Protein AF-0000000078708557 (afdb_homodimer)

pLDDT: mean 82.17, std 14.07, range [40.47, 98.31]

InterPro domains:
  IPR000515 ABC transporter type 1, transmembrane domain MetI-like [PS50928] (65-256)
  IPR000515 ABC transporter type 1, transmembrane domain MetI-like [cd06261] (65-250)
  IPR035906 MetI-like superfamily [G3DSA:1.10.3720.10] (10-258)
  IPR035906 MetI-like superfamily [SSF161098] (12-245)
  IPR051789 Bacterial Polyamine Transport Permease [PTHR43848] (7-269)

Nearest PDB structures (foldseek):
  8y5f-assembly1_C  TM=8.446E-01  e=1.221E-10  Escherichia coli
  2onk-assembly2_I  TM=7.861E-01  e=2.350E-06  Archaeoglobus fulgidus
  8zx1-assembly1_B  TM=7.800E-01  e=1.825E-06  Escherichia coli
  3puv-assembly1_G  TM=7.461E-01  e=2.234E-06  Escherichia coli K-12
  3d31-assembly1_C  TM=7.959E-01  e=9.211E-06  unclassified

Fol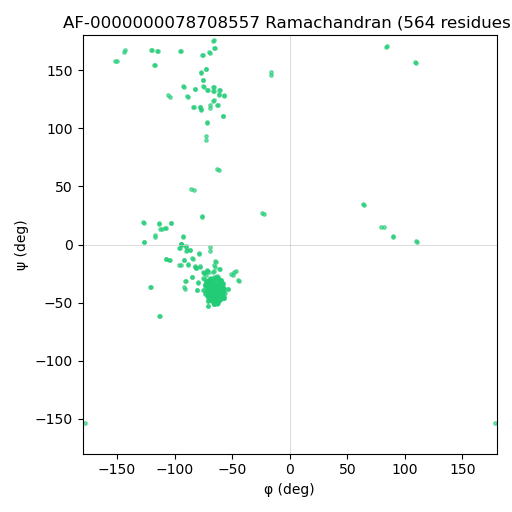dseek 3Di:
DVVVVVCVVVCVVVVVVCVVCVVLVVLQVQLQADDDPVQFRDPDRHDGHNCLVVCLPPPPQVVQAVLLQVLLQLLLVLLLVVLLVVLLVVQVPPPVVSVVVCCVVLVPPLPPDLQVLLQVLQVVCCVVPNHDDPVDWVSVSLSVSLNVSLNSVLNSLQNVQSNVFDVVQLVVCVVVPDDNVVSCCVGVVVSRVVSSVVSSVVSSVSSQQDQNNPVRRGPRRHPNVVCVPDGHHSNNSVVSNVVVVVVVVVVVVVVVVVVVVVVVVVVVVVVVVVVVVVVVVVVD/DVVVVVCVVVCVVVVVVCVVCVVLVVLQVQLQADDDPVQFRDPDRHDGHNCLVVCLPPPPQVVQAVLLQVLLQLLLVLLLVVLLVVLLVVQVPPPVVSVVVCCVVLVPPLPPDLQVLLQVLQVVCCVVPNHDDPVDWVSVSLSVSLNVSLNSVLNSLQNVQSNPFDVVQLVVCVVVPDDNVRSCCVGVVVSRVVSSVVSSVVSSVSSQQDQNNPVRRGPRRHPNVVCVPDGHHSNNSVVSNVVVVVVVVVVVVVVVVVVVVVVVVVVVVVVVVVVVVVVVVVVD

Radius of gyration: 26.67 Å; Cα contacts (8 Å, |Δi|>4): 652; chains: 2; bounding box: 58×94×76 Å

Sequence (568 aa):
MTKFWNFIKRSYIYIILAVTYIPLVFAVIFSFNKPSDKGFLSFSWNGFTNTAWTNFFDEGRELALINSIIIAFFVSLLVISISLVTVFAMWKQKNKNYSRAVRAVNNIPFINPDNITAIGLVLVFTALFGTLANTKEGMIRGIVGHTIMALPYGITLMYPRSEKFNASLFEASQDLGYSKIRSWFKTYFVYMIPSIVFAGLVSIFLSFDDFIILQTTSNVSTLGTKLYEGQFKAWGLVVGACLLFVTIVANACYIGYKAYMIKRSNKKAKRIKNEQQQTKEQQIMTKFWNFIKRSYIYIILAVTYIPLVFAVIFSFNKPSDKGFLSFSWNGFTNTAWTNFFDEGRELALINSIIIAFFVSLLVISISLVTVFAMWKQKNKNYSRAVRAVNNIPFINPDNITAIGLVLVFTALFGTLANTKEGMIRGIVGHTIMALPYGITLMYPRSEKFNASLFEASQDLGYSKIRSWFKTYFVYMIPSIVFAGLVSIFLSFDDFIILQTTSNVSTLGTKLYEGQFKAWGLVVGACLLFVTIVANACYIGYKAYMIKRSNKKAKRIKNEQQQTKEQQI

Structure (mmCIF, N/CA/C/O backbone):
data_AF-0000000078708557-model_v1
#
loop_
_entity.id
_entity.type
_entity.pdbx_description
1 polymer 'ABC transmembrane type-1 domain-containing protein'
#
loop_
_atom_site.group_PDB
_atom_site.id
_atom_site.type_symbol
_atom_site.label_atom_id
_atom_site.label_alt_id
_atom_site.label_comp_id
_atom_site.label_asym_id
_atom_site.label_entity_id
_atom_site.label_seq_id
_atom_site.pdbx_PDB_ins_code
_atom_site.Cartn_x
_atom_site.Cartn_y
_atom_site.Cartn_z
_atom_site.occupancy
_atom_site.B_iso_or_equiv
_atom_site.auth_seq_id
_atom_site.auth_comp_id
_atom_site.auth_asym_id
_atom_site.auth_atom_id
_atom_site.pdbx_PDB_model_num
ATOM 1 N N . MET A 1 1 ? -14.805 5.492 36.844 1 40.47 1 MET A N 1
ATOM 2 C CA . MET A 1 1 ? -15.375 5.555 35.5 1 40.47 1 MET A CA 1
ATOM 3 C C . MET A 1 1 ? -14.352 6.074 34.5 1 40.47 1 MET A C 1
ATOM 5 O O . MET A 1 1 ? -14.453 5.793 33.281 1 40.47 1 MET A O 1
ATOM 9 N N . THR A 1 2 ? -13.445 6.957 34.969 1 48 2 THR A N 1
ATOM 10 C CA . THR A 1 2 ? -12.445 7.695 34.188 1 48 2 THR A CA 1
ATOM 11 C C . THR A 1 2 ? -11.305 6.777 33.75 1 48 2 THR A C 1
ATOM 13 O O . THR A 1 2 ? -10.82 6.871 32.625 1 48 2 THR A O 1
ATOM 16 N N . LYS A 1 3 ? -10.969 5.93 34.812 1 52.06 3 LYS A N 1
ATOM 17 C CA . LYS A 1 3 ? -9.797 5.098 34.594 1 52.06 3 LYS A CA 1
ATOM 18 C C . LYS A 1 3 ? -10.07 4.035 33.531 1 52.06 3 LYS A C 1
ATOM 20 O O . LYS A 1 3 ? -9.211 3.75 32.688 1 52.06 3 LYS A O 1
ATOM 25 N N . PHE A 1 4 ? -11.188 3.365 33.656 1 47.62 4 PHE A N 1
ATOM 26 C CA . PHE A 1 4 ? -11.594 2.309 32.75 1 47.62 4 PHE A CA 1
ATOM 27 C C . PHE A 1 4 ? -11.703 2.844 31.328 1 47.62 4 PHE A C 1
ATOM 29 O O . PHE A 1 4 ? -11.242 2.205 30.375 1 47.62 4 PHE A O 1
ATOM 36 N N . TRP A 1 5 ? -12.289 3.975 31.219 1 50 5 TRP A N 1
ATOM 37 C CA . TRP A 1 5 ? -12.43 4.594 29.891 1 50 5 TRP A CA 1
ATOM 38 C C . TRP A 1 5 ? -11.07 5.008 29.344 1 50 5 TRP A C 1
ATOM 40 O O . TRP A 1 5 ? -10.844 4.941 28.125 1 50 5 TRP A O 1
ATOM 50 N N . ASN A 1 6 ? -10.312 5.344 30.328 1 53.59 6 ASN A N 1
ATOM 51 C CA . ASN A 1 6 ? -8.945 5.66 29.922 1 53.59 6 ASN A CA 1
ATOM 52 C C . ASN A 1 6 ? -8.211 4.422 29.422 1 53.59 6 ASN A C 1
ATOM 54 O O . ASN A 1 6 ? -7.43 4.5 28.469 1 53.59 6 ASN A O 1
ATOM 58 N N . PHE A 1 7 ? -8.539 3.32 30.156 1 54.41 7 PHE A N 1
ATOM 59 C CA . PHE A 1 7 ? -7.941 2.055 29.734 1 54.41 7 PHE A CA 1
ATOM 60 C C . PHE A 1 7 ? -8.445 1.644 28.359 1 54.41 7 PHE A C 1
ATOM 62 O O . PHE A 1 7 ? -7.668 1.184 27.516 1 54.41 7 PHE A O 1
ATOM 69 N N . ILE A 1 8 ? -9.664 1.78 28.156 1 53.19 8 ILE A N 1
ATOM 70 C CA . ILE A 1 8 ? -10.273 1.433 26.875 1 53.19 8 ILE A CA 1
ATOM 71 C C . ILE A 1 8 ? -9.727 2.348 25.781 1 53.19 8 ILE A C 1
ATOM 73 O O . ILE A 1 8 ? -9.453 1.895 24.672 1 53.19 8 ILE A O 1
ATOM 77 N N . LYS A 1 9 ? -9.641 3.596 26.234 1 53.75 9 LYS A N 1
ATOM 78 C CA . LYS A 1 9 ? -9.094 4.602 25.328 1 53.75 9 LYS A CA 1
ATOM 79 C C . LYS A 1 9 ? -7.664 4.246 24.922 1 53.75 9 LYS A C 1
ATOM 81 O O . LYS A 1 9 ? -7.301 4.363 23.75 1 53.75 9 LYS A O 1
ATOM 86 N N . ARG A 1 10 ? -6.941 3.84 26.016 1 55.53 10 ARG A N 1
ATOM 87 C CA . ARG A 1 10 ? -5.574 3.389 25.781 1 55.53 10 ARG A CA 1
ATOM 88 C C . ARG A 1 10 ? -5.555 2.033 25.078 1 55.53 10 ARG A C 1
ATOM 90 O O . ARG A 1 10 ? -4.629 1.732 24.312 1 55.53 10 ARG A O 1
ATOM 97 N N . SER A 1 11 ? -6.582 1.363 25.219 1 59.56 11 SER A N 1
ATOM 98 C CA . SER A 1 11 ? -6.629 -0.03 24.797 1 59.56 11 SER A CA 1
ATOM 99 C C . SER A 1 11 ? -6.914 -0.137 23.297 1 59.56 11 SER A C 1
ATOM 101 O O . SER A 1 11 ? -6.559 -1.133 22.656 1 59.56 11 SER A O 1
ATOM 103 N N . TYR A 1 12 ? -7.426 0.98 22.844 1 60.78 12 TYR A N 1
ATOM 104 C CA . TYR A 1 12 ? -7.832 0.868 21.438 1 60.78 12 TYR A CA 1
ATOM 105 C C . TYR A 1 12 ? -6.617 0.767 20.531 1 60.78 12 TYR A C 1
ATOM 107 O O . TYR A 1 12 ? -6.598 -0.042 19.594 1 60.78 12 TYR A O 1
ATOM 115 N N . ILE A 1 13 ? -5.648 1.527 20.859 1 62.09 13 ILE A N 1
ATOM 116 C CA . ILE A 1 13 ? -4.438 1.474 20.047 1 62.09 13 ILE A CA 1
ATOM 117 C C . ILE A 1 13 ? -3.795 0.094 20.172 1 62.09 13 ILE A C 1
ATOM 119 O O . ILE A 1 13 ? -3.287 -0.453 19.203 1 62.09 13 ILE A O 1
ATOM 123 N N . TYR A 1 14 ? -3.953 -0.337 21.344 1 68.06 14 TYR A N 1
ATOM 124 C CA . TYR A 1 14 ? -3.367 -1.653 21.578 1 68.06 14 TYR A CA 1
ATOM 125 C C . TYR A 1 14 ? -4.133 -2.732 20.812 1 68.06 14 TYR A C 1
ATOM 127 O O . TYR A 1 14 ? -3.543 -3.717 20.359 1 68.06 14 TYR A O 1
ATOM 135 N N . ILE A 1 15 ? -5.355 -2.469 20.641 1 71 15 ILE A N 1
ATOM 136 C CA . ILE A 1 15 ? -6.168 -3.434 19.906 1 71 15 ILE A CA 1
ATOM 137 C C . ILE A 1 15 ? -5.793 -3.398 18.422 1 71 15 ILE A C 1
ATOM 139 O O . ILE A 1 15 ? -5.629 -4.445 17.797 1 71 15 ILE A O 1
ATOM 143 N N . ILE A 1 16 ? -5.574 -2.211 17.969 1 68.31 16 ILE A N 1
ATOM 144 C CA . ILE A 1 16 ? -5.223 -2.07 16.562 1 68.31 16 ILE A CA 1
ATOM 145 C C . ILE A 1 16 ? -3.844 -2.68 16.312 1 68.31 16 ILE A C 1
ATOM 147 O O . ILE A 1 16 ? -3.646 -3.4 15.328 1 68.31 16 ILE A O 1
ATOM 151 N N . LEU A 1 17 ? -2.98 -2.357 17.266 1 67.56 17 LEU A N 1
ATOM 152 C CA . LEU A 1 17 ? -1.636 -2.912 17.156 1 67.56 17 LEU A CA 1
ATOM 153 C C . LEU A 1 17 ? -1.665 -4.434 17.266 1 67.56 17 LEU A C 1
ATOM 155 O O . LEU A 1 17 ? -0.946 -5.125 16.531 1 67.56 17 LEU A O 1
ATOM 159 N N . ALA A 1 18 ? -2.512 -4.859 18.109 1 74.69 18 ALA A N 1
ATOM 160 C CA . ALA A 1 18 ? -2.629 -6.305 18.297 1 74.69 18 ALA A CA 1
ATOM 161 C C . ALA A 1 18 ? -3.166 -6.98 17.047 1 74.69 18 ALA A C 1
ATOM 163 O O . ALA A 1 18 ? -2.619 -7.988 16.594 1 74.69 18 ALA A O 1
ATOM 164 N N . VAL A 1 19 ? -4.09 -6.336 16.453 1 76.31 19 VAL A N 1
ATOM 165 C CA . VAL A 1 19 ? -4.723 -6.941 15.281 1 76.31 19 VAL A CA 1
ATOM 166 C C . VAL A 1 19 ? -3.758 -6.918 14.102 1 76.31 19 VAL A C 1
ATOM 168 O O . VAL A 1 19 ? -3.715 -7.855 13.305 1 76.31 19 VAL A O 1
ATOM 171 N N . THR A 1 20 ? -2.963 -5.922 14.055 1 71.12 20 THR A N 1
ATOM 172 C CA . THR A 1 20 ? -2.029 -5.777 12.945 1 71.12 20 THR A CA 1
ATOM 173 C C . THR A 1 20 ? -0.808 -6.672 13.148 1 71.12 20 THR A C 1
ATOM 175 O O . THR A 1 20 ? -0.292 -7.246 12.188 1 71.12 20 THR A O 1
ATOM 178 N N . TYR A 1 21 ? -0.383 -6.902 14.43 1 77.25 21 TYR A N 1
ATOM 179 C CA . TYR A 1 21 ? 0.892 -7.574 14.648 1 77.25 21 TYR A CA 1
ATOM 180 C C . TYR A 1 21 ? 0.679 -9.023 15.078 1 77.25 21 TYR A C 1
ATOM 182 O O . TYR A 1 21 ? 1.609 -9.828 15.039 1 77.25 21 TYR A O 1
ATOM 190 N N . ILE A 1 22 ? -0.48 -9.352 15.422 1 85.44 22 ILE A N 1
ATOM 191 C CA . ILE A 1 22 ? -0.775 -10.711 15.859 1 85.44 22 ILE A CA 1
ATOM 192 C C . ILE A 1 22 ? -0.416 -11.703 14.758 1 85.44 22 ILE A C 1
ATOM 194 O O . ILE A 1 22 ? 0.244 -12.711 15.016 1 85.44 22 ILE A O 1
ATOM 198 N N . PRO A 1 23 ? -0.831 -11.375 13.531 1 86.06 23 PRO A N 1
ATOM 199 C CA . PRO A 1 23 ? -0.444 -12.32 12.484 1 86.06 23 PRO A CA 1
ATOM 200 C C . PRO A 1 23 ? 1.069 -12.508 12.383 1 86.06 23 PRO A C 1
ATOM 202 O O . PRO A 1 23 ? 1.544 -13.617 12.133 1 86.06 23 PRO A O 1
ATOM 205 N N . LEU A 1 24 ? 1.774 -11.492 12.562 1 84.69 24 LEU A N 1
ATOM 206 C CA . LEU A 1 24 ? 3.229 -11.57 12.484 1 84.69 24 LEU A CA 1
ATOM 207 C C . LEU A 1 24 ? 3.789 -12.391 13.641 1 84.69 24 LEU A C 1
ATOM 209 O O . LEU A 1 24 ? 4.773 -13.109 13.484 1 84.69 24 LEU A O 1
ATOM 213 N N . VAL A 1 25 ? 3.178 -12.281 14.82 1 87.06 25 VAL A N 1
ATOM 214 C CA . VAL A 1 25 ? 3.596 -13.047 15.992 1 87.06 25 VAL A CA 1
ATOM 215 C C . VAL A 1 25 ? 3.369 -14.539 15.742 1 87.06 25 VAL A C 1
ATOM 217 O O . VAL A 1 25 ? 4.211 -15.367 16.078 1 87.06 25 VAL A O 1
ATOM 220 N N . PHE A 1 26 ? 2.285 -14.836 15.156 1 88.44 26 PHE A N 1
ATOM 221 C CA . PHE A 1 26 ? 2.014 -16.219 14.805 1 88.44 26 PHE A CA 1
ATOM 222 C C . PHE A 1 26 ? 3.053 -16.75 13.82 1 88.44 26 PHE A C 1
ATOM 224 O O . PHE A 1 26 ? 3.473 -17.891 13.906 1 88.44 26 PHE A O 1
ATOM 231 N N . ALA A 1 27 ? 3.412 -15.852 12.875 1 86.94 27 ALA A N 1
ATOM 232 C CA . ALA A 1 27 ? 4.445 -16.25 11.93 1 86.94 27 ALA A CA 1
ATOM 233 C C . ALA A 1 27 ? 5.746 -16.594 12.641 1 86.94 27 ALA A C 1
ATOM 235 O O . ALA A 1 27 ? 6.398 -17.594 12.305 1 86.94 27 ALA A O 1
ATOM 236 N N . VAL A 1 28 ? 6.078 -15.875 13.656 1 90.06 28 VAL A N 1
ATOM 237 C CA . VAL A 1 28 ? 7.301 -16.125 14.414 1 90.06 28 VAL A CA 1
ATOM 238 C C . VAL A 1 28 ? 7.184 -17.453 15.156 1 90.06 28 VAL A C 1
ATOM 240 O O . VAL A 1 28 ? 8.086 -18.297 15.086 1 90.06 28 VAL A O 1
ATOM 243 N N . ILE A 1 29 ? 6.113 -17.656 15.812 1 92.94 29 ILE A N 1
ATOM 244 C CA . ILE A 1 29 ? 5.906 -18.859 16.609 1 92.94 29 ILE A CA 1
ATOM 245 C C . ILE A 1 29 ? 5.918 -20.094 15.703 1 92.94 29 ILE A C 1
ATOM 247 O O . ILE A 1 29 ? 6.602 -21.078 15.992 1 92.94 29 ILE A O 1
ATOM 251 N N . PHE A 1 30 ? 5.312 -19.969 14.562 1 93.69 30 PHE A N 1
ATOM 252 C CA . PHE A 1 30 ? 5.148 -21.125 13.688 1 93.69 30 PHE A CA 1
ATOM 253 C C . PHE A 1 30 ? 6.391 -21.328 12.828 1 93.69 30 PHE A C 1
ATOM 255 O O . PHE A 1 30 ? 6.516 -22.344 12.141 1 93.69 30 PHE A O 1
ATOM 262 N N . SER A 1 31 ? 7.273 -20.359 12.805 1 94 31 SER A N 1
ATOM 263 C CA . SER A 1 31 ? 8.555 -20.594 12.133 1 94 31 SER A CA 1
ATOM 264 C C . SER A 1 31 ? 9.359 -21.672 12.836 1 94 31 SER A C 1
ATOM 266 O O . SER A 1 31 ? 10.312 -22.219 12.266 1 94 31 SER A O 1
ATOM 268 N N . PHE A 1 32 ? 8.953 -22.016 14.078 1 95.75 32 PHE A N 1
ATOM 269 C CA . PHE A 1 32 ? 9.594 -23.078 14.844 1 95.75 32 PHE A CA 1
ATOM 270 C C . PHE A 1 32 ? 8.703 -24.297 14.93 1 95.75 32 PHE A C 1
ATOM 272 O O . PHE A 1 32 ? 8.906 -25.172 15.773 1 95.75 32 PHE A O 1
ATOM 279 N N . ASN A 1 33 ? 7.664 -24.312 14.062 1 94.75 33 ASN A N 1
ATOM 280 C CA . ASN A 1 33 ? 6.73 -25.438 14.008 1 94.75 33 ASN A CA 1
ATOM 281 C C . ASN A 1 33 ? 7.16 -26.469 12.977 1 94.75 33 ASN A C 1
ATOM 283 O O . ASN A 1 33 ? 7.566 -26.125 11.867 1 94.75 33 ASN A O 1
ATOM 287 N N . LYS A 1 34 ? 7.094 -27.719 13.32 1 94.69 34 LYS A N 1
ATOM 288 C CA . LYS A 1 34 ? 7.41 -28.797 12.391 1 94.69 34 LYS A CA 1
ATOM 289 C C . LYS A 1 34 ? 6.473 -28.781 11.188 1 94.69 34 LYS A C 1
ATOM 291 O O . LYS A 1 34 ? 5.266 -28.578 11.336 1 94.69 34 LYS A O 1
ATOM 296 N N . PRO A 1 35 ? 7.094 -28.891 10.023 1 91.44 35 PRO A N 1
ATOM 297 C CA . PRO A 1 35 ? 6.242 -28.938 8.828 1 91.44 35 PRO A CA 1
ATOM 298 C C . PRO A 1 35 ? 5.367 -30.188 8.781 1 91.44 35 PRO A C 1
ATOM 300 O O . PRO A 1 35 ? 5.555 -31.109 9.578 1 91.44 35 PRO A O 1
ATOM 303 N N . SER A 1 36 ? 4.449 -30.188 7.879 1 88.75 36 SER A N 1
ATOM 304 C CA . SER A 1 36 ? 3.625 -31.359 7.633 1 88.75 36 SER A CA 1
ATOM 305 C C . SER A 1 36 ? 4.453 -32.5 7.074 1 88.75 36 SER A C 1
ATOM 307 O O . SER A 1 36 ? 5.625 -32.312 6.727 1 88.75 36 SER A O 1
ATOM 309 N N . ASP A 1 37 ? 3.814 -33.625 6.922 1 85.88 37 ASP A N 1
ATOM 310 C CA . ASP A 1 37 ? 4.5 -34.812 6.422 1 85.88 37 ASP A CA 1
ATOM 311 C C . ASP A 1 37 ? 4.961 -34.625 4.98 1 85.88 37 ASP A C 1
ATOM 313 O O . ASP A 1 37 ? 5.926 -35.25 4.539 1 85.88 37 ASP A O 1
ATOM 317 N N . LYS A 1 38 ? 4.34 -33.75 4.332 1 87.12 38 LYS A N 1
ATOM 318 C CA . LYS A 1 38 ? 4.684 -33.5 2.939 1 87.12 38 LYS A CA 1
ATOM 319 C C . LYS A 1 38 ? 5.676 -32.344 2.822 1 87.12 38 LYS A C 1
ATOM 321 O O . LYS A 1 38 ? 6.02 -31.938 1.717 1 87.12 38 LYS A O 1
ATOM 326 N N . GLY A 1 39 ? 6.066 -31.781 3.982 1 85.62 39 GLY A N 1
ATOM 327 C CA . GLY A 1 39 ? 7.078 -30.734 3.99 1 85.62 39 GLY A CA 1
ATOM 328 C C . GLY A 1 39 ? 6.496 -29.344 3.842 1 85.62 39 GLY A C 1
ATOM 329 O O . GLY A 1 39 ? 7.238 -28.375 3.725 1 85.62 39 GLY A O 1
ATOM 330 N N . PHE A 1 40 ? 5.215 -29.266 3.859 1 87.75 40 PHE A N 1
ATOM 331 C CA . PHE A 1 40 ? 4.535 -27.984 3.732 1 87.75 40 PHE A CA 1
ATOM 332 C C . PHE A 1 40 ? 4.223 -27.406 5.105 1 87.75 40 PHE A C 1
ATOM 334 O O . PHE A 1 40 ? 4.375 -28.078 6.125 1 87.75 40 PHE A O 1
ATOM 341 N N . LEU A 1 41 ? 3.881 -26.172 5.098 1 87.25 41 LEU A N 1
ATOM 342 C CA . LEU A 1 41 ? 3.525 -25.484 6.332 1 87.25 41 LEU A CA 1
ATOM 343 C C . LEU A 1 41 ? 2.371 -26.188 7.035 1 87.25 41 LEU A C 1
ATOM 345 O O . LEU A 1 41 ? 1.378 -26.547 6.398 1 87.25 41 LEU A O 1
ATOM 349 N N . SER A 1 42 ? 2.607 -26.453 8.312 1 88 42 SER A N 1
ATOM 350 C CA . SER A 1 42 ? 1.525 -27 9.133 1 88 42 SER A CA 1
ATOM 351 C C . SER A 1 42 ? 0.713 -25.875 9.781 1 88 42 SER A C 1
ATOM 353 O O . SER A 1 42 ? 1.269 -25.016 10.461 1 88 42 SER A O 1
ATOM 355 N N . PHE A 1 43 ? -0.511 -25.922 9.617 1 83.94 43 PHE A N 1
ATOM 356 C CA . PHE A 1 43 ? -1.372 -24.859 10.148 1 83.94 43 PHE A CA 1
ATOM 357 C C . PHE A 1 43 ? -1.761 -25.156 11.586 1 83.94 43 PHE A C 1
ATOM 359 O O . PHE A 1 43 ? -2.393 -24.328 12.25 1 83.94 43 PHE A O 1
ATOM 366 N N . SER A 1 44 ? -1.359 -26.328 12.062 1 85.06 44 SER A N 1
ATOM 367 C CA . SER A 1 44 ? -1.472 -26.688 13.477 1 85.06 44 SER A CA 1
ATOM 368 C C . SER A 1 44 ? -0.1 -26.922 14.094 1 85.06 44 SER A C 1
ATOM 370 O O . SER A 1 44 ? 0.85 -27.281 13.391 1 85.06 44 SER A O 1
ATOM 372 N N . TRP A 1 45 ? -0.11 -26.719 15.375 1 88.88 45 TRP A N 1
ATOM 373 C CA . TRP A 1 45 ? 1.16 -26.953 16.047 1 88.88 45 TRP A CA 1
ATOM 374 C C . TRP A 1 45 ? 1.521 -28.438 16 1 88.88 45 TRP A C 1
ATOM 376 O O . TRP A 1 45 ? 0.727 -29.297 16.406 1 88.88 45 TRP A O 1
ATOM 386 N N . ASN A 1 46 ? 2.635 -28.734 15.492 1 91.94 46 ASN A N 1
ATOM 387 C CA . ASN A 1 46 ? 3.049 -30.109 15.219 1 91.94 46 ASN A CA 1
ATOM 388 C C . ASN A 1 46 ? 4.402 -30.422 15.852 1 91.94 46 ASN A C 1
ATOM 390 O O . ASN A 1 46 ? 5.168 -31.219 15.312 1 91.94 46 ASN A O 1
ATOM 394 N N . GLY A 1 47 ? 4.82 -29.578 16.859 1 93 47 GLY A N 1
ATOM 395 C CA . GLY A 1 47 ? 6.102 -29.812 17.516 1 93 47 GLY A CA 1
ATOM 396 C C . GLY A 1 47 ? 7.141 -28.766 17.172 1 93 47 GLY A C 1
ATOM 397 O O . GLY A 1 47 ? 7.098 -28.172 16.094 1 93 47 GLY A O 1
ATOM 398 N N . PHE A 1 48 ? 8.07 -28.641 18.047 1 95.38 48 PHE A N 1
ATOM 399 C CA . PHE A 1 48 ? 9.117 -27.641 17.906 1 95.38 48 PHE A CA 1
ATOM 400 C C . PHE A 1 48 ? 10.219 -28.156 16.969 1 95.38 48 PHE A C 1
ATOM 402 O O . PHE A 1 48 ? 10.609 -29.312 17.047 1 95.38 48 PHE A O 1
ATOM 409 N N . THR A 1 49 ? 10.617 -27.266 16.031 1 95.62 49 THR A N 1
ATOM 410 C CA . THR A 1 49 ? 11.766 -27.531 15.18 1 95.62 49 THR A CA 1
ATOM 411 C C . THR A 1 49 ? 12.453 -26.234 14.766 1 95.62 49 THR A C 1
ATOM 413 O O . THR A 1 49 ? 11.867 -25.156 14.891 1 95.62 49 THR A O 1
ATOM 416 N N . ASN A 1 50 ? 13.656 -26.297 14.414 1 94.75 50 ASN A N 1
ATOM 417 C CA . ASN A 1 50 ? 14.367 -25.156 13.867 1 94.75 50 ASN A CA 1
ATOM 418 C C . ASN A 1 50 ? 14.742 -25.375 12.398 1 94.75 50 ASN A C 1
ATOM 420 O O . ASN A 1 50 ? 15.633 -24.703 11.875 1 94.75 50 ASN A O 1
ATOM 424 N N . THR A 1 51 ? 14.125 -26.281 11.773 1 93.94 51 THR A N 1
ATOM 425 C CA . THR A 1 51 ? 14.469 -26.703 10.414 1 93.94 51 THR A CA 1
ATOM 426 C C . THR A 1 51 ? 14.266 -25.547 9.438 1 93.94 51 THR A C 1
ATOM 428 O O . THR A 1 51 ? 15.062 -25.359 8.508 1 93.94 51 THR A O 1
ATOM 431 N N . ALA A 1 52 ? 13.211 -24.766 9.633 1 94.38 52 ALA A N 1
ATOM 432 C CA . ALA A 1 52 ? 12.953 -23.641 8.742 1 94.38 52 ALA A CA 1
ATOM 433 C C . ALA A 1 52 ? 14.094 -22.625 8.781 1 94.38 52 ALA A C 1
ATOM 435 O O . ALA A 1 52 ? 14.43 -22.031 7.762 1 94.38 52 ALA A O 1
ATOM 436 N N . TRP A 1 53 ? 14.703 -22.516 9.922 1 95.31 53 TRP A N 1
ATOM 437 C CA . TRP A 1 53 ? 15.805 -21.578 10.102 1 95.31 53 TRP A CA 1
ATOM 438 C C . TRP A 1 53 ? 17.109 -22.172 9.555 1 95.31 53 TRP A C 1
ATOM 440 O O . TRP A 1 53 ? 17.875 -21.469 8.875 1 95.31 53 TRP A O 1
ATOM 450 N N . THR A 1 54 ? 17.312 -23.422 9.766 1 95 54 THR A N 1
ATOM 451 C CA . THR A 1 54 ? 18.547 -24.078 9.367 1 95 54 THR A CA 1
ATOM 452 C C . THR A 1 54 ? 18.594 -24.266 7.852 1 95 54 THR A C 1
ATOM 454 O O . THR A 1 54 ? 19.656 -24.172 7.242 1 95 54 THR A O 1
ATOM 457 N N . ASN A 1 55 ? 17.469 -24.5 7.262 1 93.69 55 ASN A N 1
ATOM 458 C CA . ASN A 1 55 ? 17.422 -24.781 5.828 1 93.69 55 ASN A CA 1
ATOM 459 C C . ASN A 1 55 ? 16.938 -23.562 5.047 1 93.69 55 ASN A C 1
ATOM 461 O O . ASN A 1 55 ? 16.484 -23.703 3.908 1 93.69 55 ASN A O 1
ATOM 465 N N . PHE A 1 56 ? 17 -22.453 5.625 1 95.19 56 PHE A N 1
ATOM 466 C CA . PHE A 1 56 ? 16.453 -21.25 5.004 1 95.19 56 PHE A CA 1
ATOM 467 C C . PHE A 1 56 ? 17.109 -20.984 3.654 1 95.19 56 PHE A C 1
ATOM 469 O O . PHE A 1 56 ? 16.438 -20.578 2.701 1 95.19 56 PHE A O 1
ATOM 476 N N . PHE A 1 57 ? 18.391 -21.266 3.531 1 95.19 57 PHE A N 1
ATOM 477 C CA . PHE A 1 57 ? 19.109 -20.875 2.338 1 95.19 57 PHE A CA 1
ATOM 478 C C . PHE A 1 57 ? 19.109 -21.984 1.295 1 95.19 57 PHE A C 1
ATOM 480 O O . PHE A 1 57 ? 19.703 -21.844 0.227 1 95.19 57 PHE A O 1
ATOM 487 N N . ASP A 1 58 ? 18.344 -23.016 1.576 1 94 58 ASP A N 1
ATOM 488 C CA . ASP A 1 58 ? 18.266 -24.109 0.621 1 94 58 ASP A CA 1
ATOM 489 C C . ASP A 1 58 ? 17.391 -23.734 -0.576 1 94 58 ASP A C 1
ATOM 491 O O . ASP A 1 58 ? 16.734 -22.688 -0.564 1 94 58 ASP A O 1
ATOM 495 N N . GLU A 1 59 ? 17.469 -24.453 -1.683 1 93.44 59 GLU A N 1
ATOM 496 C CA . GLU A 1 59 ? 16.594 -24.359 -2.844 1 93.44 59 GLU A CA 1
ATOM 497 C C . GLU A 1 59 ? 16.703 -23 -3.523 1 93.44 59 GLU A C 1
ATOM 499 O O . GLU A 1 59 ? 15.695 -22.406 -3.91 1 93.44 59 GLU A O 1
ATOM 504 N N . GLY A 1 60 ? 17.969 -22.422 -3.51 1 94.38 60 GLY A N 1
ATOM 505 C CA . GLY A 1 60 ? 18.219 -21.188 -4.254 1 94.38 60 GLY A CA 1
ATOM 506 C C . GLY A 1 60 ? 17.734 -19.938 -3.535 1 94.38 60 GLY A C 1
ATOM 507 O O . GLY A 1 60 ? 17.703 -18.859 -4.117 1 94.38 60 GLY A O 1
ATOM 508 N N . ARG A 1 61 ? 17.438 -20.078 -2.23 1 95 61 ARG A N 1
ATOM 509 C CA . ARG A 1 61 ? 16.891 -18.953 -1.484 1 95 61 ARG A CA 1
ATOM 510 C C . ARG A 1 61 ? 17.969 -17.953 -1.118 1 95 61 ARG A C 1
ATOM 512 O O . ARG A 1 61 ? 17.688 -16.781 -0.844 1 95 61 ARG A O 1
ATOM 519 N N . GLU A 1 62 ? 19.219 -18.406 -1.17 1 95.75 62 GLU A N 1
ATOM 520 C CA . GLU A 1 62 ? 20.312 -17.469 -0.969 1 95.75 62 GLU A CA 1
ATOM 521 C C . GLU A 1 62 ? 20.391 -16.453 -2.105 1 95.75 62 GLU A C 1
ATOM 523 O O . GLU A 1 62 ? 20.5 -15.25 -1.864 1 95.75 62 GLU A O 1
ATOM 528 N N . LEU A 1 63 ? 20.312 -16.953 -3.271 1 95.38 63 LEU A N 1
ATOM 529 C CA . LEU A 1 63 ? 20.328 -16.094 -4.445 1 95.38 63 LEU A CA 1
ATOM 530 C C . LEU A 1 63 ? 19.094 -15.203 -4.484 1 95.38 63 LEU A C 1
ATOM 532 O O . LEU A 1 63 ? 19.172 -14.031 -4.859 1 95.38 63 LEU A O 1
ATOM 536 N N . ALA A 1 64 ? 17.969 -15.773 -4.133 1 95.5 64 ALA A N 1
ATOM 537 C CA . ALA A 1 64 ? 16.734 -15.008 -4.09 1 95.5 64 ALA A CA 1
ATOM 538 C C . ALA A 1 64 ? 16.828 -13.852 -3.1 1 95.5 64 ALA A C 1
ATOM 540 O O . ALA A 1 64 ? 16.359 -12.75 -3.369 1 95.5 64 ALA A O 1
ATOM 541 N N . LEU A 1 65 ? 17.469 -14.125 -1.982 1 95.62 65 LEU A N 1
ATOM 542 C CA . LEU A 1 65 ? 17.672 -13.086 -0.974 1 95.62 65 LEU A CA 1
ATOM 543 C C . LEU A 1 65 ? 18.594 -11.992 -1.496 1 95.62 65 LEU A C 1
ATOM 545 O O . LEU A 1 65 ? 18.312 -10.805 -1.327 1 95.62 65 LEU A O 1
ATOM 549 N N . ILE A 1 66 ? 19.656 -12.344 -2.092 1 96.62 66 ILE A N 1
ATOM 550 C CA . ILE A 1 66 ? 20.609 -11.383 -2.635 1 96.62 66 ILE A CA 1
ATOM 551 C C . ILE A 1 66 ? 19.922 -10.516 -3.691 1 96.62 66 ILE A C 1
ATOM 553 O O . ILE A 1 66 ? 20.094 -9.297 -3.693 1 96.62 66 ILE A O 1
ATOM 557 N N . ASN A 1 67 ? 19.172 -11.164 -4.586 1 96.56 67 ASN A N 1
ATOM 558 C CA . ASN A 1 67 ? 18.438 -10.406 -5.59 1 96.56 67 ASN A CA 1
ATOM 559 C C . ASN A 1 67 ? 17.469 -9.422 -4.949 1 96.56 67 ASN A C 1
ATOM 561 O O . ASN A 1 67 ? 17.344 -8.281 -5.402 1 96.56 67 ASN A O 1
ATOM 565 N N . SER A 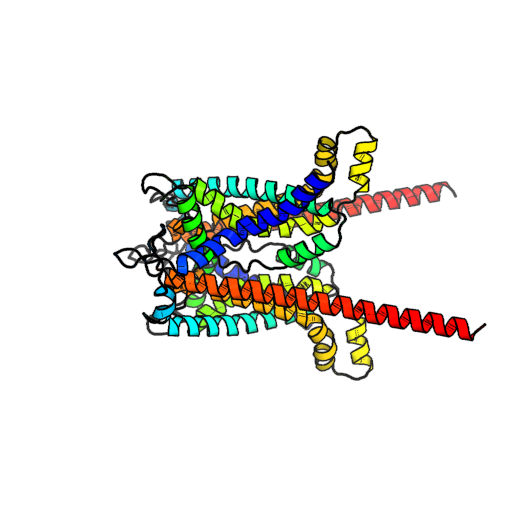1 68 ? 16.75 -9.906 -3.898 1 95.88 68 SER A N 1
ATOM 566 C CA . SER A 1 68 ? 15.828 -9.031 -3.186 1 95.88 68 SER A CA 1
ATOM 567 C C . SER A 1 68 ? 16.547 -7.809 -2.627 1 95.88 68 SER A C 1
ATOM 569 O O . SER A 1 68 ? 16.047 -6.688 -2.742 1 95.88 68 SER A O 1
ATOM 571 N N . ILE A 1 69 ? 17.719 -7.996 -2.094 1 96.06 69 ILE A N 1
ATOM 572 C CA . ILE A 1 69 ? 18.484 -6.918 -1.471 1 96.06 69 ILE A CA 1
ATOM 573 C C . ILE A 1 69 ? 18.969 -5.949 -2.541 1 96.06 69 ILE A C 1
ATOM 575 O O . ILE A 1 69 ? 18.875 -4.73 -2.379 1 96.06 69 ILE A O 1
ATOM 579 N N . ILE A 1 70 ? 19.438 -6.457 -3.586 1 97.62 70 ILE A N 1
ATOM 580 C CA . ILE A 1 70 ? 19.969 -5.637 -4.672 1 97.62 70 ILE A CA 1
ATOM 581 C C . ILE A 1 70 ? 18.844 -4.77 -5.25 1 97.62 70 ILE A C 1
ATOM 583 O O . ILE A 1 70 ? 19.016 -3.555 -5.398 1 97.62 70 ILE A O 1
ATOM 587 N N . ILE A 1 71 ? 17.75 -5.367 -5.559 1 97.75 71 ILE A N 1
ATOM 588 C CA . ILE A 1 71 ? 16.625 -4.633 -6.152 1 97.75 71 ILE A CA 1
ATOM 589 C C . ILE A 1 71 ? 16.141 -3.568 -5.18 1 97.75 71 ILE A C 1
ATOM 591 O O . ILE A 1 71 ? 15.969 -2.404 -5.555 1 97.75 71 ILE A O 1
ATOM 595 N N . ALA A 1 72 ? 15.984 -3.971 -3.939 1 96.69 72 ALA A N 1
ATOM 596 C CA . ALA A 1 72 ? 15.492 -3.031 -2.934 1 96.69 72 ALA A CA 1
ATOM 597 C C . ALA A 1 72 ? 16.453 -1.85 -2.779 1 96.69 72 ALA A C 1
ATOM 599 O O . ALA A 1 72 ? 16.016 -0.713 -2.584 1 96.69 72 ALA A O 1
ATOM 600 N N . PHE A 1 73 ? 17.734 -2.154 -2.854 1 97.31 73 PHE A N 1
ATOM 601 C CA . PHE A 1 73 ? 18.75 -1.117 -2.711 1 97.31 73 PHE A CA 1
ATOM 602 C C . PHE A 1 73 ? 18.641 -0.097 -3.838 1 97.31 73 PHE A C 1
ATOM 604 O O . PHE A 1 73 ? 18.594 1.109 -3.588 1 97.31 73 PHE A O 1
ATOM 611 N N . PHE A 1 74 ? 18.594 -0.533 -5.023 1 98.31 74 PHE A N 1
ATOM 612 C CA . PHE A 1 74 ? 18.547 0.368 -6.168 1 98.31 74 PHE A CA 1
ATOM 613 C C . PHE A 1 74 ? 17.203 1.08 -6.234 1 98.31 74 PHE A C 1
ATOM 615 O O . PHE A 1 74 ? 17.125 2.25 -6.617 1 98.31 74 PHE A O 1
ATOM 622 N N . VAL A 1 75 ? 16.094 0.399 -5.914 1 97.88 75 VAL A N 1
ATOM 623 C CA . VAL A 1 75 ? 14.781 1.025 -5.879 1 97.88 75 VAL A CA 1
ATOM 624 C C . VAL A 1 75 ? 14.781 2.178 -4.875 1 97.88 75 VAL A C 1
ATOM 626 O O . VAL A 1 75 ? 14.32 3.279 -5.188 1 97.88 75 VAL A O 1
ATOM 629 N N . SER A 1 76 ? 15.352 1.887 -3.725 1 97.44 76 SER A N 1
ATOM 630 C CA . SER A 1 76 ? 15.398 2.916 -2.691 1 97.44 76 SER A CA 1
ATOM 631 C C . SER A 1 76 ? 16.203 4.125 -3.156 1 97.44 76 SER A C 1
ATOM 633 O O . SER A 1 76 ? 15.781 5.27 -2.963 1 97.44 76 SER A O 1
ATOM 635 N N . LEU A 1 77 ? 17.328 3.9 -3.746 1 98.12 77 LEU A N 1
ATOM 636 C CA . LEU A 1 77 ? 18.172 4.977 -4.242 1 98.12 77 LEU A CA 1
ATOM 637 C C . LEU A 1 77 ? 17.438 5.82 -5.273 1 98.12 77 LEU A C 1
ATOM 639 O O . LEU A 1 77 ? 17.484 7.051 -5.227 1 98.12 77 LEU A O 1
ATOM 643 N N . LEU A 1 78 ? 16.781 5.203 -6.168 1 97.44 78 LEU A N 1
ATOM 644 C CA . LEU A 1 78 ? 16.062 5.906 -7.23 1 97.44 78 LEU A CA 1
ATOM 645 C C . LEU A 1 78 ? 14.859 6.652 -6.672 1 97.44 78 LEU A C 1
ATOM 647 O O . LEU A 1 78 ? 14.617 7.805 -7.035 1 97.44 78 LEU A O 1
ATOM 651 N N . VAL A 1 79 ? 14.07 5.992 -5.789 1 95.25 79 VAL A N 1
ATOM 652 C CA . VAL A 1 79 ? 12.875 6.602 -5.215 1 95.25 79 VAL A CA 1
ATOM 653 C C . VAL A 1 79 ? 13.266 7.828 -4.391 1 95.25 79 VAL A C 1
ATOM 655 O O . VAL A 1 79 ? 12.641 8.883 -4.508 1 95.25 79 VAL A O 1
ATOM 658 N N . ILE A 1 80 ? 14.328 7.707 -3.6 1 97.25 80 ILE A N 1
ATOM 659 C CA . ILE A 1 80 ? 14.797 8.82 -2.777 1 97.25 80 ILE A CA 1
ATOM 660 C C . ILE A 1 80 ? 15.234 9.977 -3.672 1 97.25 80 ILE A C 1
ATOM 662 O O . ILE A 1 80 ? 14.82 11.117 -3.465 1 97.25 80 ILE A O 1
ATOM 666 N N . SER A 1 81 ? 16.016 9.711 -4.645 1 96.56 81 SER A N 1
ATOM 667 C CA . SER A 1 81 ? 16.578 10.734 -5.512 1 96.56 81 SER A CA 1
ATOM 668 C C . SER A 1 81 ? 15.492 11.461 -6.293 1 96.56 81 SER A C 1
ATOM 670 O O . SER A 1 81 ? 15.438 12.695 -6.293 1 96.56 81 SER A O 1
ATOM 672 N N . ILE A 1 82 ? 14.641 10.75 -6.914 1 92.56 82 ILE A N 1
ATOM 673 C CA . ILE A 1 82 ? 13.602 11.352 -7.742 1 92.56 82 ILE A CA 1
ATOM 674 C C . ILE A 1 82 ? 12.609 12.102 -6.859 1 92.56 82 ILE A C 1
ATOM 676 O O . ILE A 1 82 ? 12.195 13.219 -7.191 1 92.56 82 ILE A O 1
ATOM 680 N N . SER A 1 83 ? 12.211 11.477 -5.711 1 91.81 83 SER A N 1
ATOM 681 C CA . SER A 1 83 ? 11.273 12.125 -4.801 1 91.81 83 SER A CA 1
ATOM 682 C C . SER A 1 83 ? 11.852 13.43 -4.25 1 91.81 83 SER A C 1
ATOM 684 O O . SER A 1 83 ? 11.141 14.43 -4.145 1 91.81 83 SER A O 1
ATOM 686 N N . LEU A 1 84 ? 13.125 13.398 -3.896 1 93.44 84 LEU A N 1
ATOM 687 C CA . LEU A 1 84 ? 13.781 14.57 -3.326 1 93.44 84 LEU A CA 1
ATOM 688 C C . LEU A 1 84 ? 13.797 15.727 -4.324 1 93.44 84 LEU A C 1
ATOM 690 O O . LEU A 1 84 ? 13.508 16.875 -3.961 1 93.44 84 LEU A O 1
ATOM 694 N N . VAL A 1 85 ? 14.156 15.445 -5.512 1 89.94 85 VAL A N 1
ATOM 695 C CA . VAL A 1 85 ? 14.172 16.469 -6.559 1 89.94 85 VAL A CA 1
ATOM 696 C C . VAL A 1 85 ? 12.75 16.969 -6.805 1 89.94 85 VAL A C 1
ATOM 698 O O . VAL A 1 85 ? 12.539 18.172 -6.996 1 89.94 85 VAL A O 1
ATOM 701 N N . THR A 1 86 ? 11.789 16.078 -6.773 1 86.75 86 THR A N 1
ATOM 702 C CA . THR A 1 86 ? 10.398 16.422 -7.047 1 86.75 86 THR A CA 1
ATOM 703 C C . THR A 1 86 ? 9.852 17.359 -5.965 1 86.75 86 THR A C 1
ATOM 705 O O . THR A 1 86 ? 9.273 18.391 -6.27 1 86.75 86 THR A O 1
ATOM 708 N N . VAL A 1 87 ? 10.039 16.953 -4.723 1 87.75 87 VAL A N 1
ATOM 709 C CA . VAL A 1 87 ? 9.469 17.75 -3.639 1 87.75 87 VAL A CA 1
ATOM 710 C C . VAL A 1 87 ? 10.203 19.094 -3.537 1 87.75 87 VAL A C 1
ATOM 712 O O . VAL A 1 87 ? 9.609 20.109 -3.154 1 87.75 87 VAL A O 1
ATOM 715 N N . PHE A 1 88 ? 11.508 19.156 -3.896 1 89.19 88 PHE A N 1
ATOM 716 C CA . PHE A 1 88 ? 12.234 20.422 -3.92 1 89.19 88 PHE A CA 1
ATOM 717 C C . PHE A 1 88 ? 11.68 21.344 -4.992 1 89.19 88 PHE A C 1
ATOM 719 O O . PHE A 1 88 ? 11.508 22.547 -4.758 1 89.19 88 PHE A O 1
ATOM 726 N N . ALA A 1 89 ? 11.508 20.734 -6.16 1 83.69 89 ALA A N 1
ATOM 727 C CA . ALA A 1 89 ? 10.922 21.516 -7.254 1 83.69 89 ALA A CA 1
ATOM 728 C C . ALA A 1 89 ? 9.562 22.078 -6.863 1 83.69 89 ALA A C 1
ATOM 730 O O . ALA A 1 89 ? 9.227 23.219 -7.207 1 83.69 89 ALA A O 1
ATOM 731 N N . MET A 1 90 ? 8.828 21.359 -6.156 1 80.06 90 MET A N 1
ATOM 732 C CA . MET A 1 90 ? 7.508 21.797 -5.711 1 80.06 90 MET A CA 1
ATOM 733 C C . MET A 1 90 ? 7.625 22.906 -4.668 1 80.06 90 MET A C 1
ATOM 735 O O . MET A 1 90 ? 6.809 23.828 -4.641 1 80.06 90 MET A O 1
ATOM 739 N N . TRP A 1 91 ? 8.578 22.719 -3.83 1 80.94 91 TRP A N 1
ATOM 740 C CA . TRP A 1 91 ? 8.812 23.703 -2.783 1 80.94 91 TRP A CA 1
ATOM 741 C C . TRP A 1 91 ? 9.242 25.047 -3.379 1 80.94 91 TRP A C 1
ATOM 743 O O . TRP A 1 91 ? 8.781 26.094 -2.938 1 80.94 91 TRP A O 1
ATOM 753 N N . LYS A 1 92 ? 10.055 25 -4.246 1 79.25 92 LYS A N 1
ATOM 754 C CA . LYS A 1 92 ? 10.562 26.219 -4.875 1 79.25 92 LYS A CA 1
ATOM 755 C C . LYS A 1 92 ? 9.461 26.938 -5.652 1 79.25 92 LYS A C 1
ATOM 757 O O . LYS A 1 92 ? 9.484 28.156 -5.773 1 79.25 92 LYS A O 1
ATOM 762 N N . GLN A 1 93 ? 8.578 26.031 -6.195 1 69.94 93 GLN A N 1
ATOM 763 C CA . GLN A 1 93 ? 7.52 26.609 -7.02 1 69.94 93 GLN A CA 1
ATOM 764 C C . GLN A 1 93 ? 6.484 27.328 -6.16 1 69.94 93 GLN A C 1
ATOM 766 O O . GLN A 1 93 ? 5.965 26.766 -5.195 1 69.94 93 GLN A O 1
ATOM 771 N N . LYS A 1 94 ? 6.523 28.516 -5.832 1 56.62 94 LYS A N 1
ATOM 772 C CA . LYS A 1 94 ? 5.66 29.406 -5.059 1 56.62 94 LYS A CA 1
ATOM 773 C C . LYS A 1 94 ? 4.203 29.266 -5.477 1 56.62 94 LYS A C 1
ATOM 775 O O . LYS A 1 94 ? 3.303 29.766 -4.801 1 56.62 94 LYS A O 1
ATOM 780 N N . ASN A 1 95 ? 3.955 28.766 -6.727 1 53.88 95 ASN A N 1
ATOM 781 C CA . ASN A 1 95 ? 2.572 28.844 -7.188 1 53.88 95 ASN A CA 1
ATOM 782 C C . ASN A 1 95 ? 1.676 27.859 -6.445 1 53.88 95 ASN A C 1
ATOM 784 O O . ASN A 1 95 ? 1.906 26.641 -6.496 1 53.88 95 ASN A O 1
ATOM 788 N N . LYS A 1 96 ? 0.877 28.328 -5.551 1 54.84 96 LYS A N 1
ATOM 789 C CA . LYS A 1 96 ? -0.09 27.672 -4.668 1 54.84 96 LYS A CA 1
ATOM 790 C C . LYS A 1 96 ? -0.913 26.641 -5.43 1 54.84 96 LYS A C 1
ATOM 792 O O . LYS A 1 96 ? -1.37 25.656 -4.844 1 54.84 96 LYS A O 1
ATOM 797 N N . ASN A 1 97 ? -1.14 26.875 -6.734 1 53.81 97 ASN A N 1
ATOM 798 C CA . ASN A 1 97 ? -1.988 25.969 -7.5 1 53.81 97 ASN A CA 1
ATOM 799 C C . ASN A 1 97 ? -1.313 24.625 -7.719 1 53.81 97 ASN A C 1
ATOM 801 O O . ASN A 1 97 ? -1.975 23.578 -7.699 1 53.81 97 ASN A O 1
ATOM 805 N N . TYR A 1 98 ? -0.095 24.656 -7.879 1 50.72 98 TYR A N 1
ATOM 806 C CA . TYR A 1 98 ? 0.7 23.438 -8.062 1 50.72 98 TYR A CA 1
ATOM 807 C C . TYR A 1 98 ? 0.683 22.578 -6.809 1 50.72 98 TYR A C 1
ATOM 809 O O . TYR A 1 98 ? 0.549 21.359 -6.891 1 50.72 98 TYR A O 1
ATOM 817 N N . SER A 1 99 ? 0.807 23.312 -5.75 1 52.59 99 SER A N 1
ATOM 818 C CA . SER A 1 99 ? 0.743 22.609 -4.469 1 52.59 99 SER A CA 1
ATOM 819 C C . SER A 1 99 ? -0.589 21.891 -4.297 1 52.59 99 SER A C 1
ATOM 821 O O . SER A 1 99 ? -0.634 20.781 -3.768 1 52.59 99 SER A O 1
ATOM 823 N N . ARG A 1 100 ? -1.527 22.562 -4.852 1 54.62 100 ARG A N 1
ATOM 824 C CA . ARG A 1 100 ? -2.861 21.969 -4.754 1 54.62 100 ARG A CA 1
ATOM 825 C C . ARG A 1 100 ? -2.98 20.734 -5.629 1 54.62 100 ARG A C 1
ATOM 827 O O . ARG A 1 100 ? -3.596 19.734 -5.227 1 54.62 100 ARG A O 1
ATOM 834 N N . ALA A 1 101 ? -2.438 20.922 -6.805 1 51.88 101 ALA A N 1
ATOM 835 C CA . ALA A 1 101 ? -2.508 19.797 -7.723 1 51.88 101 ALA A CA 1
ATOM 836 C C . ALA A 1 101 ? -1.73 18.594 -7.18 1 51.88 101 ALA A C 1
ATOM 838 O O . ALA A 1 101 ? -2.201 17.453 -7.246 1 51.88 101 ALA A O 1
ATOM 839 N N . VAL A 1 102 ? -0.642 18.938 -6.676 1 51.22 102 VAL A N 1
ATOM 840 C CA . VAL A 1 102 ? 0.192 17.875 -6.129 1 51.22 102 VAL A CA 1
ATOM 841 C C . VAL A 1 102 ? -0.491 17.266 -4.906 1 51.22 102 VAL A C 1
ATOM 843 O O . VAL A 1 102 ? -0.469 16.031 -4.723 1 51.22 102 VAL A O 1
ATOM 846 N N . ARG A 1 103 ? -1.062 18.172 -4.195 1 52.22 103 ARG A N 1
ATOM 847 C CA . ARG A 1 103 ? -1.803 17.672 -3.043 1 52.22 103 ARG A CA 1
ATOM 848 C C . ARG A 1 103 ? -2.949 16.766 -3.482 1 52.22 103 ARG A C 1
ATOM 850 O O . ARG A 1 103 ? -3.232 15.75 -2.836 1 52.22 103 ARG A O 1
ATOM 857 N N . ALA A 1 104 ? -3.533 17.312 -4.523 1 49.47 104 ALA A N 1
ATOM 858 C CA . ALA A 1 104 ? -4.645 16.531 -5.055 1 49.47 104 ALA A CA 1
ATOM 859 C C . ALA A 1 104 ? -4.156 15.188 -5.598 1 49.47 104 ALA A C 1
ATOM 861 O O . ALA A 1 104 ? -4.836 14.164 -5.453 1 49.47 104 ALA A O 1
ATOM 862 N N . VAL A 1 105 ? -3.133 15.297 -6.344 1 47.69 105 VAL A N 1
ATOM 863 C CA . VAL A 1 105 ? -2.564 14.086 -6.918 1 47.69 105 VAL A CA 1
ATOM 864 C C . VAL A 1 105 ? -1.981 13.211 -5.809 1 47.69 105 VAL A C 1
ATOM 866 O O . VAL A 1 105 ? -2.137 11.984 -5.824 1 47.69 105 VAL A O 1
ATOM 869 N N . ASN A 1 106 ? -1.241 13.922 -5.027 1 44.88 106 ASN A N 1
ATOM 870 C CA . ASN A 1 106 ? -0.546 13.18 -3.982 1 44.88 106 ASN A CA 1
ATO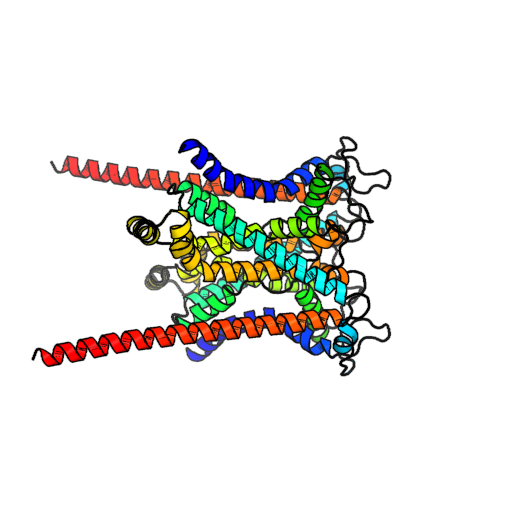M 871 C C . ASN A 1 106 ? -1.518 12.641 -2.936 1 44.88 106 ASN A C 1
ATOM 873 O O . ASN A 1 106 ? -1.23 11.648 -2.266 1 44.88 106 ASN A O 1
ATOM 877 N N . ASN A 1 107 ? -2.523 13.664 -2.672 1 42.62 107 ASN A N 1
ATOM 878 C CA . ASN A 1 107 ? -3.553 13.086 -1.813 1 42.62 107 ASN A CA 1
ATOM 879 C C . ASN A 1 107 ? -4.316 11.969 -2.525 1 42.62 107 ASN A C 1
ATOM 881 O O . ASN A 1 107 ? -5.246 11.391 -1.96 1 42.62 107 ASN A O 1
ATOM 885 N N . ILE A 1 108 ? -4.195 12.023 -3.736 1 45.41 108 ILE A N 1
ATOM 886 C CA . ILE A 1 108 ? -4.82 10.945 -4.496 1 45.41 108 ILE A CA 1
ATOM 887 C C . ILE A 1 108 ? -4.168 9.617 -4.133 1 45.41 108 ILE A C 1
ATOM 889 O O . ILE A 1 108 ? -3.002 9.375 -4.461 1 45.41 108 ILE A O 1
ATOM 893 N N . PRO A 1 109 ? -4.422 9.43 -2.977 1 44.69 109 PRO A N 1
ATOM 894 C CA . PRO A 1 109 ? -4.031 8.062 -2.639 1 44.69 109 PRO A CA 1
ATOM 895 C C . PRO A 1 109 ? -3.814 7.191 -3.875 1 44.69 109 PRO A C 1
ATOM 897 O O . PRO A 1 109 ? -4.375 7.469 -4.938 1 44.69 109 PRO A O 1
ATOM 900 N N . PHE A 1 110 ? -2.85 6.211 -3.746 1 50.22 110 PHE A N 1
ATOM 901 C CA . PHE A 1 110 ? -2.262 4.93 -4.113 1 50.22 110 PHE A CA 1
ATOM 902 C C . PHE A 1 110 ? -3.312 4.004 -4.719 1 50.22 110 PHE A C 1
ATOM 904 O O . PHE A 1 110 ? -3.482 2.871 -4.27 1 50.22 110 PHE A O 1
ATOM 911 N N . ILE A 1 111 ? -4.309 4.672 -5.312 1 56.25 111 ILE A N 1
ATOM 912 C CA . ILE A 1 111 ? -5.324 3.742 -5.805 1 56.25 111 ILE A CA 1
ATOM 913 C C . ILE A 1 111 ? -4.832 3.062 -7.078 1 56.25 111 ILE A C 1
ATOM 915 O O . ILE A 1 111 ? -5.359 3.305 -8.164 1 56.25 111 ILE A O 1
ATOM 919 N N . ASN A 1 112 ? -3.521 3 -7.25 1 61.59 112 ASN A N 1
ATOM 920 C CA . ASN A 1 112 ? -3.146 2.217 -8.422 1 61.59 112 ASN A CA 1
ATOM 921 C C . ASN A 1 112 ? -3.258 0.719 -8.156 1 61.59 112 ASN A C 1
ATOM 923 O O . ASN A 1 112 ? -2.688 0.213 -7.188 1 61.59 112 ASN A O 1
ATOM 927 N N . PRO A 1 113 ? -4.125 0.098 -8.844 1 73.81 113 PRO A N 1
ATOM 928 C CA . PRO A 1 113 ? -4.16 -1.361 -8.719 1 73.81 113 PRO A CA 1
ATOM 929 C C . PRO A 1 113 ? -2.824 -2.014 -9.07 1 73.81 113 PRO A C 1
ATOM 931 O O . PRO A 1 113 ? -2.383 -1.948 -10.219 1 73.81 113 PRO A O 1
ATOM 934 N N . ASP A 1 114 ? -2.189 -2.531 -8.117 1 81.31 114 ASP A N 1
ATOM 935 C CA . ASP A 1 114 ? -0.862 -3.111 -8.289 1 81.31 114 ASP A CA 1
ATOM 936 C C . ASP A 1 114 ? -0.856 -4.152 -9.406 1 81.31 114 ASP A C 1
ATOM 938 O O . ASP A 1 114 ? 0.068 -4.191 -10.227 1 81.31 114 ASP A O 1
ATOM 942 N N . ASN A 1 115 ? -1.887 -4.934 -9.539 1 84.94 115 ASN A N 1
ATOM 943 C CA . ASN A 1 115 ? -1.955 -6.016 -10.516 1 84.94 115 ASN A CA 1
ATOM 944 C C . ASN A 1 115 ? -2.027 -5.477 -11.945 1 84.94 115 ASN A C 1
ATOM 946 O O . ASN A 1 115 ? -1.317 -5.961 -12.828 1 84.94 115 ASN A O 1
ATOM 950 N N . ILE A 1 116 ? -2.826 -4.473 -12.031 1 83 116 ILE A N 1
ATOM 951 C CA . ILE A 1 116 ? -3.037 -3.916 -13.359 1 83 116 ILE A CA 1
ATOM 952 C C . ILE A 1 116 ? -1.812 -3.109 -13.781 1 83 116 ILE A C 1
ATOM 954 O O . ILE A 1 116 ? -1.409 -3.145 -14.945 1 83 116 ILE A O 1
ATOM 958 N N . THR A 1 117 ? -1.274 -2.4 -12.789 1 86.25 117 THR A N 1
ATOM 959 C CA . THR A 1 117 ? -0.036 -1.685 -13.07 1 86.25 117 THR A CA 1
ATOM 960 C C . THR A 1 117 ? 1.053 -2.65 -13.531 1 86.25 117 THR A C 1
ATOM 962 O O . THR A 1 117 ? 1.802 -2.35 -14.461 1 86.25 117 THR A O 1
ATOM 965 N N . ALA A 1 118 ? 1.121 -3.768 -12.969 1 90.25 118 ALA A N 1
ATOM 9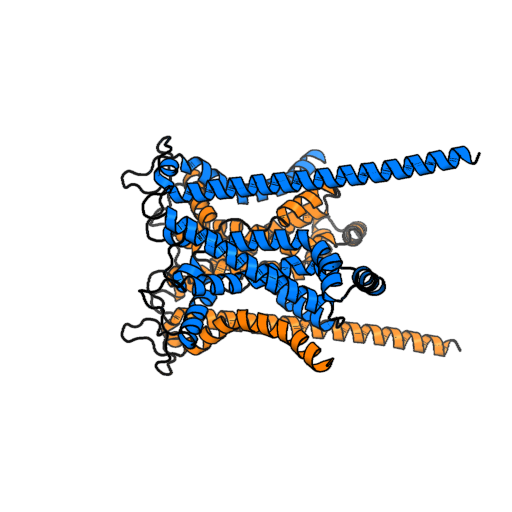66 C CA . ALA A 1 118 ? 2.131 -4.762 -13.312 1 90.25 118 ALA A CA 1
ATOM 967 C C . ALA A 1 118 ? 1.959 -5.238 -14.75 1 90.25 118 ALA A C 1
ATOM 969 O O . ALA A 1 118 ? 2.926 -5.297 -15.516 1 90.25 118 ALA A O 1
ATOM 970 N N . ILE A 1 119 ? 0.766 -5.551 -15.117 1 88.25 119 ILE A N 1
ATOM 971 C CA . ILE A 1 119 ? 0.488 -6.012 -16.469 1 88.25 119 ILE A CA 1
ATOM 972 C C . ILE A 1 119 ? 0.763 -4.887 -17.469 1 88.25 119 ILE A C 1
ATOM 974 O O . ILE A 1 119 ? 1.338 -5.117 -18.531 1 88.25 119 ILE A O 1
ATOM 978 N N . GLY A 1 120 ? 0.315 -3.711 -17.078 1 88.94 120 GLY A N 1
ATOM 979 C CA . GLY A 1 120 ? 0.61 -2.561 -17.906 1 88.94 120 GLY A CA 1
ATOM 980 C C . GLY A 1 120 ? 2.096 -2.344 -18.125 1 88.94 120 GLY A C 1
ATOM 981 O O . GLY A 1 120 ? 2.525 -1.987 -19.219 1 88.94 120 GLY A O 1
ATOM 982 N N . LEU A 1 121 ? 2.83 -2.553 -17.141 1 90.75 121 LEU A N 1
ATOM 983 C CA . LEU A 1 121 ? 4.277 -2.371 -17.219 1 90.75 121 LEU A CA 1
ATOM 984 C C . LEU A 1 121 ? 4.895 -3.383 -18.172 1 90.75 121 LEU A C 1
ATOM 986 O O . LEU A 1 121 ? 5.84 -3.062 -18.906 1 90.75 121 LEU A O 1
ATOM 990 N N . VAL A 1 122 ? 4.402 -4.605 -18.203 1 89.81 122 VAL A N 1
ATOM 991 C CA . VAL A 1 122 ? 4.895 -5.605 -19.141 1 89.81 122 VAL A CA 1
ATOM 992 C C . VAL A 1 122 ? 4.691 -5.117 -20.578 1 89.81 122 VAL A C 1
ATOM 994 O O . VAL A 1 122 ? 5.566 -5.281 -21.422 1 89.81 122 VAL A O 1
ATOM 997 N N . LEU A 1 123 ? 3.566 -4.555 -20.75 1 89.75 123 LEU A N 1
ATOM 998 C CA . LEU A 1 123 ? 3.236 -4.059 -22.078 1 89.75 123 LEU A CA 1
ATOM 999 C C . LEU A 1 123 ? 4.152 -2.908 -22.469 1 89.75 123 LEU A C 1
ATOM 1001 O O . LEU A 1 123 ? 4.645 -2.859 -23.594 1 89.75 123 LEU A O 1
ATOM 1005 N N . VAL A 1 124 ? 4.398 -2.045 -21.531 1 89.38 124 VAL A N 1
ATOM 1006 C CA . VAL A 1 124 ? 5.273 -0.905 -21.781 1 89.38 124 VAL A CA 1
ATOM 1007 C C . VAL A 1 124 ? 6.695 -1.393 -22.047 1 89.38 124 VAL A C 1
ATOM 1009 O O . VAL A 1 124 ? 7.34 -0.956 -23 1 89.38 124 VAL A O 1
ATOM 1012 N N . PHE A 1 125 ? 7.137 -2.285 -21.219 1 90.5 125 PHE A N 1
ATOM 1013 C CA . PHE A 1 125 ? 8.492 -2.807 -21.359 1 90.5 125 PHE A CA 1
ATOM 1014 C C . PHE A 1 125 ? 8.648 -3.541 -22.688 1 90.5 125 PHE A C 1
ATOM 1016 O O . PHE A 1 125 ? 9.688 -3.428 -23.328 1 90.5 125 PHE A O 1
ATOM 1023 N N . THR A 1 126 ? 7.68 -4.27 -23.047 1 87.94 126 THR A N 1
ATOM 1024 C CA . THR A 1 126 ? 7.727 -5 -24.297 1 87.94 126 THR A CA 1
ATOM 1025 C C . THR A 1 126 ? 7.727 -4.039 -25.484 1 87.94 126 THR A C 1
ATOM 1027 O O . THR A 1 126 ? 8.445 -4.254 -26.469 1 87.94 126 THR A O 1
ATOM 1030 N N . ALA A 1 127 ? 6.914 -3.014 -25.406 1 85.56 127 ALA A N 1
ATOM 1031 C CA . ALA A 1 127 ? 6.84 -2.018 -26.484 1 85.56 127 ALA A CA 1
ATOM 1032 C C . ALA A 1 127 ? 8.172 -1.287 -26.641 1 85.56 127 ALA A C 1
ATOM 1034 O O . ALA A 1 127 ? 8.594 -0.994 -27.766 1 85.56 127 ALA A O 1
ATOM 1035 N N . LEU A 1 128 ? 8.82 -1.093 -25.516 1 84.81 128 LEU A N 1
ATOM 1036 C CA . LEU A 1 128 ? 10.023 -0.275 -25.531 1 84.81 128 LEU A CA 1
ATOM 1037 C C . LEU A 1 128 ? 11.266 -1.139 -25.766 1 84.81 128 LEU A C 1
ATOM 1039 O O . LEU A 1 128 ? 12.203 -0.723 -26.438 1 84.81 128 LEU A O 1
ATOM 1043 N N . PHE A 1 129 ? 11.25 -2.375 -25.141 1 85 129 PHE A N 1
ATOM 1044 C CA . PHE A 1 129 ? 12.5 -3.125 -25.109 1 85 129 PHE A CA 1
ATOM 1045 C C . PHE A 1 129 ? 12.305 -4.527 -25.672 1 85 129 PHE A C 1
ATOM 1047 O O . PHE A 1 129 ? 13.258 -5.316 -25.719 1 85 129 PHE A O 1
ATOM 1054 N N . GLY A 1 130 ? 11.133 -4.867 -26.141 1 81.62 130 GLY A N 1
ATOM 1055 C CA . GLY A 1 130 ? 10.875 -6.211 -26.625 1 81.62 130 GLY A CA 1
ATOM 1056 C C . GLY A 1 130 ? 10.516 -7.188 -25.516 1 81.62 130 GLY A C 1
ATOM 1057 O O . GLY A 1 130 ? 10.484 -6.824 -24.344 1 81.62 130 GLY A O 1
ATOM 1058 N N . THR A 1 131 ? 10.094 -8.328 -25.969 1 76.94 131 THR A N 1
ATOM 1059 C CA . THR A 1 131 ? 9.711 -9.367 -25.031 1 76.94 131 THR A CA 1
ATOM 1060 C C . THR A 1 131 ? 10.93 -9.844 -24.234 1 76.94 131 THR A C 1
ATOM 1062 O O . THR A 1 131 ? 12.039 -9.906 -24.766 1 76.94 131 THR A O 1
ATOM 1065 N N . LEU A 1 132 ? 10.641 -9.961 -22.938 1 71.38 132 LEU A N 1
ATOM 1066 C CA . LEU A 1 132 ? 11.719 -10.438 -22.078 1 71.38 132 LEU A CA 1
ATOM 1067 C C . LEU A 1 132 ? 12.133 -11.852 -22.469 1 71.38 132 LEU A C 1
ATOM 1069 O O . LEU A 1 132 ? 11.305 -12.758 -22.516 1 71.38 132 LEU A O 1
ATOM 1073 N N . ALA A 1 133 ? 13.344 -11.883 -22.812 1 65.81 133 ALA A N 1
ATOM 1074 C CA . ALA A 1 133 ? 13.859 -13.203 -23.156 1 65.81 133 ALA A CA 1
ATOM 1075 C C . ALA A 1 133 ? 14.008 -14.078 -21.906 1 65.81 133 ALA A C 1
ATOM 1077 O O . ALA A 1 133 ? 14.352 -13.578 -20.844 1 65.81 133 ALA A O 1
ATOM 1078 N N . ASN A 1 134 ? 13.539 -15.203 -22.062 1 63.69 134 ASN A N 1
ATOM 1079 C CA . ASN A 1 134 ? 13.648 -16.156 -20.969 1 63.69 134 ASN A CA 1
ATOM 1080 C C . ASN A 1 134 ? 15.078 -16.25 -20.453 1 63.69 134 ASN A C 1
ATOM 1082 O O . ASN A 1 134 ? 15.297 -16.562 -19.281 1 63.69 134 ASN A O 1
ATOM 1086 N N . THR A 1 135 ? 15.953 -15.93 -21.297 1 58.72 135 THR A N 1
ATOM 1087 C CA . THR A 1 135 ? 17.359 -16.141 -20.953 1 58.72 135 THR A CA 1
ATOM 1088 C C . THR A 1 135 ? 17.922 -14.922 -20.234 1 58.72 135 THR A C 1
ATOM 1090 O O . THR A 1 135 ? 19.016 -14.984 -19.672 1 58.72 135 THR A O 1
ATOM 1093 N N . LYS A 1 136 ? 17.344 -13.859 -20.281 1 64.06 136 LYS A N 1
ATOM 1094 C CA . LYS A 1 136 ? 17.875 -12.664 -19.641 1 64.06 136 LYS A CA 1
ATOM 1095 C C . LYS A 1 136 ? 17.094 -12.312 -18.375 1 64.06 136 LYS A C 1
ATOM 1097 O O . LYS A 1 136 ? 15.875 -12.453 -18.344 1 64.06 136 LYS A O 1
ATOM 1102 N N . GLU A 1 137 ? 17.969 -12.133 -17.344 1 65.25 137 GLU A N 1
ATOM 1103 C CA . GLU A 1 137 ? 17.328 -11.758 -16.078 1 65.25 137 GLU A CA 1
ATOM 1104 C C . GLU A 1 137 ? 16.75 -10.344 -16.156 1 65.25 137 GLU A C 1
ATOM 1106 O O . GLU A 1 137 ? 17.438 -9.414 -16.578 1 65.25 137 GLU A O 1
ATOM 1111 N N . GLY A 1 138 ? 15.594 -10.195 -15.992 1 83.75 138 GLY A N 1
ATOM 1112 C CA . GLY A 1 138 ? 14.891 -8.922 -16.109 1 83.75 138 GLY A CA 1
ATOM 1113 C C . GLY A 1 138 ? 14.922 -8.109 -14.82 1 83.75 138 GLY A C 1
ATOM 1114 O O . GLY A 1 138 ? 13.914 -7.535 -14.422 1 83.75 138 GLY A O 1
ATOM 1115 N N . MET A 1 139 ? 16.297 -8.062 -14.281 1 91.06 139 MET A N 1
ATOM 1116 C CA . MET A 1 139 ? 16.438 -7.332 -13.023 1 91.06 139 MET A CA 1
ATOM 1117 C C . MET A 1 139 ? 16.109 -5.852 -13.219 1 91.06 139 MET A C 1
ATOM 1119 O O . MET A 1 139 ? 15.477 -5.238 -12.359 1 91.06 139 MET A O 1
ATOM 1123 N N . ILE A 1 140 ? 16.5 -5.32 -14.289 1 93.62 140 ILE A N 1
ATOM 1124 C CA . ILE A 1 140 ? 16.281 -3.9 -14.547 1 93.62 140 ILE A CA 1
ATOM 1125 C C . ILE A 1 140 ? 14.789 -3.613 -14.641 1 93.62 140 ILE A C 1
ATOM 1127 O O . ILE A 1 140 ? 14.312 -2.586 -14.156 1 93.62 140 ILE A O 1
ATOM 1131 N N . ARG A 1 141 ? 14.055 -4.531 -15.25 1 93.25 141 ARG A N 1
ATOM 1132 C CA . ARG A 1 141 ? 12.602 -4.359 -15.328 1 93.25 141 ARG A CA 1
ATOM 1133 C C . ARG A 1 141 ? 11.984 -4.328 -13.93 1 93.25 141 ARG A C 1
ATOM 1135 O O . ARG A 1 141 ? 11.055 -3.559 -13.68 1 93.25 141 ARG A O 1
ATOM 1142 N N . GLY A 1 142 ? 12.57 -5.215 -13.07 1 94.81 142 GLY A N 1
ATOM 1143 C CA . GLY A 1 142 ? 12.102 -5.227 -11.695 1 94.81 142 GLY A CA 1
ATOM 1144 C C . GLY A 1 142 ? 12.406 -3.938 -10.953 1 94.81 142 GLY A C 1
ATOM 1145 O O . GLY A 1 142 ? 11.539 -3.393 -10.266 1 94.81 142 GLY A O 1
ATOM 1146 N N . ILE A 1 143 ? 13.562 -3.445 -11.156 1 96.94 143 ILE A N 1
ATOM 1147 C CA . ILE A 1 143 ? 13.992 -2.229 -10.477 1 96.94 143 ILE A CA 1
ATOM 1148 C C . ILE A 1 143 ? 13.141 -1.049 -10.945 1 96.94 143 ILE A C 1
ATOM 1150 O O . ILE A 1 143 ? 12.641 -0.277 -10.133 1 96.94 143 ILE A O 1
ATOM 1154 N N . VAL A 1 144 ? 12.938 -0.978 -12.195 1 94.38 144 VAL A N 1
ATOM 1155 C CA . VAL A 1 144 ? 12.156 0.123 -12.742 1 94.38 144 VAL A CA 1
ATOM 1156 C C . VAL A 1 144 ? 10.703 -0.005 -12.305 1 94.38 144 VAL A C 1
ATOM 1158 O O . VAL A 1 144 ? 10.078 0.979 -11.898 1 94.38 144 VAL A O 1
ATOM 1161 N N . GLY A 1 145 ? 10.18 -1.238 -12.406 1 94.06 145 GLY A N 1
ATOM 1162 C CA . GLY A 1 145 ? 8.812 -1.467 -11.969 1 94.06 145 GLY A CA 1
ATOM 1163 C C . GLY A 1 145 ? 8.578 -1.101 -10.516 1 94.06 145 GLY A C 1
ATOM 1164 O O . GLY A 1 145 ? 7.613 -0.404 -10.188 1 94.06 145 GLY A O 1
ATOM 1165 N N . HIS A 1 146 ? 9.508 -1.548 -9.656 1 95.31 146 HIS A N 1
ATOM 1166 C CA . HIS A 1 146 ? 9.414 -1.237 -8.234 1 95.31 146 HIS A CA 1
ATOM 1167 C C . HIS A 1 146 ? 9.57 0.259 -7.98 1 95.31 146 HIS A C 1
ATOM 1169 O O . HIS A 1 146 ? 8.945 0.809 -7.074 1 95.31 146 HIS A O 1
ATOM 1175 N N . THR A 1 147 ? 10.367 0.881 -8.734 1 94.06 147 THR A N 1
ATOM 1176 C CA . THR A 1 147 ? 10.555 2.32 -8.586 1 94.06 147 THR A CA 1
ATOM 1177 C C . THR A 1 147 ? 9.266 3.07 -8.906 1 94.06 147 THR A C 1
ATOM 1179 O O . THR A 1 147 ? 8.852 3.949 -8.148 1 94.06 147 THR A O 1
ATOM 1182 N N . ILE A 1 148 ? 8.672 2.688 -9.953 1 89.5 148 ILE A N 1
ATOM 1183 C CA . ILE A 1 148 ? 7.43 3.328 -10.375 1 89.5 148 ILE A CA 1
ATOM 1184 C C . ILE A 1 148 ? 6.355 3.125 -9.305 1 89.5 148 ILE A C 1
ATOM 1186 O O . ILE A 1 148 ? 5.621 4.055 -8.969 1 89.5 148 ILE A O 1
ATOM 1190 N N . MET A 1 149 ? 6.348 1.975 -8.789 1 87.31 149 MET A N 1
ATOM 1191 C CA . MET A 1 149 ? 5.34 1.646 -7.781 1 87.31 149 MET A CA 1
ATOM 1192 C C . MET A 1 149 ? 5.59 2.418 -6.492 1 87.31 149 MET A C 1
ATOM 1194 O O . MET A 1 149 ? 4.645 2.898 -5.859 1 87.31 149 MET A O 1
ATOM 1198 N N . ALA A 1 150 ? 6.809 2.629 -6.094 1 88.75 150 ALA A N 1
ATOM 1199 C CA . ALA A 1 150 ? 7.168 3.172 -4.785 1 88.75 150 ALA A CA 1
ATOM 1200 C C . ALA A 1 150 ? 7.297 4.691 -4.84 1 88.75 150 ALA A C 1
ATOM 1202 O O . ALA A 1 150 ? 7.297 5.359 -3.805 1 88.75 150 ALA A O 1
ATOM 1203 N N . LEU A 1 151 ? 7.34 5.266 -5.969 1 88.69 151 LEU A N 1
ATOM 1204 C CA . LEU A 1 151 ? 7.625 6.688 -6.145 1 88.69 151 LEU A CA 1
ATOM 1205 C C . LEU A 1 151 ? 6.551 7.543 -5.488 1 88.69 151 LEU A C 1
ATOM 1207 O O . LEU A 1 151 ? 6.863 8.5 -4.773 1 88.69 151 LEU A O 1
ATOM 1211 N N . PRO A 1 152 ? 5.27 7.223 -5.707 1 82.12 152 PRO A N 1
ATOM 1212 C CA . PRO A 1 152 ? 4.246 8.039 -5.051 1 82.12 152 PRO A CA 1
ATOM 1213 C C . PRO A 1 152 ? 4.391 8.055 -3.531 1 82.12 152 PRO A C 1
ATOM 1215 O O . PRO A 1 152 ? 4.133 9.078 -2.891 1 82.12 152 PRO A O 1
ATOM 1218 N N . TYR A 1 153 ? 4.836 6.961 -3.006 1 82.81 153 TYR A N 1
ATOM 1219 C CA . TYR A 1 153 ? 5.023 6.879 -1.562 1 82.81 153 TYR A CA 1
ATOM 1220 C C . TYR A 1 153 ? 6.191 7.754 -1.115 1 82.81 153 TYR A C 1
ATOM 1222 O O . TYR A 1 153 ? 6.098 8.453 -0.105 1 82.81 153 TYR A O 1
ATOM 1230 N N . GLY A 1 154 ? 7.273 7.73 -1.854 1 87.12 154 GLY A N 1
ATOM 1231 C CA . GLY A 1 154 ? 8.414 8.57 -1.537 1 87.12 154 GLY A CA 1
ATOM 1232 C C . GLY A 1 154 ? 8.094 10.055 -1.557 1 87.12 154 GLY A C 1
ATOM 1233 O O . GLY A 1 154 ? 8.461 10.789 -0.635 1 87.12 154 GLY A O 1
ATOM 1234 N N . ILE A 1 155 ? 7.34 10.461 -2.459 1 84.88 155 ILE A N 1
ATOM 1235 C CA . ILE A 1 155 ? 6.984 11.867 -2.623 1 84.88 155 ILE A CA 1
ATOM 1236 C C . ILE A 1 155 ? 6.059 12.297 -1.488 1 84.88 155 ILE A C 1
ATOM 1238 O O . ILE A 1 155 ? 6.273 13.344 -0.872 1 84.88 155 ILE A O 1
ATOM 1242 N N . THR A 1 156 ? 5.105 11.477 -1.246 1 80.62 156 THR A N 1
ATOM 1243 C CA . THR A 1 156 ? 4.125 11.805 -0.217 1 80.62 156 THR A CA 1
ATOM 1244 C C . THR A 1 156 ? 4.789 11.898 1.153 1 80.62 156 THR A C 1
ATOM 1246 O O . THR A 1 156 ? 4.43 12.75 1.967 1 80.62 156 THR A O 1
ATOM 1249 N N . LEU A 1 157 ? 5.75 11.094 1.384 1 83.94 157 LEU A N 1
ATOM 1250 C CA . LEU A 1 157 ? 6.422 11.062 2.678 1 83.94 157 LEU A CA 1
ATOM 1251 C C . LEU A 1 157 ? 7.348 12.258 2.844 1 83.94 157 LEU A C 1
ATOM 1253 O O . LEU A 1 157 ? 7.508 12.781 3.951 1 83.94 157 LEU A O 1
ATOM 1257 N N . MET A 1 158 ? 7.844 12.742 1.773 1 89.12 158 MET A N 1
ATOM 1258 C CA . MET A 1 158 ? 8.852 13.805 1.858 1 89.12 158 MET A CA 1
ATOM 1259 C C . MET A 1 158 ? 8.203 15.172 1.71 1 89.12 158 MET A C 1
ATOM 1261 O O . MET A 1 158 ? 8.758 16.172 2.164 1 89.12 158 MET A O 1
ATOM 1265 N N . TYR A 1 159 ? 7.082 15.227 1.225 1 84.94 159 TYR A N 1
ATOM 1266 C CA . TYR A 1 159 ? 6.453 16.484 0.829 1 84.94 159 TYR A CA 1
ATOM 1267 C C . TYR A 1 159 ? 6.184 17.359 2.041 1 84.94 159 TYR A C 1
ATOM 1269 O O . TYR A 1 159 ? 6.531 18.547 2.045 1 84.94 159 TYR A O 1
ATOM 1277 N N . PRO A 1 160 ? 5.543 16.828 3.062 1 80.25 160 PRO A N 1
ATOM 1278 C CA . PRO A 1 160 ? 5.199 17.703 4.191 1 80.25 160 PRO A CA 1
ATOM 1279 C C . PRO A 1 160 ? 6.418 18.391 4.793 1 80.25 160 PRO A C 1
ATOM 1281 O O . PRO A 1 160 ? 6.344 19.578 5.145 1 80.25 160 PRO A O 1
ATOM 1284 N N . ARG A 1 161 ? 7.477 17.703 4.91 1 86.12 161 ARG A N 1
ATOM 1285 C CA . ARG A 1 161 ? 8.688 18.312 5.461 1 86.12 161 ARG A CA 1
ATOM 1286 C C . ARG A 1 161 ? 9.273 19.328 4.492 1 86.12 161 ARG A C 1
ATOM 1288 O O . ARG A 1 161 ? 9.742 20.391 4.91 1 86.12 161 ARG A O 1
ATOM 1295 N N . SER A 1 162 ? 9.266 19 3.283 1 89.56 162 SER A N 1
ATOM 1296 C CA . SER A 1 162 ? 9.781 19.922 2.268 1 89.56 162 SER A CA 1
ATOM 1297 C C . SER A 1 162 ? 9.016 21.234 2.273 1 89.56 162 SER 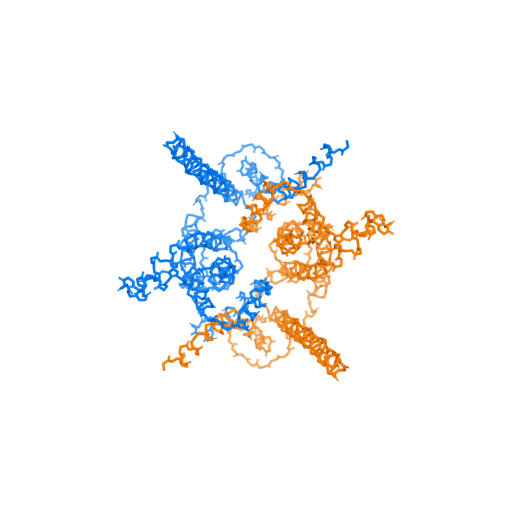A C 1
ATOM 1299 O O . SER A 1 162 ? 9.609 22.297 2.143 1 89.56 162 SER A O 1
ATOM 1301 N N . GLU A 1 163 ? 7.77 21.141 2.459 1 83.38 163 GLU A N 1
ATOM 1302 C CA . GLU A 1 163 ? 6.902 22.312 2.426 1 83.38 163 GLU A CA 1
ATOM 1303 C C . GLU A 1 163 ? 7.203 23.25 3.59 1 83.38 163 GLU A C 1
ATOM 1305 O O . GLU A 1 163 ? 7.055 24.469 3.467 1 83.38 163 GLU A O 1
ATOM 1310 N N . LYS A 1 164 ? 7.645 22.688 4.594 1 86.31 164 LYS A N 1
ATOM 1311 C CA . LYS A 1 164 ? 7.871 23.469 5.805 1 86.31 164 LYS A CA 1
ATOM 1312 C C . LYS A 1 164 ? 9.281 24.062 5.828 1 86.31 164 LYS A C 1
ATOM 1314 O O . LYS A 1 164 ? 9.633 24.812 6.742 1 86.31 164 LYS A O 1
ATOM 1319 N N . PHE A 1 165 ? 10.117 23.734 4.867 1 90.81 165 PHE A N 1
ATOM 1320 C CA . PHE A 1 165 ? 11.492 24.219 4.816 1 90.81 165 PHE A CA 1
ATOM 1321 C C . PHE A 1 165 ? 11.516 25.734 4.699 1 90.81 165 PHE A C 1
ATOM 1323 O O . PHE A 1 165 ? 10.797 26.312 3.881 1 90.81 165 PHE A O 1
ATOM 1330 N N . ASN A 1 166 ? 12.227 26.359 5.512 1 88.88 166 ASN A N 1
ATOM 1331 C CA . ASN A 1 166 ? 12.367 27.812 5.531 1 88.88 166 ASN A CA 1
ATOM 1332 C C . ASN A 1 166 ? 13.305 28.297 4.434 1 88.88 166 ASN A C 1
ATOM 1334 O O . ASN A 1 166 ? 14.516 28.047 4.488 1 88.88 166 ASN A O 1
ATOM 1338 N N . ALA A 1 167 ? 12.812 29.031 3.613 1 87.56 167 ALA A N 1
ATOM 1339 C CA . ALA A 1 167 ? 13.578 29.562 2.486 1 87.56 167 ALA A CA 1
ATOM 1340 C C . ALA A 1 167 ? 14.711 30.453 2.965 1 87.56 167 ALA A C 1
ATOM 1342 O O . ALA A 1 167 ? 15.734 30.594 2.287 1 87.56 167 ALA A O 1
ATOM 1343 N N . SER A 1 168 ? 14.469 31.047 4.094 1 89.88 168 SER A N 1
ATOM 1344 C CA . SER A 1 168 ? 15.461 31.984 4.613 1 89.88 168 SER A CA 1
ATOM 1345 C C . SER A 1 168 ? 16.797 31.281 4.855 1 89.88 168 SER A C 1
ATOM 1347 O O . SER A 1 168 ? 17.859 31.906 4.723 1 89.88 168 SER A O 1
ATOM 1349 N N . LEU A 1 169 ? 16.734 29.984 5.184 1 91.44 169 LEU A N 1
ATOM 1350 C CA . LEU A 1 169 ? 17.969 29.234 5.41 1 91.44 169 LEU A CA 1
ATOM 1351 C C . LEU A 1 169 ? 18.734 29.047 4.109 1 91.44 169 LEU A C 1
ATOM 1353 O O . LEU A 1 169 ? 19.969 29.172 4.094 1 91.44 169 LEU A O 1
ATOM 1357 N N . PHE A 1 170 ? 18.016 28.766 3.105 1 90.06 170 PHE A N 1
ATOM 1358 C CA . PHE A 1 170 ? 18.609 28.594 1.784 1 90.06 170 PHE A CA 1
ATOM 1359 C C . PHE A 1 170 ? 19.188 29.906 1.271 1 90.06 170 PHE A C 1
ATOM 1361 O O . PHE A 1 170 ? 20.312 29.938 0.771 1 90.06 170 PHE A O 1
ATOM 1368 N N . GLU A 1 171 ? 18.484 30.984 1.478 1 90.75 171 GLU A N 1
ATOM 1369 C CA . GLU A 1 171 ? 18.906 32.312 1.042 1 90.75 171 GLU A CA 1
ATOM 1370 C C . GLU A 1 171 ? 20.094 32.812 1.855 1 90.75 171 GLU A C 1
ATOM 1372 O O . GLU A 1 171 ? 21.016 33.406 1.309 1 90.75 171 GLU A O 1
ATOM 1377 N N . ALA A 1 172 ? 19.984 32.562 3.098 1 92.19 172 ALA A N 1
ATOM 1378 C CA . ALA A 1 172 ? 21.078 32.969 3.977 1 92.19 172 ALA A CA 1
ATOM 1379 C C . ALA A 1 172 ? 22.375 32.281 3.572 1 92.19 172 ALA A C 1
ATOM 1381 O O . ALA A 1 172 ? 23.453 32.906 3.621 1 92.19 172 ALA A O 1
ATOM 1382 N N . SER A 1 173 ? 22.281 31.031 3.191 1 92.69 173 SER A N 1
ATOM 1383 C CA . SER A 1 173 ? 23.453 30.297 2.738 1 92.69 173 SER A CA 1
ATOM 1384 C C . SER A 1 173 ? 24.031 30.906 1.466 1 92.69 173 SER A C 1
ATOM 1386 O O . SER A 1 173 ? 25.25 31 1.31 1 92.69 173 SER A O 1
ATOM 1388 N N . GLN A 1 174 ? 23.203 31.359 0.686 1 92.19 174 GLN A N 1
ATOM 1389 C CA . GLN A 1 174 ? 23.641 32 -0.541 1 92.19 174 GLN A CA 1
ATOM 1390 C C . GLN A 1 174 ? 24.281 33.375 -0.244 1 92.19 174 GLN A C 1
ATOM 1392 O O . GLN A 1 174 ? 25.25 33.75 -0.887 1 92.19 174 GLN A O 1
ATOM 1397 N N . ASP A 1 175 ? 23.75 34.031 0.687 1 93.5 175 ASP A N 1
ATOM 1398 C CA . ASP A 1 175 ? 24.281 35.312 1.103 1 93.5 175 ASP A CA 1
ATOM 1399 C C . ASP A 1 175 ? 25.703 35.156 1.672 1 93.5 175 ASP A C 1
ATOM 1401 O O . ASP A 1 175 ? 26.516 36.094 1.565 1 93.5 175 ASP A O 1
ATOM 1405 N N . LEU A 1 176 ? 26 34.062 2.23 1 94.69 176 LEU A N 1
ATOM 1406 C CA . LEU A 1 176 ? 27.328 33.781 2.785 1 94.69 176 LEU A CA 1
ATOM 1407 C C . LEU A 1 176 ? 28.312 33.406 1.681 1 94.69 176 LEU A C 1
ATOM 1409 O O . LEU A 1 176 ? 29.5 33.219 1.941 1 94.69 176 LEU A O 1
ATOM 1413 N N . GLY A 1 177 ? 27.797 33.219 0.408 1 93.06 177 GLY A N 1
ATOM 1414 C CA . GLY A 1 177 ? 28.688 33.031 -0.726 1 93.06 177 GLY A CA 1
ATOM 1415 C C . GLY A 1 177 ? 28.641 31.625 -1.288 1 93.06 177 GLY A C 1
ATOM 1416 O O . GLY A 1 177 ? 29.359 31.312 -2.242 1 93.06 177 GLY A O 1
ATOM 1417 N N . TYR A 1 178 ? 27.844 30.875 -0.738 1 93.81 178 TYR A N 1
ATOM 1418 C CA . TYR A 1 178 ? 27.781 29.516 -1.235 1 93.81 178 TYR A CA 1
ATOM 1419 C C . TYR A 1 178 ? 27 29.438 -2.543 1 93.81 178 TYR A C 1
ATOM 1421 O O . TYR A 1 178 ? 26.078 30.219 -2.762 1 93.81 178 TYR A O 1
ATOM 1429 N N . SER A 1 179 ? 27.391 28.516 -3.393 1 94.88 179 SER A N 1
ATOM 1430 C CA . SER A 1 179 ? 26.672 28.266 -4.633 1 94.88 179 SER A CA 1
ATOM 1431 C C . SER A 1 179 ? 25.312 27.641 -4.355 1 94.88 179 SER A C 1
ATOM 1433 O O . SER A 1 179 ? 25.047 27.156 -3.246 1 94.88 179 SER A O 1
ATOM 1435 N N . LYS A 1 180 ? 24.438 27.641 -5.34 1 91.81 180 LYS A N 1
ATOM 1436 C CA . LYS A 1 180 ? 23.094 27.078 -5.203 1 91.81 180 LYS A CA 1
ATOM 1437 C C . LYS A 1 180 ? 23.141 25.609 -4.824 1 91.81 180 LYS A C 1
ATOM 1439 O O . LYS A 1 180 ? 22.391 25.156 -3.957 1 91.81 180 LYS A O 1
ATOM 1444 N N . ILE A 1 181 ? 24.031 24.875 -5.449 1 94.06 181 ILE A N 1
ATOM 1445 C CA . ILE A 1 181 ? 24.141 23.438 -5.215 1 94.06 181 ILE A CA 1
ATOM 1446 C C . ILE A 1 181 ? 24.688 23.188 -3.814 1 94.06 181 ILE A C 1
ATOM 1448 O O . ILE A 1 181 ? 24.188 22.312 -3.098 1 94.06 181 ILE A O 1
ATOM 1452 N N . ARG A 1 182 ? 25.656 23.922 -3.432 1 94.75 182 ARG A N 1
ATOM 1453 C CA . ARG A 1 182 ? 26.219 23.766 -2.098 1 94.75 182 ARG A CA 1
ATOM 1454 C C . ARG A 1 182 ? 25.219 24.172 -1.021 1 94.75 182 ARG A C 1
ATOM 1456 O O . ARG A 1 182 ? 25.156 23.531 0.035 1 94.75 182 ARG A O 1
ATOM 1463 N N . SER A 1 183 ? 24.484 25.234 -1.319 1 94.62 183 SER A N 1
ATOM 1464 C CA . SER A 1 183 ? 23.469 25.672 -0.38 1 94.62 183 SER A CA 1
ATOM 1465 C C . SER A 1 183 ? 22.375 24.625 -0.207 1 94.62 183 SER A C 1
ATOM 1467 O O . SER A 1 183 ? 21.906 24.391 0.905 1 94.62 183 SER A O 1
ATOM 1469 N N . TRP A 1 184 ? 22.094 23.969 -1.34 1 94.88 184 TRP A N 1
ATOM 1470 C CA . TRP A 1 184 ? 21.078 22.922 -1.301 1 94.88 184 TRP A CA 1
ATOM 1471 C C . TRP A 1 184 ? 21.516 21.766 -0.391 1 94.88 184 TRP A C 1
ATOM 1473 O O . TRP A 1 184 ? 20.75 21.328 0.461 1 94.88 184 TRP A O 1
ATOM 1483 N N . PHE A 1 185 ? 22.719 21.344 -0.491 1 95.31 185 PHE A N 1
ATOM 1484 C CA . PHE A 1 185 ? 23.219 20.203 0.273 1 95.31 185 PHE A CA 1
ATOM 1485 C C . PHE A 1 185 ? 23.391 20.578 1.741 1 95.31 185 PHE A C 1
ATOM 1487 O O . PHE A 1 185 ? 23.172 19.75 2.627 1 95.31 185 PHE A O 1
ATOM 1494 N N . LYS A 1 186 ? 23.703 21.844 2.023 1 94.62 186 LYS A N 1
ATOM 1495 C CA . LYS A 1 186 ? 24.016 22.25 3.387 1 94.62 186 LYS A CA 1
ATOM 1496 C C . LYS A 1 186 ? 22.75 22.578 4.172 1 94.62 186 LYS A C 1
ATOM 1498 O O . LYS A 1 186 ? 22.734 22.453 5.398 1 94.62 186 LYS A O 1
ATOM 1503 N N . THR A 1 187 ? 21.766 22.984 3.488 1 95.19 187 THR A N 1
ATOM 1504 C CA . THR A 1 187 ? 20.562 23.438 4.195 1 95.19 187 THR A CA 1
ATOM 1505 C C . THR A 1 187 ? 19.391 22.5 3.938 1 95.19 187 THR A C 1
ATOM 1507 O O . THR A 1 187 ? 19.109 21.625 4.754 1 95.19 187 THR A O 1
ATOM 1510 N N . TYR A 1 188 ? 18.969 22.359 2.662 1 95.56 188 TYR A N 1
ATOM 1511 C CA . TYR A 1 188 ? 17.766 21.609 2.314 1 95.56 188 TYR A CA 1
ATOM 1512 C C . TYR A 1 188 ? 17.984 20.125 2.52 1 95.56 188 TYR A C 1
ATOM 1514 O O . TYR A 1 188 ? 17.156 19.453 3.156 1 95.56 188 TYR A O 1
ATOM 1522 N N . PHE A 1 189 ? 19.062 19.641 2.02 1 96.56 189 PHE A N 1
ATOM 1523 C CA . PHE A 1 189 ? 19.344 18.203 2.107 1 96.56 189 PHE A CA 1
ATOM 1524 C C . PHE A 1 189 ? 19.438 17.766 3.562 1 96.56 189 PHE A C 1
ATOM 1526 O O . PHE A 1 189 ? 18.859 16.75 3.947 1 96.56 189 PHE A O 1
ATOM 1533 N N . VAL A 1 190 ? 20.172 18.516 4.32 1 94.75 190 VAL A N 1
ATOM 1534 C CA . VAL A 1 190 ? 20.359 18.188 5.734 1 94.75 190 VAL A CA 1
ATOM 1535 C C . VAL A 1 190 ? 19 18.25 6.453 1 94.75 190 VAL A C 1
ATOM 1537 O O . VAL A 1 190 ? 18.703 17.391 7.277 1 94.75 190 VAL A O 1
ATOM 1540 N N . TYR A 1 191 ? 18.219 19.234 6.086 1 94.06 191 TYR A N 1
ATOM 1541 C CA . TYR A 1 191 ? 16.891 19.391 6.668 1 94.06 191 TYR A CA 1
ATOM 1542 C C . TYR A 1 191 ? 16 18.203 6.336 1 94.06 191 TYR A C 1
ATOM 1544 O O . TYR A 1 191 ? 15.211 17.75 7.172 1 94.06 191 TYR A O 1
ATOM 1552 N N . MET A 1 192 ? 16.297 17.562 5.211 1 96.38 192 MET A N 1
ATOM 1553 C CA . MET A 1 192 ? 15.414 16.531 4.684 1 96.38 192 MET A CA 1
ATOM 1554 C C . MET A 1 192 ? 15.883 15.141 5.113 1 96.38 192 MET A C 1
ATOM 1556 O O . MET A 1 192 ? 15.188 14.148 4.883 1 96.38 192 MET A O 1
ATOM 1560 N N . ILE A 1 193 ? 16.938 14.992 5.785 1 94.56 193 ILE A N 1
ATOM 1561 C CA . ILE A 1 193 ? 17.578 13.711 6.078 1 94.56 193 ILE A CA 1
ATOM 1562 C C . ILE A 1 193 ? 16.578 12.789 6.789 1 94.56 193 ILE A C 1
ATOM 1564 O O . ILE A 1 193 ? 16.422 11.625 6.41 1 94.56 193 ILE A O 1
ATOM 1568 N N . PRO A 1 194 ? 15.836 13.211 7.781 1 87.75 194 PRO A N 1
ATOM 1569 C CA . PRO A 1 194 ? 14.898 12.297 8.438 1 87.75 194 PRO A CA 1
ATOM 1570 C C . PRO A 1 194 ? 13.852 11.734 7.48 1 87.75 194 PRO A C 1
ATOM 1572 O O . PRO A 1 194 ? 13.547 10.547 7.523 1 87.75 194 PRO A O 1
ATOM 1575 N N . SER A 1 195 ? 13.352 12.594 6.652 1 91.44 195 SER A N 1
ATOM 1576 C CA . SER A 1 195 ? 12.344 12.156 5.691 1 91.44 195 SER A CA 1
ATOM 1577 C C . SER A 1 195 ? 12.945 11.258 4.617 1 91.44 195 SER A C 1
ATOM 1579 O O . SER A 1 195 ? 12.289 10.344 4.125 1 91.44 195 SER A O 1
ATOM 1581 N N . ILE A 1 196 ? 14.219 11.539 4.27 1 94.88 196 ILE A N 1
ATOM 1582 C CA . ILE A 1 196 ? 14.938 10.734 3.289 1 94.88 196 ILE A CA 1
ATOM 1583 C C . ILE A 1 196 ? 15.109 9.312 3.824 1 94.88 196 ILE A C 1
ATOM 1585 O O . ILE A 1 196 ? 14.836 8.336 3.119 1 94.88 196 ILE A O 1
ATOM 1589 N N . VAL A 1 197 ? 15.492 9.211 5.043 1 89.75 197 VAL A N 1
ATOM 1590 C CA . VAL A 1 197 ? 15.711 7.91 5.672 1 89.75 197 VAL A CA 1
ATOM 1591 C C . VAL A 1 197 ? 14.398 7.141 5.746 1 89.75 197 VAL A C 1
ATOM 1593 O O . VAL A 1 197 ? 14.352 5.953 5.422 1 89.75 197 VAL A O 1
ATOM 1596 N N . PHE A 1 198 ? 13.367 7.824 6.055 1 85.38 198 PHE A N 1
ATOM 1597 C CA . PHE A 1 198 ? 12.07 7.184 6.188 1 85.38 198 PHE A CA 1
ATOM 1598 C C . PHE A 1 198 ? 11.555 6.711 4.832 1 85.38 198 PHE A C 1
ATOM 1600 O O . PHE A 1 198 ? 11.078 5.582 4.699 1 85.38 198 PHE A O 1
ATOM 1607 N N . ALA A 1 199 ? 11.617 7.555 3.895 1 90.06 199 ALA A N 1
ATOM 1608 C CA . ALA A 1 199 ? 11.188 7.199 2.545 1 90.06 199 ALA A CA 1
ATOM 1609 C C . ALA A 1 199 ? 12.023 6.043 1.993 1 90.06 199 ALA A C 1
ATOM 1611 O O . ALA A 1 199 ? 11.5 5.172 1.294 1 90.06 199 ALA A O 1
ATOM 1612 N N . GLY A 1 200 ? 13.312 6.102 2.305 1 92 200 GLY A N 1
ATOM 1613 C CA . GLY A 1 200 ? 14.188 5.016 1.887 1 92 200 GLY A CA 1
ATOM 1614 C C . GLY A 1 200 ? 13.812 3.68 2.498 1 92 200 GLY A C 1
ATOM 1615 O O . GLY A 1 200 ? 13.734 2.67 1.795 1 92 200 GLY A O 1
ATOM 1616 N N . LEU A 1 201 ? 13.539 3.688 3.738 1 85.56 201 LEU A N 1
ATOM 1617 C CA . LEU A 1 201 ? 13.172 2.459 4.434 1 85.56 201 LEU A CA 1
ATOM 1618 C C . LEU A 1 201 ? 11.852 1.906 3.898 1 85.56 201 LEU A C 1
ATOM 1620 O O . LEU A 1 201 ? 11.734 0.703 3.656 1 85.56 201 LEU A O 1
ATOM 1624 N N . VAL A 1 202 ? 10.914 2.75 3.676 1 85.62 202 VAL A N 1
ATOM 1625 C CA . VAL A 1 202 ? 9.609 2.344 3.178 1 85.62 202 VAL A CA 1
ATOM 1626 C C . VAL A 1 202 ? 9.75 1.741 1.781 1 85.62 202 VAL A C 1
ATOM 1628 O O . VAL A 1 202 ? 9.164 0.698 1.484 1 85.62 202 VAL A O 1
ATOM 1631 N N . SER A 1 203 ? 10.523 2.396 0.974 1 92.31 203 SER A N 1
ATOM 1632 C CA . SER A 1 203 ? 10.703 1.899 -0.386 1 92.31 203 SER A CA 1
ATOM 1633 C C . SER A 1 203 ? 11.414 0.55 -0.392 1 92.31 203 SER A C 1
ATOM 1635 O O . SER A 1 203 ? 11.109 -0.315 -1.215 1 92.31 203 SER A O 1
ATOM 1637 N N . ILE A 1 204 ? 12.367 0.405 0.525 1 91.56 204 ILE A N 1
ATOM 1638 C CA . ILE A 1 204 ? 13.062 -0.873 0.649 1 91.56 204 ILE A CA 1
ATOM 1639 C C . ILE A 1 204 ? 12.07 -1.962 1.049 1 91.56 204 ILE A C 1
ATOM 1641 O O . ILE A 1 204 ? 12.062 -3.051 0.471 1 91.56 204 ILE A O 1
ATOM 1645 N N . PHE A 1 205 ? 11.258 -1.669 1.894 1 85.62 205 PHE A N 1
ATOM 1646 C CA . PHE A 1 205 ? 10.289 -2.641 2.395 1 85.62 205 PHE A CA 1
ATOM 1647 C C . PHE A 1 205 ? 9.281 -3.008 1.312 1 85.62 205 PHE A C 1
ATOM 1649 O O . PHE A 1 205 ? 8.961 -4.184 1.132 1 85.62 205 PHE A O 1
ATOM 1656 N N . LEU A 1 206 ? 8.805 -2.002 0.641 1 88.31 206 LEU A N 1
ATOM 1657 C CA . LEU A 1 206 ? 7.824 -2.234 -0.415 1 88.31 206 LEU A CA 1
ATOM 1658 C C . LEU A 1 206 ? 8.414 -3.098 -1.524 1 88.31 206 LEU A C 1
ATOM 1660 O O . LEU A 1 206 ? 7.734 -3.969 -2.068 1 88.31 206 LEU A O 1
ATOM 1664 N N . SER A 1 207 ? 9.648 -2.822 -1.791 1 93 207 SER A N 1
ATOM 1665 C CA . SER A 1 207 ? 10.328 -3.586 -2.832 1 93 207 SER A CA 1
ATOM 1666 C C . SER A 1 207 ? 10.609 -5.012 -2.375 1 93 207 SER A C 1
ATOM 1668 O O . SER A 1 207 ? 10.359 -5.969 -3.113 1 93 207 SER A O 1
ATOM 1670 N N . PHE A 1 208 ? 11.062 -5.148 -1.213 1 89.81 208 PHE A N 1
ATOM 1671 C CA . PHE A 1 208 ? 11.492 -6.434 -0.685 1 89.81 208 PHE A CA 1
ATOM 1672 C C . PHE A 1 208 ? 10.328 -7.41 -0.601 1 89.81 208 PHE A C 1
ATOM 1674 O O . PHE A 1 208 ? 10.5 -8.609 -0.831 1 89.81 208 PHE A O 1
ATOM 1681 N N . ASP A 1 209 ? 9.289 -6.953 -0.31 1 86.06 209 ASP A N 1
ATOM 1682 C CA . ASP A 1 209 ? 8.141 -7.82 -0.051 1 86.06 209 ASP A CA 1
ATOM 1683 C C . ASP A 1 209 ? 7.289 -7.996 -1.307 1 86.06 209 ASP A C 1
ATOM 1685 O O . ASP A 1 209 ? 6.305 -8.734 -1.297 1 86.06 209 ASP A O 1
ATOM 1689 N N . ASP A 1 210 ? 7.625 -7.43 -2.363 1 90.81 210 ASP A N 1
ATOM 1690 C CA . ASP A 1 210 ? 6.777 -7.453 -3.549 1 90.81 210 ASP A CA 1
ATOM 1691 C C . ASP A 1 210 ? 6.832 -8.82 -4.238 1 90.81 210 ASP A C 1
ATOM 1693 O O . ASP A 1 210 ? 7.898 -9.422 -4.344 1 90.81 210 ASP A O 1
ATOM 1697 N N . PHE A 1 211 ? 5.734 -9.234 -4.715 1 88.94 211 PHE A N 1
ATOM 1698 C CA . PHE A 1 211 ? 5.578 -10.422 -5.543 1 88.94 211 PHE A CA 1
ATOM 1699 C C . PHE A 1 211 ? 4.977 -10.062 -6.898 1 88.94 211 PHE A C 1
ATOM 1701 O O . PHE A 1 211 ? 5.43 -10.555 -7.934 1 88.94 211 PHE A O 1
ATOM 1708 N N . ILE A 1 212 ? 4.078 -9.117 -6.879 1 89.88 212 ILE A N 1
ATOM 1709 C CA . ILE A 1 212 ? 3.195 -8.883 -8.016 1 89.88 212 ILE A CA 1
ATOM 1710 C C . ILE A 1 212 ? 3.99 -8.281 -9.172 1 89.88 212 ILE A C 1
ATOM 1712 O O . ILE A 1 212 ? 3.998 -8.828 -10.281 1 89.88 212 ILE A O 1
ATOM 1716 N N . ILE A 1 213 ? 4.695 -7.227 -8.914 1 91.81 213 ILE A N 1
ATOM 1717 C CA . ILE A 1 213 ? 5.422 -6.531 -9.977 1 91.81 213 ILE A CA 1
ATOM 1718 C C . ILE A 1 213 ? 6.547 -7.422 -10.5 1 91.81 213 ILE A C 1
ATOM 1720 O O . ILE A 1 213 ? 6.723 -7.562 -11.711 1 91.81 213 ILE A O 1
ATOM 1724 N N . LEU A 1 214 ? 7.266 -8.062 -9.633 1 92.88 214 LEU A N 1
ATOM 1725 C CA . LEU A 1 214 ? 8.414 -8.875 -10.031 1 92.88 214 LEU A CA 1
ATOM 1726 C C . LEU A 1 214 ? 7.961 -10.109 -10.805 1 92.88 214 LEU A C 1
ATOM 1728 O O . LEU A 1 214 ? 8.547 -10.445 -11.836 1 92.88 214 LEU A O 1
ATOM 1732 N N . GLN A 1 215 ? 6.977 -10.766 -10.312 1 90.19 215 GLN A N 1
ATOM 1733 C CA . GLN A 1 215 ? 6.488 -11.969 -10.969 1 90.19 215 GLN A CA 1
ATOM 1734 C C . GLN A 1 215 ? 5.969 -11.664 -12.375 1 90.19 215 GLN A C 1
ATOM 1736 O O . GLN A 1 215 ? 6.098 -12.492 -13.281 1 90.19 215 GLN A O 1
ATOM 1741 N N . THR A 1 216 ? 5.426 -10.508 -12.547 1 89.56 216 THR A N 1
ATOM 1742 C CA . THR A 1 216 ? 4.746 -10.172 -13.789 1 89.56 216 THR A CA 1
ATOM 1743 C C . THR A 1 216 ? 5.719 -9.547 -14.789 1 89.56 216 THR A C 1
ATOM 1745 O O . THR A 1 216 ? 5.641 -9.805 -15.992 1 89.56 216 THR A O 1
ATOM 1748 N N . THR A 1 217 ? 6.707 -8.836 -14.312 1 90.81 217 THR A N 1
ATOM 1749 C CA . THR A 1 217 ? 7.508 -8.023 -15.219 1 90.81 217 THR A CA 1
ATOM 1750 C C . THR A 1 217 ? 8.891 -8.625 -15.414 1 90.81 217 THR A C 1
ATOM 1752 O O . THR A 1 217 ? 9.625 -8.242 -16.328 1 90.81 217 THR A O 1
ATOM 1755 N N . SER A 1 218 ? 9.242 -9.594 -14.562 1 91.88 218 SER A N 1
ATOM 1756 C CA . SER A 1 218 ? 10.609 -10.117 -14.594 1 91.88 218 SER A CA 1
ATOM 1757 C C . SER A 1 218 ? 10.633 -11.617 -14.32 1 91.88 218 SER A C 1
ATOM 1759 O O . SER A 1 218 ? 9.609 -12.203 -13.961 1 91.88 218 SER A O 1
ATOM 1761 N N . ASN A 1 219 ? 11.789 -12.242 -14.617 1 90.75 219 ASN A N 1
ATOM 1762 C CA . ASN A 1 219 ? 12 -13.648 -14.297 1 90.75 219 ASN A CA 1
ATOM 1763 C C . ASN A 1 219 ? 13.031 -13.828 -13.188 1 90.75 219 ASN A C 1
ATOM 1765 O O . ASN A 1 219 ? 13.5 -14.945 -12.945 1 90.75 219 ASN A O 1
ATOM 1769 N N . VAL A 1 220 ? 13.32 -12.711 -12.547 1 92.69 220 VAL A N 1
ATOM 1770 C CA . VAL A 1 220 ? 14.312 -12.773 -11.477 1 92.69 220 VAL A CA 1
ATOM 1771 C C . VAL A 1 220 ? 13.695 -13.438 -10.242 1 92.69 220 VAL A C 1
ATOM 1773 O O . VAL A 1 220 ? 12.547 -13.156 -9.891 1 92.69 220 VAL A O 1
ATOM 1776 N N . SER A 1 221 ? 14.477 -14.328 -9.68 1 93.38 221 SER A N 1
ATOM 1777 C CA . SER A 1 221 ? 14.023 -14.984 -8.453 1 93.38 221 SER A CA 1
ATOM 1778 C C . SER A 1 221 ? 14.305 -14.125 -7.227 1 93.38 221 SER A C 1
ATOM 1780 O O . SER A 1 221 ? 15.453 -13.758 -6.969 1 93.38 221 SER A O 1
ATOM 1782 N N . THR A 1 222 ? 13.273 -13.727 -6.516 1 94.62 222 THR A N 1
ATOM 1783 C CA . THR A 1 222 ? 13.352 -13.023 -5.238 1 94.62 222 THR A CA 1
ATOM 1784 C C . THR A 1 222 ? 12.656 -13.82 -4.137 1 94.62 222 THR A C 1
ATOM 1786 O O . THR A 1 222 ? 11.992 -14.828 -4.414 1 94.62 222 THR A O 1
ATOM 1789 N N . LEU A 1 223 ? 12.891 -13.406 -2.904 1 93 223 LEU A N 1
ATOM 1790 C CA . LEU A 1 223 ? 12.203 -14.102 -1.824 1 93 223 LEU A CA 1
ATOM 1791 C C . LEU A 1 223 ? 10.688 -13.977 -1.983 1 93 223 LEU A C 1
ATOM 1793 O O . LEU A 1 223 ? 9.953 -14.922 -1.694 1 93 223 LEU A O 1
ATOM 1797 N N . GLY A 1 224 ? 10.242 -12.836 -2.463 1 90.88 224 GLY A N 1
ATOM 1798 C CA . GLY A 1 224 ? 8.82 -12.633 -2.711 1 90.88 224 GLY A CA 1
ATOM 1799 C C . GLY A 1 224 ? 8.258 -13.586 -3.748 1 90.88 224 GLY A C 1
ATOM 1800 O O . GLY A 1 224 ? 7.207 -14.195 -3.533 1 90.88 224 GLY A O 1
ATOM 1801 N N . THR A 1 225 ? 8.945 -13.742 -4.863 1 91.06 225 THR A N 1
ATOM 1802 C CA . THR A 1 225 ? 8.453 -14.609 -5.926 1 91.06 225 THR A CA 1
ATOM 1803 C C . THR A 1 225 ? 8.562 -16.078 -5.52 1 91.06 225 THR A C 1
ATOM 1805 O O . THR A 1 225 ? 7.707 -16.891 -5.883 1 91.06 225 THR A O 1
ATOM 1808 N N . LYS A 1 226 ? 9.539 -16.438 -4.746 1 91.12 226 LYS A N 1
ATOM 1809 C CA . LYS A 1 226 ? 9.719 -17.812 -4.309 1 91.12 226 LYS A CA 1
ATOM 1810 C C . LYS A 1 226 ? 8.617 -18.219 -3.34 1 91.12 226 LYS A C 1
ATOM 1812 O O . LYS A 1 226 ? 8.227 -19.391 -3.295 1 91.12 226 LYS A O 1
ATOM 1817 N N . LEU A 1 227 ? 8.141 -17.266 -2.619 1 88 227 LEU A N 1
ATOM 1818 C CA . LEU A 1 227 ? 7.078 -17.547 -1.659 1 88 227 LEU A CA 1
ATOM 1819 C C . LEU A 1 227 ? 5.836 -18.078 -2.363 1 88 227 LEU A C 1
ATOM 1821 O O . LEU A 1 227 ? 5.055 -18.828 -1.772 1 88 227 LEU A O 1
ATOM 1825 N N . TYR A 1 228 ? 5.688 -17.812 -3.711 1 83.62 228 TYR A N 1
ATOM 1826 C CA . TYR A 1 228 ? 4.449 -18.156 -4.398 1 83.62 228 TYR A CA 1
ATOM 1827 C C . TYR A 1 228 ? 4.703 -19.203 -5.484 1 83.62 228 TYR A C 1
ATOM 1829 O O . TYR A 1 228 ? 3.85 -19.438 -6.34 1 83.62 228 TYR A O 1
ATOM 1837 N N . GLU A 1 229 ? 5.832 -19.781 -5.648 1 82.12 229 GLU A N 1
ATOM 1838 C CA . GLU A 1 229 ? 6.152 -20.828 -6.617 1 82.12 229 GLU A CA 1
ATOM 1839 C C . GLU A 1 229 ? 5.453 -22.141 -6.273 1 82.12 229 GLU A C 1
ATOM 1841 O O . GLU A 1 229 ? 5.234 -22.969 -7.145 1 82.12 229 GLU A O 1
ATOM 1846 N N . GLY A 1 230 ? 4.77 -22.297 -5.184 1 77.25 230 GLY A N 1
ATOM 1847 C CA . GLY A 1 230 ? 4.105 -23.516 -4.746 1 77.25 230 GLY A CA 1
ATOM 1848 C C . GLY A 1 230 ? 3.354 -23.344 -3.439 1 77.25 230 GLY A C 1
ATOM 1849 O O . GLY A 1 230 ? 2.824 -22.266 -3.156 1 77.25 230 GLY A O 1
ATOM 1850 N N . GLN A 1 231 ? 3.281 -24.484 -2.852 1 79.31 231 GLN A N 1
ATOM 1851 C CA . GLN A 1 231 ? 2.629 -24.422 -1.547 1 79.31 231 GLN A CA 1
ATOM 1852 C C . GLN A 1 231 ? 3.523 -23.75 -0.51 1 79.31 231 GLN A C 1
ATOM 1854 O O . GLN A 1 231 ? 4.75 -23.812 -0.606 1 79.31 231 GLN A O 1
ATOM 1859 N N . PHE A 1 232 ? 2.889 -23.188 0.359 1 83.19 232 PHE A N 1
ATOM 1860 C CA . PHE A 1 232 ? 3.604 -22.422 1.369 1 83.19 232 PHE A CA 1
ATOM 1861 C C . PHE A 1 232 ? 4.445 -23.328 2.252 1 83.19 232 PHE A C 1
ATOM 1863 O O . PHE A 1 232 ? 3.988 -24.406 2.658 1 83.19 232 PHE A O 1
ATOM 1870 N N . LYS A 1 233 ? 5.691 -22.891 2.404 1 88.25 233 LYS A N 1
ATOM 1871 C CA . LYS A 1 233 ? 6.621 -23.609 3.279 1 88.25 233 LYS A CA 1
ATOM 1872 C C . LYS A 1 233 ? 7.016 -22.75 4.477 1 88.25 233 LYS A C 1
ATOM 1874 O O . LYS A 1 233 ? 6.848 -21.531 4.453 1 88.25 233 LYS A O 1
ATOM 1879 N N . ALA A 1 234 ? 7.621 -23.359 5.453 1 90.69 234 ALA A N 1
ATOM 1880 C CA . ALA A 1 234 ? 7.895 -22.734 6.742 1 90.69 234 ALA A CA 1
ATOM 1881 C C . ALA A 1 234 ? 8.992 -21.688 6.613 1 90.69 234 ALA A C 1
ATOM 1883 O O . ALA A 1 234 ? 9.109 -20.797 7.457 1 90.69 234 ALA A O 1
ATOM 1884 N N . TRP A 1 235 ? 9.805 -21.797 5.605 1 91.06 235 TRP A N 1
ATOM 1885 C CA . TRP A 1 235 ? 10.891 -20.844 5.457 1 91.06 235 TRP A CA 1
ATOM 1886 C C . TRP A 1 235 ? 10.344 -19.422 5.266 1 91.06 235 TRP A C 1
ATOM 1888 O O . TRP A 1 235 ? 11.008 -18.438 5.617 1 91.06 235 TRP A O 1
ATOM 1898 N N . GLY A 1 236 ? 9.133 -19.359 4.676 1 90.44 236 GLY A N 1
ATOM 1899 C CA . GLY A 1 236 ? 8.492 -18.062 4.52 1 90.44 236 GLY A CA 1
ATOM 1900 C C . GLY A 1 236 ? 8.25 -17.359 5.84 1 90.44 236 GLY A C 1
ATOM 1901 O O . GLY A 1 236 ? 8.352 -16.141 5.922 1 90.44 236 GLY A O 1
ATOM 1902 N N . LEU A 1 237 ? 8.031 -18.109 6.844 1 92.06 237 LEU A N 1
ATOM 1903 C CA . LEU A 1 237 ? 7.773 -17.562 8.172 1 92.06 237 LEU A CA 1
ATOM 1904 C C . LEU A 1 237 ? 9.062 -17.047 8.805 1 92.06 237 LEU A C 1
ATOM 1906 O O . LEU A 1 237 ? 9.023 -16.125 9.625 1 92.06 237 LEU A O 1
ATOM 1910 N N . VAL A 1 238 ? 10.164 -17.562 8.375 1 92.88 238 VAL A N 1
ATOM 1911 C CA . VAL A 1 238 ? 11.453 -17.062 8.844 1 92.88 238 VAL A CA 1
ATOM 1912 C C . VAL A 1 238 ? 11.664 -15.633 8.352 1 92.88 238 VAL A C 1
ATOM 1914 O O . VAL A 1 238 ? 12.141 -14.781 9.102 1 92.88 238 VAL A O 1
ATOM 1917 N N . VAL A 1 239 ? 11.281 -15.414 7.094 1 88.56 239 VAL A N 1
ATOM 1918 C CA . VAL A 1 239 ? 11.375 -14.07 6.531 1 88.56 239 VAL A CA 1
ATOM 1919 C C . VAL A 1 239 ? 10.508 -13.109 7.336 1 88.56 239 VAL A C 1
ATOM 1921 O O . VAL A 1 239 ? 10.938 -12.008 7.68 1 88.56 239 VAL A O 1
ATOM 1924 N N . GLY A 1 240 ? 9.305 -13.562 7.641 1 84.12 240 GLY A N 1
ATOM 1925 C CA . GLY A 1 240 ? 8.398 -12.758 8.445 1 84.12 240 GLY A CA 1
ATOM 1926 C C . GLY A 1 240 ? 8.945 -12.453 9.828 1 84.12 240 GLY A C 1
ATOM 1927 O O . GLY A 1 240 ? 8.828 -11.328 10.312 1 84.12 240 GLY A O 1
ATOM 1928 N N . ALA A 1 241 ? 9.531 -13.414 10.406 1 87 241 ALA A N 1
ATOM 1929 C CA . ALA A 1 241 ? 10.125 -13.258 11.727 1 87 241 ALA A CA 1
ATOM 1930 C C . ALA A 1 241 ? 11.266 -12.242 11.703 1 87 241 ALA A C 1
ATOM 1932 O O . ALA A 1 241 ? 11.359 -11.383 12.586 1 87 241 ALA A O 1
ATOM 1933 N N . CYS A 1 242 ? 12.039 -12.336 10.68 1 86.5 242 CYS A N 1
ATOM 1934 C CA . CYS A 1 242 ? 13.148 -11.398 10.539 1 86.5 242 CYS A CA 1
ATOM 1935 C C . CYS A 1 242 ? 12.633 -9.984 10.305 1 86.5 242 CYS A C 1
ATOM 1937 O O . CYS A 1 242 ? 13.156 -9.023 10.883 1 86.5 242 CYS A O 1
ATOM 1939 N N . LEU A 1 243 ? 11.625 -9.898 9.492 1 76.75 243 LEU A N 1
ATOM 1940 C CA . LEU A 1 243 ? 11.047 -8.586 9.203 1 76.75 243 LEU A CA 1
ATOM 1941 C C . LEU A 1 243 ? 10.422 -7.988 10.461 1 76.75 243 LEU A C 1
ATOM 1943 O O . LEU A 1 243 ? 10.531 -6.785 10.703 1 76.75 243 LEU A O 1
ATOM 1947 N N . LEU A 1 244 ? 9.734 -8.812 11.258 1 75.75 244 LEU A N 1
ATOM 1948 C CA . LEU A 1 244 ? 9.164 -8.336 12.516 1 75.75 244 LEU A CA 1
ATOM 1949 C C . LEU A 1 244 ? 10.266 -7.859 13.461 1 75.75 244 LEU A C 1
ATOM 1951 O O . LEU A 1 244 ? 10.117 -6.816 14.102 1 75.75 244 LEU A O 1
ATOM 1955 N N . PHE A 1 245 ? 11.281 -8.609 13.477 1 79.69 245 PHE A N 1
ATOM 1956 C CA . PHE A 1 245 ? 12.406 -8.234 14.328 1 79.69 245 PHE A CA 1
ATOM 1957 C C . PHE A 1 245 ? 12.984 -6.891 13.906 1 79.69 245 PHE A C 1
ATOM 1959 O O . PHE A 1 245 ? 13.203 -6.012 14.742 1 79.69 245 PHE A O 1
ATOM 1966 N N . VAL A 1 246 ? 13.203 -6.746 12.625 1 74.5 246 VAL A N 1
ATOM 1967 C CA . VAL A 1 246 ? 13.758 -5.508 12.094 1 74.5 246 VAL A CA 1
ATOM 1968 C C . VAL A 1 246 ? 12.812 -4.344 12.383 1 74.5 246 VAL A C 1
ATOM 1970 O O . VAL A 1 246 ? 13.25 -3.256 12.766 1 74.5 246 VAL A O 1
ATOM 1973 N N . THR A 1 247 ? 11.562 -4.609 12.258 1 70.19 247 THR A N 1
ATOM 1974 C CA . THR A 1 247 ? 10.57 -3.572 12.5 1 70.19 247 THR A CA 1
ATOM 1975 C C . THR A 1 247 ? 10.562 -3.164 13.977 1 70.19 247 THR A C 1
ATOM 1977 O O . THR A 1 247 ? 10.516 -1.975 14.297 1 70.19 247 THR A O 1
ATOM 1980 N N . ILE A 1 248 ? 10.586 -4.098 14.875 1 71.44 248 ILE A N 1
ATOM 1981 C CA . ILE A 1 248 ? 10.578 -3.832 16.312 1 71.44 248 ILE A CA 1
ATOM 1982 C C . ILE A 1 248 ? 11.852 -3.086 16.703 1 71.44 248 ILE A C 1
ATOM 1984 O O . ILE A 1 248 ? 11.797 -2.109 17.453 1 71.44 248 ILE A O 1
ATOM 1988 N N . VAL A 1 249 ? 12.93 -3.51 16.125 1 74.69 249 VAL A N 1
ATOM 1989 C CA . VAL A 1 249 ? 14.211 -2.881 16.438 1 74.69 249 VAL A CA 1
ATOM 1990 C C . VAL A 1 249 ? 14.242 -1.459 15.883 1 74.69 249 VAL A C 1
ATOM 1992 O O . VAL A 1 249 ? 14.68 -0.529 16.562 1 74.69 249 VAL A O 1
ATOM 1995 N N . ALA A 1 250 ? 13.812 -1.348 14.625 1 69.25 250 ALA A N 1
ATOM 1996 C CA . ALA A 1 250 ? 13.781 -0.028 14 1 69.25 250 ALA A CA 1
ATOM 1997 C C . ALA A 1 250 ? 12.891 0.929 14.789 1 69.25 250 ALA A C 1
ATOM 1999 O O . ALA A 1 250 ? 13.258 2.088 15.008 1 69.25 250 ALA A O 1
ATOM 2000 N N . ASN A 1 251 ? 11.766 0.453 15.297 1 65.75 251 ASN A N 1
ATOM 2001 C CA . ASN A 1 251 ? 10.867 1.271 16.109 1 65.75 251 ASN A CA 1
ATOM 2002 C C . ASN A 1 251 ? 11.484 1.607 17.469 1 65.75 251 ASN A C 1
ATOM 2004 O O . ASN A 1 251 ? 11.336 2.727 17.953 1 65.75 251 ASN A O 1
ATOM 2008 N N . ALA A 1 252 ? 12.094 0.633 18.031 1 70.06 252 ALA A N 1
ATOM 2009 C CA . ALA A 1 252 ? 12.766 0.852 19.312 1 70.06 252 ALA A CA 1
ATOM 2010 C C . ALA A 1 252 ? 13.875 1.889 19.172 1 70.06 252 ALA A C 1
ATOM 2012 O O . ALA A 1 252 ? 14.023 2.766 20.031 1 70.06 252 ALA A O 1
ATOM 2013 N N . CYS A 1 253 ? 14.586 1.783 18.094 1 71.25 253 CYS A N 1
ATOM 2014 C CA . CYS A 1 253 ? 15.648 2.75 17.844 1 71.25 253 CYS A CA 1
ATOM 2015 C C . CYS A 1 253 ? 15.07 4.141 17.594 1 71.25 253 CYS A C 1
ATOM 2017 O O . CYS A 1 253 ? 15.625 5.137 18.078 1 71.25 253 CYS A O 1
ATOM 2019 N N . TYR A 1 254 ? 14.062 4.203 16.922 1 65.94 254 TYR A N 1
ATOM 2020 C CA . TYR A 1 254 ? 13.414 5.477 16.641 1 65.94 254 TYR A CA 1
ATOM 2021 C C . TYR A 1 254 ? 12.891 6.129 17.906 1 65.94 254 TYR A C 1
ATOM 2023 O O . TYR A 1 254 ? 13.102 7.32 18.141 1 65.94 254 TYR A O 1
ATOM 2031 N N . ILE A 1 255 ? 12.242 5.371 18.766 1 63.16 255 ILE A N 1
ATOM 2032 C CA . ILE A 1 255 ? 11.711 5.863 20.031 1 63.16 255 ILE A CA 1
ATOM 2033 C C . ILE A 1 255 ? 12.859 6.293 20.938 1 63.16 255 ILE A C 1
ATOM 2035 O O . ILE A 1 255 ? 12.781 7.328 21.609 1 63.16 255 ILE A O 1
ATOM 2039 N N . GLY A 1 256 ? 13.859 5.461 20.969 1 68.25 256 GLY A N 1
ATOM 2040 C CA . GLY A 1 256 ? 15.039 5.824 21.75 1 68.25 256 GLY A CA 1
ATOM 2041 C C . GLY A 1 256 ? 15.68 7.121 21.281 1 68.25 256 GLY A C 1
ATOM 2042 O O . GLY A 1 256 ? 16.062 7.957 22.109 1 68.25 256 GLY A O 1
ATOM 2043 N N . TYR A 1 257 ? 15.766 7.254 20 1 69.69 257 TYR A N 1
ATOM 2044 C CA . TYR A 1 257 ? 16.344 8.461 19.422 1 69.69 257 TYR A CA 1
ATOM 2045 C C . TYR A 1 257 ? 15.508 9.688 19.766 1 69.69 257 TYR A C 1
ATOM 2047 O O . TYR A 1 257 ? 16.047 10.727 20.156 1 69.69 257 TYR A O 1
ATOM 2055 N N . LYS A 1 258 ? 14.281 9.57 19.641 1 62.44 258 LYS A N 1
ATOM 2056 C CA . LYS A 1 258 ? 13.383 10.68 19.938 1 62.44 258 LYS A CA 1
ATOM 2057 C C . LYS A 1 258 ? 13.445 11.039 21.422 1 62.44 258 LYS A C 1
ATOM 2059 O O . LYS A 1 258 ? 13.438 12.219 21.781 1 62.44 258 LYS A O 1
ATOM 2064 N N . ALA A 1 259 ? 13.492 10.031 22.219 1 64.38 259 ALA A N 1
ATOM 2065 C CA . ALA A 1 259 ? 13.617 10.242 23.656 1 64.38 259 ALA A CA 1
ATOM 2066 C C . ALA A 1 259 ? 14.922 10.953 24 1 64.38 259 ALA A C 1
ATOM 2068 O O . ALA A 1 259 ? 14.953 11.844 24.859 1 64.38 259 ALA A O 1
ATOM 2069 N N . TYR A 1 260 ? 15.867 10.547 23.312 1 71.62 260 TYR A N 1
ATOM 2070 C CA . TYR A 1 260 ? 17.172 11.156 23.516 1 71.62 260 TYR A CA 1
ATOM 2071 C C . TYR A 1 260 ? 17.172 12.617 23.094 1 71.62 260 TYR A C 1
ATOM 2073 O O . TYR A 1 260 ? 17.703 13.477 23.797 1 71.62 260 TYR A O 1
ATOM 2081 N N . MET A 1 261 ? 16.516 12.922 22 1 69 261 MET A N 1
ATOM 2082 C CA . MET A 1 261 ? 16.453 14.281 21.484 1 69 261 MET A CA 1
ATOM 2083 C C . MET A 1 261 ? 15.625 15.18 22.375 1 69 261 MET A C 1
ATOM 2085 O O . MET A 1 261 ? 15.945 16.359 22.562 1 69 261 MET A O 1
ATOM 2089 N N . ILE A 1 262 ? 14.594 14.664 22.891 1 63.28 262 ILE A N 1
ATOM 2090 C CA . ILE A 1 262 ? 13.727 15.414 23.797 1 63.28 262 ILE A CA 1
ATOM 2091 C C . ILE A 1 262 ? 14.477 15.711 25.094 1 63.28 262 ILE A C 1
ATOM 2093 O O . ILE A 1 262 ? 14.414 16.828 25.625 1 63.28 262 ILE A O 1
ATOM 2097 N N . LYS A 1 263 ? 15.141 14.789 25.578 1 70.12 263 LYS A N 1
ATOM 2098 C CA . LYS A 1 263 ? 15.922 14.984 26.797 1 70.12 263 LYS A CA 1
ATOM 2099 C C . LYS A 1 263 ? 17.016 16.016 26.578 1 70.12 263 LYS A C 1
ATOM 2101 O O . LYS A 1 263 ? 17.281 16.859 27.453 1 70.12 263 LYS A O 1
ATOM 2106 N N . ARG A 1 264 ? 17.562 15.938 25.469 1 70.25 264 ARG A N 1
ATOM 2107 C CA . ARG A 1 264 ? 18.625 16.891 25.141 1 70.25 264 ARG A CA 1
ATOM 2108 C C . ARG A 1 264 ? 18.062 18.297 25 1 70.25 264 ARG A C 1
ATOM 2110 O O . ARG A 1 264 ? 18.672 19.266 25.453 1 70.25 264 ARG A O 1
ATOM 2117 N N . SER A 1 265 ? 16.938 18.406 24.375 1 65.62 265 SER A N 1
ATOM 2118 C CA . SER A 1 265 ? 16.297 19.703 24.203 1 65.62 265 SER A CA 1
ATOM 2119 C C . SER A 1 265 ? 15.844 20.281 25.531 1 65.62 265 SER A C 1
ATOM 2121 O O . SER A 1 265 ? 15.992 21.484 25.781 1 65.62 265 SER A O 1
ATOM 2123 N N . ASN A 1 266 ? 15.406 19.406 26.406 1 68.62 266 ASN A N 1
ATOM 2124 C CA . ASN A 1 266 ? 15 19.859 27.734 1 68.62 266 ASN A CA 1
ATOM 2125 C C . ASN A 1 266 ? 16.203 20.281 28.562 1 68.62 266 ASN A C 1
ATOM 2127 O O . ASN A 1 266 ? 16.125 21.25 29.312 1 68.62 266 ASN A O 1
ATOM 2131 N N . LYS A 1 267 ? 17.234 19.625 28.406 1 70.19 267 LYS A N 1
ATOM 2132 C CA . LYS A 1 267 ? 18.453 19.984 29.125 1 70.19 267 LYS A CA 1
ATOM 2133 C C . LYS A 1 267 ? 19 21.328 28.641 1 70.19 267 LYS A C 1
ATOM 2135 O O . LYS A 1 267 ? 19.438 22.156 29.438 1 70.19 267 LYS A O 1
ATOM 2140 N N . LYS A 1 268 ? 18.922 21.547 27.406 1 68.94 268 LYS A N 1
ATOM 2141 C CA . LYS A 1 268 ? 19.375 22.828 26.859 1 68.94 268 LYS A CA 1
ATOM 2142 C C . LYS A 1 268 ? 18.469 23.969 27.297 1 68.94 268 LYS A C 1
ATOM 2144 O O . LYS A 1 268 ? 18.953 25.047 27.672 1 68.94 268 LYS A O 1
ATOM 2149 N N . ALA A 1 269 ? 17.188 23.797 27.375 1 69.88 269 ALA A N 1
ATOM 2150 C CA . ALA A 1 269 ? 16.25 24.812 27.844 1 69.88 269 ALA A CA 1
ATOM 2151 C C . ALA A 1 269 ? 16.469 25.125 29.312 1 69.88 269 ALA A C 1
ATOM 2153 O O . ALA A 1 269 ? 16.406 26.281 29.734 1 69.88 269 ALA A O 1
ATOM 2154 N N . LYS A 1 270 ? 16.734 24.203 30.125 1 73.12 270 LYS A N 1
ATOM 2155 C CA . LYS A 1 270 ? 17.031 24.391 31.547 1 73.12 270 LYS A CA 1
ATOM 2156 C C . LYS A 1 270 ? 18.344 25.141 31.75 1 73.12 270 LYS A C 1
ATOM 2158 O O . LYS A 1 270 ? 18.438 26.016 32.625 1 73.12 270 LYS A O 1
ATOM 2163 N N . ARG A 1 271 ? 19.312 24.797 30.938 1 73.56 271 ARG A N 1
ATOM 2164 C CA . ARG A 1 271 ? 20.578 25.5 31.031 1 73.56 271 ARG A CA 1
ATOM 2165 C C . ARG A 1 271 ? 20.422 26.984 30.703 1 73.56 271 ARG A C 1
ATOM 2167 O O . ARG A 1 271 ? 20.984 27.844 31.375 1 73.56 271 ARG A O 1
ATOM 2174 N N . ILE A 1 272 ? 19.641 27.266 29.688 1 71.19 272 ILE A N 1
ATOM 2175 C CA . ILE A 1 272 ? 19.391 28.656 29.312 1 71.19 272 ILE A CA 1
ATOM 2176 C C . ILE A 1 272 ? 18.641 29.359 30.438 1 71.19 272 ILE A C 1
ATOM 2178 O O . ILE A 1 272 ? 18.953 30.516 30.766 1 71.19 272 ILE A O 1
ATOM 2182 N N . LYS A 1 273 ? 17.656 28.734 31.062 1 79.25 273 LYS A N 1
ATOM 2183 C CA . LYS A 1 273 ? 16.891 29.297 32.156 1 79.25 273 LYS A CA 1
ATOM 2184 C C . LYS A 1 273 ? 17.781 29.547 33.375 1 79.25 273 LYS A C 1
ATOM 2186 O O . LYS A 1 273 ? 17.656 30.578 34.031 1 79.25 273 LYS A O 1
ATOM 2191 N N . ASN A 1 274 ? 18.578 28.609 33.625 1 76.5 274 ASN A N 1
ATOM 2192 C CA . ASN A 1 274 ? 19.5 28.781 34.75 1 76.5 274 ASN A CA 1
ATOM 2193 C C . ASN A 1 274 ? 20.469 29.938 34.5 1 76.5 274 ASN A C 1
ATOM 2195 O O . ASN A 1 274 ? 20.781 30.688 35.406 1 76.5 274 ASN A O 1
ATOM 2199 N N . GLU A 1 275 ? 20.891 30 33.25 1 76.25 275 GLU A N 1
ATOM 2200 C CA . GLU A 1 275 ? 21.797 31.094 32.906 1 76.25 275 GLU A CA 1
ATOM 2201 C C . GLU A 1 275 ? 21.094 32.438 32.969 1 76.25 275 GLU A C 1
ATOM 2203 O O . GLU A 1 275 ? 21.672 33.438 33.438 1 76.25 275 GLU A O 1
ATOM 2208 N N . GLN A 1 276 ? 19.859 32.469 32.625 1 78.5 276 GLN A N 1
ATOM 2209 C CA . GLN A 1 276 ? 19.078 33.719 32.688 1 78.5 276 GLN A CA 1
ATOM 2210 C C . GLN A 1 276 ? 18.781 34.094 34.156 1 78.5 276 GLN A C 1
ATOM 2212 O O . GLN A 1 276 ? 18.828 35.25 34.5 1 78.5 276 GLN A O 1
ATOM 2217 N N . GLN A 1 277 ? 18.531 33.156 34.938 1 80.19 277 GLN A N 1
ATOM 2218 C CA . GLN A 1 277 ? 18.312 33.406 36.375 1 80.19 277 GLN A CA 1
ATOM 2219 C C . GLN A 1 277 ? 19.594 33.906 37.031 1 80.19 277 GLN A C 1
ATOM 2221 O O . GLN A 1 277 ? 19.562 34.781 37.875 1 80.19 277 GLN A O 1
ATOM 2226 N N . GLN A 1 278 ? 20.656 33.312 36.719 1 78.5 278 GLN A N 1
ATOM 2227 C CA . GLN A 1 278 ? 21.938 33.75 37.25 1 78.5 278 GLN A CA 1
ATOM 2228 C C . GLN A 1 278 ? 22.266 35.188 36.844 1 78.5 278 GLN A C 1
ATOM 2230 O O . GLN A 1 278 ? 22.781 35.969 37.625 1 78.5 278 GLN A O 1
ATOM 2235 N N . THR A 1 279 ? 21.953 35.5 35.656 1 76.25 279 THR A N 1
ATOM 2236 C CA . THR A 1 279 ? 22.203 36.844 35.188 1 76.25 279 THR A CA 1
ATOM 2237 C C . THR A 1 279 ? 21.297 37.875 35.875 1 76.25 279 THR A C 1
ATOM 2239 O O . THR A 1 279 ? 21.719 39 36.156 1 76.25 279 THR A O 1
ATOM 2242 N N . LYS A 1 280 ? 20.172 37.594 36.281 1 82.69 280 LYS A N 1
ATOM 2243 C CA . LYS A 1 280 ? 19.234 38.438 37 1 82.69 280 LYS A CA 1
ATOM 2244 C C . LYS A 1 280 ? 19.688 38.625 38.438 1 82.69 280 LYS A C 1
ATOM 2246 O O . LYS A 1 280 ? 19.562 39.719 39 1 82.69 280 LYS A O 1
ATOM 2251 N N . GLU A 1 281 ? 20.188 37.719 38.906 1 79.75 281 GLU A N 1
ATOM 2252 C CA . GLU A 1 281 ? 20.656 37.781 40.281 1 79.75 281 GLU A CA 1
ATOM 2253 C C . GLU A 1 281 ? 21.906 38.656 40.406 1 79.75 281 GLU A C 1
ATOM 2255 O O . GLU A 1 281 ? 22.125 39.312 41.406 1 79.75 281 GLU A O 1
ATOM 2260 N N . GLN A 1 282 ? 22.609 38.75 39.406 1 74.25 282 GLN A N 1
ATOM 2261 C CA . GLN A 1 282 ? 23.812 39.562 39.406 1 74.25 282 GLN A CA 1
ATOM 2262 C C . GLN A 1 282 ? 23.469 41.031 39.188 1 74.25 282 GLN A C 1
ATOM 2264 O O . GLN A 1 282 ? 24.25 41.938 39.531 1 74.25 282 GLN A O 1
ATOM 2269 N N . GLN A 1 283 ? 22.406 41.312 38.688 1 69.12 283 GLN A N 1
ATOM 2270 C CA . GLN A 1 283 ? 22 42.688 38.406 1 69.12 283 GLN A CA 1
ATOM 2271 C C . GLN A 1 283 ? 21.266 43.312 39.594 1 69.12 283 GLN A C 1
ATOM 2273 O O . GLN A 1 283 ? 21.031 44.5 39.656 1 69.12 283 GLN A O 1
ATOM 2278 N N . ILE A 1 284 ? 21.078 42.562 40.625 1 61.84 284 ILE A N 1
ATOM 2279 C CA . ILE A 1 284 ? 20.609 43.156 41.875 1 61.84 284 ILE A CA 1
ATOM 2280 C C . ILE A 1 284 ? 21.781 43.25 42.844 1 61.84 284 ILE A C 1
ATOM 2282 O O . ILE A 1 284 ? 22.516 42.281 43.062 1 61.84 284 ILE A O 1
ATOM 2286 N N . MET B 1 1 ? 15.18 31.812 -19.766 1 40.56 1 MET B N 1
ATOM 2287 C CA . MET B 1 1 ? 15.75 30.844 -18.828 1 40.56 1 MET B CA 1
ATOM 2288 C C . MET B 1 1 ? 14.711 30.406 -17.797 1 40.56 1 MET B C 1
ATOM 2290 O O . MET B 1 1 ? 14.828 29.312 -17.234 1 40.56 1 MET B O 1
ATOM 2294 N N . THR B 1 2 ? 13.789 31.328 -17.438 1 47.59 2 THR B N 1
ATOM 2295 C CA . THR B 1 2 ? 12.781 31.203 -16.391 1 47.59 2 THR B CA 1
ATOM 2296 C C . THR B 1 2 ? 11.656 30.266 -16.828 1 47.59 2 THR B C 1
ATOM 2298 O O . THR B 1 2 ? 11.164 29.469 -16.031 1 47.59 2 THR B O 1
ATOM 2301 N N . LYS B 1 3 ? 11.328 30.547 -18.156 1 52.69 3 LYS B N 1
ATOM 2302 C CA . LYS B 1 3 ? 10.164 29.812 -18.656 1 52.69 3 LYS B CA 1
ATOM 2303 C C . LYS B 1 3 ? 10.453 28.328 -18.781 1 52.69 3 LYS B C 1
ATOM 2305 O O . LYS B 1 3 ? 9.602 27.5 -18.469 1 52.69 3 LYS B O 1
ATOM 2310 N N . PHE B 1 4 ? 11.586 28.016 -19.391 1 48.28 4 PHE B N 1
ATOM 2311 C CA . PHE B 1 4 ? 12.016 26.625 -19.609 1 48.28 4 PHE B CA 1
ATOM 2312 C C . PHE B 1 4 ? 12.109 25.875 -18.281 1 48.28 4 PHE B C 1
ATOM 2314 O O . PHE B 1 4 ? 11.656 24.734 -18.172 1 48.28 4 PHE B O 1
ATOM 2321 N N . TRP B 1 5 ? 12.672 26.516 -17.328 1 50 5 TRP B N 1
ATOM 2322 C CA . TRP B 1 5 ? 12.797 25.906 -16.016 1 50 5 TRP B CA 1
ATOM 2323 C C . TRP B 1 5 ? 11.43 25.734 -15.352 1 50 5 TRP B C 1
ATOM 2325 O O . TRP B 1 5 ? 11.203 24.766 -14.633 1 50 5 TRP B O 1
ATOM 2335 N N . ASN B 1 6 ? 10.672 26.719 -15.758 1 53.91 6 ASN B N 1
ATOM 2336 C CA . ASN B 1 6 ? 9.305 26.609 -15.273 1 53.91 6 ASN B CA 1
ATOM 2337 C C . ASN B 1 6 ? 8.578 25.422 -15.906 1 53.91 6 ASN B C 1
ATOM 2339 O O . ASN B 1 6 ? 7.793 24.734 -15.25 1 53.91 6 ASN B O 1
ATOM 2343 N N . PHE B 1 7 ? 8.922 25.281 -17.219 1 54.59 7 PHE B N 1
ATOM 2344 C CA . PHE B 1 7 ? 8.344 24.141 -17.922 1 54.59 7 PHE B CA 1
ATOM 2345 C C . PHE B 1 7 ? 8.852 22.828 -17.359 1 54.59 7 PHE B C 1
ATOM 2347 O O . PHE B 1 7 ? 8.078 21.875 -17.172 1 54.59 7 PHE B O 1
ATOM 2354 N N . ILE B 1 8 ? 10.07 22.75 -17.109 1 53.47 8 ILE B N 1
ATOM 2355 C CA . ILE B 1 8 ? 10.672 21.547 -16.547 1 53.47 8 ILE B CA 1
ATOM 2356 C C . ILE B 1 8 ? 10.109 21.297 -15.148 1 53.47 8 ILE B C 1
ATOM 2358 O O . ILE B 1 8 ? 9.836 20.156 -14.781 1 53.47 8 ILE B O 1
ATOM 2362 N N . LYS B 1 9 ? 10 22.453 -14.484 1 53.78 9 LYS B N 1
ATOM 2363 C CA . LYS B 1 9 ? 9.438 22.406 -13.141 1 53.78 9 LYS B CA 1
ATOM 2364 C C . LYS B 1 9 ? 8.016 21.844 -13.172 1 53.78 9 LYS B C 1
ATOM 2366 O O . LYS B 1 9 ? 7.648 21.016 -12.336 1 53.78 9 LYS B O 1
ATOM 2371 N N . ARG B 1 10 ? 7.297 22.438 -14.18 1 55.62 10 ARG B N 1
ATOM 2372 C CA . ARG B 1 10 ? 5.938 21.953 -14.391 1 55.62 10 ARG B CA 1
ATOM 2373 C C . ARG B 1 10 ? 5.938 20.547 -14.977 1 55.62 10 ARG B C 1
ATOM 2375 O O . ARG B 1 10 ? 5.023 19.766 -14.719 1 55.62 10 ARG B O 1
ATOM 2382 N N . SER B 1 11 ? 6.965 20.234 -15.586 1 59.66 11 SER B N 1
ATOM 2383 C CA . SER B 1 11 ? 7.031 19.016 -16.359 1 59.66 11 SER B CA 1
ATOM 2384 C C . SER B 1 11 ? 7.336 17.812 -15.477 1 59.66 11 SER B C 1
ATOM 2386 O O . SER B 1 11 ? 7.012 16.672 -15.82 1 59.66 11 SER B O 1
ATOM 2388 N N . TYR B 1 12 ? 7.867 18.203 -14.328 1 60.75 12 TYR B N 1
ATOM 2389 C CA . TYR B 1 12 ? 8.297 17.078 -13.508 1 60.75 12 TYR B CA 1
ATOM 2390 C C . TYR B 1 12 ? 7.094 16.297 -12.977 1 60.75 12 TYR B C 1
ATOM 2392 O O . TYR B 1 12 ? 7.09 15.07 -12.984 1 60.75 12 TYR B O 1
ATOM 2400 N N . ILE B 1 13 ? 6.105 17.031 -12.617 1 62.16 13 ILE B N 1
ATOM 2401 C CA . ILE B 1 13 ? 4.906 16.359 -12.125 1 62.16 13 ILE B CA 1
ATOM 2402 C C . ILE B 1 13 ? 4.27 15.547 -13.25 1 62.16 13 ILE B C 1
ATOM 2404 O O . ILE B 1 13 ? 3.777 14.438 -13.016 1 62.16 13 ILE B O 1
ATOM 2408 N N . TYR B 1 14 ? 4.414 16.156 -14.336 1 68 14 TYR B N 1
ATOM 2409 C CA . TYR B 1 14 ? 3.834 15.461 -15.477 1 68 14 TYR B CA 1
ATOM 2410 C C . TYR B 1 14 ? 4.617 14.188 -15.805 1 68 14 TYR B C 1
ATOM 2412 O O . TYR B 1 14 ? 4.043 13.195 -16.25 1 68 14 TYR B O 1
ATOM 2420 N N . ILE B 1 15 ? 5.844 14.258 -15.492 1 71 15 ILE B N 1
ATOM 2421 C CA . ILE B 1 15 ? 6.672 13.078 -15.75 1 71 15 ILE B CA 1
ATOM 2422 C C . ILE B 1 15 ? 6.316 11.977 -14.758 1 71 15 ILE B C 1
ATOM 2424 O O . ILE B 1 15 ? 6.172 10.812 -15.141 1 71 15 ILE B O 1
ATOM 2428 N N . ILE B 1 16 ? 6.09 12.391 -13.547 1 68.31 16 ILE B N 1
ATOM 2429 C CA . ILE B 1 16 ? 5.754 11.414 -12.523 1 68.31 16 ILE B CA 1
ATOM 2430 C C . ILE B 1 16 ? 4.383 10.805 -12.828 1 68.31 16 ILE B C 1
ATOM 2432 O O . ILE B 1 16 ? 4.207 9.586 -12.734 1 68.31 16 ILE B O 1
ATOM 2436 N N . LEU B 1 17 ? 3.508 11.719 -13.211 1 67.56 17 LEU B N 1
ATOM 2437 C CA . LEU B 1 17 ? 2.172 11.25 -13.562 1 67.56 17 LEU B CA 1
ATOM 2438 C C . LEU B 1 17 ? 2.219 10.344 -14.781 1 67.56 17 LEU B C 1
ATOM 2440 O O . LEU B 1 17 ? 1.519 9.328 -14.836 1 67.56 17 LEU B O 1
ATOM 2444 N N . ALA B 1 18 ? 3.053 10.727 -15.664 1 74.56 18 ALA B N 1
ATOM 2445 C CA . ALA B 1 18 ? 3.188 9.93 -16.891 1 74.56 18 ALA B CA 1
ATOM 2446 C C . ALA B 1 18 ? 3.748 8.547 -16.578 1 74.56 18 ALA B C 1
ATOM 2448 O O . ALA B 1 18 ? 3.219 7.539 -17.047 1 74.56 18 ALA B O 1
ATOM 2449 N N . VAL B 1 19 ? 4.672 8.531 -15.703 1 76.25 19 VAL B N 1
ATOM 2450 C CA . VAL B 1 19 ? 5.328 7.262 -15.406 1 76.25 19 VAL B CA 1
ATOM 2451 C C . VAL B 1 19 ? 4.375 6.363 -14.617 1 76.25 19 VAL B C 1
ATOM 2453 O O . VAL B 1 19 ? 4.355 5.145 -14.812 1 76.25 19 VAL B O 1
ATOM 2456 N N . THR B 1 20 ? 3.566 6.965 -13.836 1 71.19 20 THR B N 1
ATOM 2457 C CA . THR B 1 20 ? 2.643 6.199 -13.008 1 71.19 20 THR B CA 1
ATOM 2458 C C . THR B 1 20 ? 1.434 5.746 -13.82 1 71.19 20 THR B C 1
ATOM 2460 O O . THR B 1 20 ? 0.941 4.633 -13.641 1 71.19 20 THR B O 1
ATOM 2463 N N . TYR B 1 21 ? 0.995 6.566 -14.828 1 77.19 21 TYR B N 1
ATOM 2464 C CA . TYR B 1 21 ? -0.271 6.273 -15.492 1 77.19 21 TYR B CA 1
ATOM 2465 C C . TYR B 1 21 ? -0.038 5.656 -16.859 1 77.19 21 TYR B C 1
ATOM 2467 O O . TYR B 1 21 ? -0.954 5.082 -17.453 1 77.19 21 TYR B O 1
ATOM 2475 N N . ILE B 1 22 ? 1.122 5.711 -17.328 1 85.38 22 ILE B N 1
ATOM 2476 C CA . ILE B 1 22 ? 1.437 5.168 -18.641 1 85.38 22 ILE B CA 1
ATOM 2477 C C . ILE B 1 22 ? 1.101 3.678 -18.688 1 85.38 22 ILE B C 1
ATOM 2479 O O . ILE B 1 22 ? 0.46 3.201 -19.625 1 85.38 22 ILE B O 1
ATOM 2483 N N . PRO B 1 23 ? 1.517 2.969 -17.625 1 86.12 23 PRO B N 1
ATOM 2484 C CA . PRO B 1 23 ? 1.15 1.552 -17.656 1 86.12 23 PRO B CA 1
ATOM 2485 C C . PRO B 1 23 ? -0.358 1.333 -17.75 1 86.12 23 PRO B C 1
ATOM 2487 O O . PRO B 1 23 ? -0.813 0.414 -18.438 1 86.12 23 PRO B O 1
ATOM 2490 N N . LEU B 1 24 ? -1.075 2.117 -17.109 1 84.56 24 LEU B N 1
ATOM 2491 C CA . LEU B 1 24 ? -2.527 1.983 -17.125 1 84.56 24 LEU B CA 1
ATOM 2492 C C . LEU B 1 24 ? -3.082 2.322 -18.516 1 84.56 24 LEU B C 1
ATOM 2494 O O . LEU B 1 24 ? -4.055 1.713 -18.953 1 84.56 24 LEU B O 1
ATOM 2498 N N . VAL B 1 25 ? -2.482 3.297 -19.188 1 87.06 25 VAL B N 1
ATOM 2499 C CA . VAL B 1 25 ? -2.895 3.674 -20.547 1 87.06 25 VAL B CA 1
ATOM 2500 C C . VAL B 1 25 ? -2.643 2.514 -21.5 1 87.06 25 VAL B C 1
ATOM 2502 O O . VAL B 1 25 ? -3.475 2.223 -22.359 1 87.06 25 VAL B O 1
ATOM 2505 N N . PHE B 1 26 ? -1.552 1.896 -21.328 1 88.38 26 PHE B N 1
ATOM 2506 C CA . PHE B 1 26 ? -1.256 0.727 -22.156 1 88.38 26 PHE B CA 1
ATOM 2507 C C . PHE B 1 26 ? -2.279 -0.376 -21.906 1 88.38 26 PHE B C 1
ATOM 2509 O O . PHE B 1 26 ? -2.68 -1.073 -22.844 1 88.38 26 PHE B O 1
ATOM 2516 N N . ALA B 1 27 ? -2.646 -0.513 -20.625 1 87 27 ALA B N 1
ATOM 2517 C CA . ALA B 1 27 ? -3.67 -1.507 -20.312 1 87 27 ALA B CA 1
ATOM 2518 C C . ALA B 1 27 ? -4.965 -1.218 -21.062 1 87 27 ALA B C 1
ATOM 2520 O O . ALA B 1 27 ? -5.598 -2.133 -21.594 1 87 27 ALA B O 1
ATOM 2521 N N . VAL B 1 28 ? -5.312 0.017 -21.172 1 90.19 28 VAL B N 1
ATOM 2522 C CA . VAL B 1 28 ? -6.535 0.406 -21.875 1 90.19 28 VAL B CA 1
ATOM 2523 C C . VAL B 1 28 ? -6.402 0.106 -23.359 1 90.19 28 VAL B C 1
ATOM 2525 O O . VAL B 1 28 ? -7.289 -0.507 -23.969 1 90.19 28 VAL B O 1
ATOM 2528 N N . ILE B 1 29 ? -5.332 0.492 -23.938 1 92.94 29 ILE B N 1
ATOM 2529 C CA . ILE B 1 29 ? -5.109 0.316 -25.375 1 92.94 29 ILE B CA 1
ATOM 2530 C C . ILE B 1 29 ? -5.094 -1.173 -25.703 1 92.94 29 ILE B C 1
ATOM 2532 O O . ILE B 1 29 ? -5.762 -1.61 -26.656 1 92.94 29 ILE B O 1
ATOM 2536 N N . PHE B 1 30 ? -4.484 -1.956 -24.875 1 93.69 30 PHE B N 1
ATOM 2537 C CA . PHE B 1 30 ? -4.297 -3.371 -25.188 1 93.69 30 PHE B CA 1
ATOM 2538 C C . PHE B 1 30 ? -5.531 -4.176 -24.797 1 93.69 30 PHE B C 1
ATOM 2540 O O . PHE B 1 30 ? -5.637 -5.359 -25.125 1 93.69 30 PHE B O 1
ATOM 2547 N N . SER B 1 31 ? -6.426 -3.568 -24.047 1 94.06 31 SER B N 1
ATOM 2548 C CA . SER B 1 31 ? -7.695 -4.242 -23.781 1 94.06 31 SER B CA 1
ATOM 2549 C C . SER B 1 31 ? -8.492 -4.434 -25.078 1 94.06 31 SER B C 1
ATOM 2551 O O . SER B 1 31 ? -9.422 -5.234 -25.125 1 94.06 31 SER B O 1
ATOM 2553 N N . PHE B 1 32 ? -8.078 -3.715 -26.141 1 95.75 32 PHE B N 1
ATOM 2554 C CA . PHE B 1 32 ? -8.711 -3.832 -27.453 1 95.75 32 PHE B CA 1
ATOM 2555 C C . PHE B 1 32 ? -7.793 -4.559 -28.422 1 95.75 32 PHE B C 1
ATOM 2557 O O . PHE B 1 32 ? -7.988 -4.48 -29.641 1 95.75 32 PHE B O 1
ATOM 2564 N N . ASN B 1 33 ? -6.75 -5.207 -27.875 1 94.75 33 ASN B N 1
ATOM 2565 C CA . ASN B 1 33 ? -5.797 -5.957 -28.672 1 94.75 33 ASN B CA 1
ATOM 2566 C C . ASN B 1 33 ? -6.203 -7.426 -28.797 1 94.75 33 ASN B C 1
ATOM 2568 O O . ASN B 1 33 ? -6.613 -8.047 -27.812 1 94.75 33 ASN B O 1
ATOM 2572 N N . LYS B 1 34 ? -6.121 -7.969 -29.969 1 94.75 34 LYS B N 1
ATOM 2573 C CA . LYS B 1 34 ? -6.41 -9.383 -30.188 1 94.75 34 LYS B CA 1
ATOM 2574 C C . LYS B 1 34 ? -5.465 -10.266 -29.375 1 94.75 34 LYS B C 1
ATOM 2576 O O . LYS B 1 34 ? -4.266 -10 -29.312 1 94.75 34 LYS B O 1
ATOM 2581 N N . PRO B 1 35 ? -6.074 -11.242 -28.703 1 91.44 35 PRO B N 1
ATOM 2582 C CA . PRO B 1 35 ? -5.215 -12.156 -27.953 1 91.44 35 PRO B CA 1
ATOM 2583 C C . PRO B 1 35 ? -4.312 -12.992 -28.859 1 91.44 35 PRO B C 1
ATOM 2585 O O . PRO B 1 35 ? -4.484 -12.992 -30.078 1 91.44 35 PRO B O 1
ATOM 2588 N N . SER B 1 36 ? -3.385 -13.648 -28.266 1 88.94 36 SER B N 1
ATOM 2589 C CA . SER B 1 36 ? -2.537 -14.586 -28.984 1 88.94 36 SER B CA 1
ATOM 2590 C C . SER B 1 36 ? -3.346 -15.773 -29.5 1 88.94 36 SER B C 1
ATOM 2592 O O . SER B 1 36 ? -4.52 -15.93 -29.156 1 88.94 36 SER B O 1
ATOM 2594 N N . ASP B 1 37 ? -2.686 -16.625 -30.234 1 85.88 37 ASP B N 1
ATOM 2595 C CA . ASP B 1 37 ? -3.348 -17.781 -30.828 1 85.88 37 ASP B CA 1
ATOM 2596 C C . ASP B 1 37 ? -3.812 -18.75 -29.734 1 85.88 37 ASP B C 1
ATOM 2598 O O . ASP B 1 37 ? -4.77 -19.5 -29.938 1 85.88 37 ASP B O 1
ATOM 2602 N N . LYS B 1 38 ? -3.203 -18.672 -28.656 1 87.25 38 LYS B N 1
ATOM 2603 C CA . LYS B 1 38 ? -3.549 -19.562 -27.562 1 87.25 38 LYS B CA 1
ATOM 2604 C C . LYS B 1 38 ? -4.562 -18.922 -26.625 1 87.25 38 LYS B C 1
ATOM 2606 O O . LYS B 1 38 ? -4.914 -19.484 -25.594 1 87.25 38 LYS B O 1
ATOM 2611 N N . GLY B 1 39 ? -4.961 -17.672 -26.953 1 85.88 39 GLY B N 1
ATOM 2612 C CA . GLY B 1 39 ? -5.992 -17 -26.172 1 85.88 39 GLY B CA 1
ATOM 2613 C C . GLY B 1 39 ? -5.438 -16.203 -25.016 1 85.88 39 GLY B C 1
ATOM 2614 O O . GLY B 1 39 ? -6.199 -15.656 -24.203 1 85.88 39 GLY B O 1
ATOM 2615 N N . PHE B 1 40 ? -4.152 -16.109 -24.969 1 87.81 40 PHE B N 1
ATOM 2616 C CA . PHE B 1 40 ? -3.496 -15.367 -23.906 1 87.81 40 PHE B CA 1
ATOM 2617 C C . PHE B 1 40 ? -3.203 -13.938 -24.359 1 87.81 40 PHE B C 1
ATOM 2619 O O . PHE B 1 40 ? -3.348 -13.609 -25.531 1 87.81 40 PHE B O 1
ATOM 2626 N N . LEU B 1 41 ? -2.883 -13.133 -23.406 1 87.38 41 LEU B N 1
ATOM 2627 C CA . LEU B 1 41 ? -2.549 -11.742 -23.688 1 87.38 41 LEU B CA 1
ATOM 2628 C C . LEU B 1 41 ? -1.383 -11.648 -24.672 1 87.38 41 LEU B C 1
ATOM 2630 O O . LEU B 1 41 ? -0.38 -12.344 -24.516 1 87.38 41 LEU B O 1
ATOM 2634 N N . SER B 1 42 ? -1.619 -10.867 -25.719 1 88.06 42 SER B N 1
ATOM 2635 C CA . SER B 1 42 ? -0.532 -10.57 -26.641 1 88.06 42 SER B CA 1
ATOM 2636 C C . SER B 1 42 ? 0.257 -9.344 -26.203 1 88.06 42 SER B C 1
ATOM 2638 O O . SER B 1 42 ? -0.316 -8.273 -26 1 88.06 42 SER B O 1
ATOM 2640 N N . PHE B 1 43 ? 1.476 -9.477 -26.109 1 83.69 43 PHE B N 1
ATOM 2641 C CA . PHE B 1 43 ? 2.312 -8.375 -25.641 1 83.69 43 PHE B CA 1
ATOM 2642 C C . PHE B 1 43 ? 2.703 -7.465 -26.797 1 83.69 43 PHE B C 1
ATOM 2644 O O . PHE B 1 43 ? 3.322 -6.418 -26.594 1 83.69 43 PHE B O 1
ATOM 2651 N N . SER B 1 44 ? 2.326 -7.859 -27.984 1 85.06 44 SER B N 1
ATOM 2652 C CA . SER B 1 44 ? 2.439 -7.02 -29.172 1 85.06 44 SER B CA 1
ATOM 2653 C C . SER B 1 44 ? 1.072 -6.742 -29.781 1 85.06 44 SER B C 1
ATOM 2655 O O . SER B 1 44 ? 0.136 -7.523 -29.609 1 85.06 44 SER B O 1
ATOM 2657 N N . TRP B 1 45 ? 1.062 -5.629 -30.453 1 88.69 45 TRP B N 1
ATOM 2658 C CA . TRP B 1 45 ? -0.205 -5.301 -31.094 1 88.69 45 TRP B CA 1
ATOM 2659 C C . TRP B 1 45 ? -0.533 -6.312 -32.188 1 88.69 45 TRP B C 1
ATOM 2661 O O . TRP B 1 45 ? 0.284 -6.559 -33.094 1 88.69 45 TRP B O 1
ATOM 2671 N N . ASN B 1 46 ? -1.651 -6.902 -32.094 1 91.94 46 ASN B N 1
ATOM 2672 C CA . ASN B 1 46 ? -2.039 -8.008 -32.969 1 91.94 46 ASN B CA 1
ATOM 2673 C C . ASN B 1 46 ? -3.391 -7.758 -33.625 1 91.94 46 ASN B C 1
ATOM 2675 O O . ASN B 1 46 ? -4.145 -8.695 -33.875 1 91.94 46 ASN B O 1
ATOM 2679 N N . GLY B 1 47 ? -3.826 -6.449 -33.656 1 92.94 47 GLY B N 1
ATOM 2680 C CA . GLY B 1 47 ? -5.105 -6.117 -34.281 1 92.94 47 GLY B CA 1
ATOM 2681 C C . GLY B 1 47 ? -6.16 -5.719 -33.25 1 92.94 47 GLY B C 1
ATOM 2682 O O . GLY B 1 47 ? -6.113 -6.145 -32.094 1 92.94 47 GLY B O 1
ATOM 2683 N N . PHE B 1 48 ? -7.105 -4.996 -33.75 1 95.44 48 PHE B N 1
ATOM 2684 C CA . PHE B 1 48 ? -8.172 -4.48 -32.906 1 95.44 48 PHE B CA 1
ATOM 2685 C C . PHE B 1 48 ? -9.25 -5.531 -32.688 1 95.44 48 PHE B C 1
ATOM 2687 O O . PHE B 1 48 ? -9.625 -6.238 -33.625 1 95.44 48 PHE B O 1
ATOM 2694 N N . THR B 1 49 ? -9.672 -5.672 -31.406 1 95.69 49 THR B N 1
ATOM 2695 C CA . THR B 1 49 ? -10.812 -6.512 -31.078 1 95.69 49 THR B CA 1
ATOM 2696 C C . THR B 1 49 ? -11.508 -5.988 -29.812 1 95.69 49 THR B C 1
ATOM 2698 O O . THR B 1 49 ? -10.945 -5.191 -29.078 1 95.69 49 THR B O 1
ATOM 2701 N N . ASN B 1 50 ? -12.711 -6.32 -29.656 1 94.75 50 ASN B N 1
ATOM 2702 C CA . ASN B 1 50 ? -13.445 -6 -28.438 1 94.75 50 ASN B CA 1
ATOM 2703 C C . ASN B 1 50 ? -13.805 -7.258 -27.656 1 94.75 50 ASN B C 1
ATOM 2705 O O . ASN B 1 50 ? -14.703 -7.234 -26.812 1 94.75 50 ASN B O 1
ATOM 2709 N N . THR B 1 51 ? -13.156 -8.328 -27.922 1 94 51 THR B N 1
ATOM 2710 C CA . THR B 1 51 ? -13.492 -9.625 -27.359 1 94 51 THR B CA 1
ATOM 2711 C C . THR B 1 51 ? -13.305 -9.617 -25.844 1 94 51 THR B C 1
ATOM 2713 O O . THR B 1 51 ? -14.094 -10.219 -25.109 1 94 51 THR B O 1
ATOM 2716 N N . ALA B 1 52 ? -12.266 -8.945 -25.375 1 94.38 52 ALA B N 1
ATOM 2717 C CA . ALA B 1 52 ? -12.016 -8.883 -23.938 1 94.38 52 ALA B CA 1
ATOM 2718 C C . ALA B 1 52 ? -13.18 -8.219 -23.203 1 94.38 52 ALA B C 1
ATOM 2720 O O . ALA B 1 52 ? -13.516 -8.602 -22.078 1 94.38 52 ALA B O 1
ATOM 2721 N N . TRP B 1 53 ? -13.797 -7.285 -23.859 1 95.31 53 TRP B N 1
ATOM 2722 C CA . TRP B 1 53 ? -14.922 -6.559 -23.281 1 95.31 53 TRP B CA 1
ATOM 2723 C C . TRP B 1 53 ? -16.203 -7.375 -23.391 1 95.31 53 TRP B C 1
ATOM 2725 O O . TRP B 1 53 ? -16.969 -7.457 -22.422 1 95.31 53 TRP B O 1
ATOM 2735 N N . THR B 1 54 ? -16.375 -8.039 -24.484 1 95.06 54 THR B N 1
ATOM 2736 C CA . THR B 1 54 ? -17.594 -8.789 -24.734 1 95.06 54 THR B CA 1
ATOM 2737 C C . THR B 1 54 ? -17.625 -10.062 -23.891 1 95.06 54 THR B C 1
ATOM 2739 O O . THR B 1 54 ? -18.688 -10.477 -23.422 1 95.06 54 THR B O 1
ATOM 2742 N N . ASN B 1 55 ? -16.516 -10.648 -23.672 1 93.62 55 ASN B N 1
ATOM 2743 C CA . ASN B 1 55 ? -16.453 -11.914 -22.953 1 93.62 55 ASN B CA 1
ATOM 2744 C C . ASN B 1 55 ? -15.977 -11.711 -21.516 1 93.62 55 ASN B C 1
ATOM 2746 O O . ASN B 1 55 ? -15.516 -12.648 -20.859 1 93.62 55 ASN B O 1
ATOM 2750 N N . PHE B 1 56 ? -16.062 -10.547 -21.047 1 95.19 56 PHE B N 1
ATOM 2751 C CA . PHE B 1 56 ? -15.531 -10.227 -19.734 1 95.19 56 PHE B CA 1
ATOM 2752 C C . PHE B 1 56 ? -16.188 -11.094 -18.656 1 95.19 56 PHE B C 1
ATOM 2754 O O . PHE B 1 56 ? -15.508 -11.539 -17.719 1 95.19 56 PHE B O 1
ATOM 2761 N N . PHE B 1 57 ? -17.453 -11.391 -18.812 1 95.19 57 PHE B N 1
ATOM 2762 C CA . PHE B 1 57 ? -18.188 -12.047 -17.734 1 95.19 57 PHE B CA 1
ATOM 2763 C C . PHE B 1 57 ? -18.141 -13.562 -17.906 1 95.19 57 PHE B C 1
ATOM 2765 O O . PHE B 1 57 ? -18.734 -14.289 -17.109 1 95.19 57 PHE B O 1
ATOM 2772 N N . ASP B 1 58 ? -17.375 -14.023 -18.859 1 94.06 58 ASP B N 1
ATOM 2773 C CA . ASP B 1 58 ? -17.266 -15.461 -19.062 1 94.06 58 ASP B CA 1
ATOM 2774 C C . ASP B 1 58 ? -16.391 -16.109 -17.984 1 94.06 58 ASP B C 1
ATOM 2776 O O . ASP B 1 58 ? -15.758 -15.414 -17.203 1 94.06 58 ASP B O 1
ATOM 2780 N N . GLU B 1 59 ? -16.453 -17.406 -17.812 1 93.5 59 GLU B N 1
ATOM 2781 C CA . GLU B 1 59 ? -15.578 -18.219 -16.984 1 93.5 59 GLU B CA 1
ATOM 2782 C C . GLU B 1 59 ? -15.711 -17.859 -15.508 1 93.5 59 GLU B C 1
ATOM 2784 O O . GLU B 1 59 ? -14.711 -17.75 -14.797 1 93.5 59 GLU B O 1
ATOM 2789 N N . GLY B 1 60 ? -16.969 -17.469 -15.078 1 94.44 60 GLY B N 1
ATOM 2790 C CA . GLY B 1 60 ? -17.234 -17.25 -13.664 1 94.44 60 GLY B CA 1
ATOM 2791 C C . GLY B 1 60 ? -16.781 -15.883 -13.188 1 94.44 60 GLY B C 1
ATOM 2792 O O . GLY B 1 60 ? -16.766 -15.617 -11.984 1 94.44 60 GLY B O 1
ATOM 2793 N N . ARG B 1 61 ? -16.5 -14.977 -14.133 1 95 61 ARG B N 1
ATOM 2794 C CA . ARG B 1 61 ? -15.969 -13.664 -13.758 1 95 61 ARG B CA 1
ATOM 2795 C C . ARG B 1 61 ? -17.078 -12.75 -13.242 1 95 61 ARG B C 1
ATOM 2797 O O . ARG B 1 61 ? -16.797 -11.781 -12.531 1 95 61 ARG B O 1
ATOM 2804 N N . GLU B 1 62 ? -18.297 -13.102 -13.57 1 95.81 62 GLU B N 1
ATOM 2805 C CA . GLU B 1 62 ? -19.422 -12.359 -13 1 95.81 62 GLU B CA 1
ATOM 2806 C C . GLU B 1 62 ? -19.5 -12.562 -11.492 1 95.81 62 GLU B C 1
ATOM 2808 O O . GLU B 1 62 ? -19.625 -11.594 -10.734 1 95.81 62 GLU B O 1
ATOM 2813 N N . LEU B 1 63 ? -19.406 -13.773 -11.109 1 95.38 63 LEU B N 1
ATOM 2814 C CA . LEU B 1 63 ? -19.438 -14.102 -9.688 1 95.38 63 LEU B CA 1
ATOM 2815 C C . LEU B 1 63 ? -18.219 -13.531 -8.977 1 95.38 63 LEU B C 1
ATOM 2817 O O . LEU B 1 63 ? -18.312 -13.062 -7.844 1 95.38 63 LEU B O 1
ATOM 2821 N N . ALA B 1 64 ? -17.078 -13.625 -9.633 1 95.62 64 ALA B N 1
ATOM 2822 C CA . ALA B 1 64 ? -15.859 -13.07 -9.062 1 95.62 64 ALA B CA 1
ATOM 2823 C C . ALA B 1 64 ? -15.992 -11.57 -8.828 1 95.62 64 ALA B C 1
ATOM 2825 O O . ALA B 1 64 ? -15.523 -11.047 -7.812 1 95.62 64 ALA B O 1
ATOM 2826 N N . LEU B 1 65 ? -16.625 -10.906 -9.773 1 95.69 65 LEU B N 1
ATOM 2827 C CA . LEU B 1 65 ? -16.859 -9.469 -9.648 1 95.69 65 LEU B CA 1
ATOM 2828 C C . LEU B 1 65 ? -17.797 -9.172 -8.484 1 95.69 65 LEU B C 1
ATOM 2830 O O . LEU B 1 65 ? -17.531 -8.266 -7.688 1 95.69 65 LEU B O 1
ATOM 2834 N N . ILE B 1 66 ? -18.828 -9.867 -8.367 1 96.69 66 ILE B N 1
ATOM 2835 C CA . ILE B 1 66 ? -19.797 -9.672 -7.293 1 96.69 66 ILE B CA 1
ATOM 2836 C C . ILE B 1 66 ? -19.125 -9.898 -5.941 1 96.69 66 ILE B C 1
ATOM 2838 O O . ILE B 1 66 ? -19.312 -9.109 -5.012 1 96.69 66 ILE B O 1
ATOM 2842 N N . ASN B 1 67 ? -18.359 -10.984 -5.848 1 96.62 67 ASN B N 1
ATOM 2843 C CA . ASN B 1 67 ? -17.625 -11.242 -4.613 1 96.62 67 ASN B CA 1
ATOM 2844 C C . ASN B 1 67 ? -16.672 -10.102 -4.277 1 96.62 67 ASN B C 1
ATOM 2846 O O . ASN B 1 67 ? -16.562 -9.703 -3.115 1 96.62 67 ASN B O 1
ATOM 2850 N N . SER B 1 68 ? -15.969 -9.602 -5.316 1 95.94 68 SER B N 1
ATOM 2851 C CA . SER B 1 68 ? -15.062 -8.477 -5.109 1 95.94 68 SER B CA 1
ATOM 2852 C C . SER B 1 68 ? -15.797 -7.27 -4.547 1 95.94 68 SER B C 1
ATOM 2854 O O . SER B 1 68 ? -15.32 -6.621 -3.617 1 95.94 68 SER B O 1
ATOM 2856 N N . ILE B 1 69 ? -16.984 -7.012 -5.047 1 96.12 69 ILE B N 1
ATOM 2857 C CA . ILE B 1 69 ? -17.766 -5.852 -4.645 1 96.12 69 ILE B CA 1
ATOM 2858 C C . ILE B 1 69 ? -18.266 -6.043 -3.215 1 96.12 69 ILE B C 1
ATOM 2860 O O . ILE B 1 69 ? -18.188 -5.125 -2.395 1 96.12 69 ILE B O 1
ATOM 2864 N N . ILE B 1 70 ? -18.719 -7.168 -2.922 1 97.62 70 ILE B N 1
ATOM 2865 C CA . ILE B 1 70 ? -19.25 -7.469 -1.598 1 97.62 70 ILE B CA 1
ATOM 2866 C C . ILE B 1 70 ? -18.141 -7.32 -0.552 1 97.62 70 ILE B C 1
ATOM 2868 O O . ILE B 1 70 ? -18.328 -6.645 0.464 1 97.62 70 ILE B O 1
ATOM 2872 N N . ILE B 1 71 ? -17.031 -7.922 -0.794 1 97.75 71 ILE B N 1
ATOM 2873 C CA . ILE B 1 71 ? -15.922 -7.875 0.159 1 97.75 71 ILE B CA 1
ATOM 2874 C C . ILE B 1 71 ? -15.453 -6.434 0.337 1 97.75 71 ILE B C 1
ATOM 2876 O O . ILE B 1 71 ? -15.305 -5.957 1.465 1 97.75 71 ILE B O 1
ATOM 2880 N N . ALA B 1 72 ? -15.305 -5.754 -0.773 1 96.69 72 ALA B N 1
ATOM 2881 C CA . ALA B 1 72 ? -14.836 -4.371 -0.712 1 96.69 72 ALA B CA 1
ATOM 2882 C C . ALA B 1 72 ? -15.812 -3.5 0.076 1 96.69 72 ALA B C 1
ATOM 2884 O O . ALA B 1 72 ? -15.398 -2.607 0.818 1 96.69 72 ALA B O 1
ATOM 2885 N N . PHE B 1 73 ? -17.094 -3.779 -0.124 1 97.38 73 PHE B N 1
ATOM 2886 C CA . PHE B 1 73 ? -18.125 -3.012 0.562 1 97.38 73 PHE B CA 1
ATOM 2887 C C . PHE B 1 73 ? -18.031 -3.203 2.07 1 97.38 73 PHE B C 1
ATOM 2889 O O . PHE B 1 73 ? -18 -2.229 2.824 1 97.38 73 PHE B O 1
ATOM 2896 N N . PHE B 1 74 ? -17.984 -4.387 2.514 1 98.25 74 PHE B N 1
ATOM 2897 C CA . PHE B 1 74 ? -17.938 -4.672 3.943 1 98.25 74 PHE B CA 1
ATOM 2898 C C . PHE B 1 74 ? -16.594 -4.234 4.539 1 98.25 74 PHE B C 1
ATOM 2900 O O . PHE B 1 74 ? -16.547 -3.766 5.68 1 98.25 74 PHE B O 1
ATOM 2907 N N . VAL B 1 75 ? -15.484 -4.414 3.834 1 97.94 75 VAL B N 1
ATOM 2908 C CA . VAL B 1 75 ? -14.18 -3.957 4.297 1 97.94 75 VAL B CA 1
ATOM 2909 C C . VAL B 1 75 ? -14.211 -2.447 4.52 1 97.94 75 VAL B C 1
ATOM 2911 O O . VAL B 1 75 ? -13.773 -1.958 5.562 1 97.94 75 VAL B O 1
ATOM 2914 N N . SER B 1 76 ? -14.773 -1.778 3.539 1 97.5 76 SER B N 1
ATOM 2915 C CA . SER B 1 76 ? -14.859 -0.325 3.645 1 97.5 76 SER B CA 1
ATOM 2916 C C . SER B 1 76 ? -15.68 0.096 4.859 1 97.5 76 SER B C 1
ATOM 2918 O O . SER B 1 76 ? -15.281 0.992 5.605 1 97.5 76 SER B O 1
ATOM 2920 N N . LEU B 1 77 ? -16.781 -0.515 5.062 1 98.19 77 LEU B N 1
ATOM 2921 C CA . LEU B 1 77 ? -17.656 -0.208 6.191 1 98.19 77 LEU B CA 1
ATOM 2922 C C . LEU B 1 77 ? -16.922 -0.429 7.512 1 98.19 77 LEU B C 1
ATOM 2924 O O . LEU B 1 77 ? -17 0.405 8.414 1 98.19 77 LEU B O 1
ATOM 2928 N N . LEU B 1 78 ? -16.266 -1.493 7.629 1 97.44 78 LEU B N 1
ATOM 2929 C CA . LEU B 1 78 ? -15.555 -1.827 8.859 1 97.44 78 LEU B CA 1
ATOM 2930 C C . LEU B 1 78 ? -14.367 -0.896 9.078 1 97.44 78 LEU B C 1
ATOM 2932 O O . LEU B 1 78 ? -14.141 -0.419 10.188 1 97.44 78 LEU B O 1
ATOM 2936 N N . VAL B 1 79 ? -13.562 -0.647 8.008 1 95.25 79 VAL B N 1
ATOM 2937 C CA . VAL B 1 79 ? -12.383 0.207 8.117 1 95.25 79 VAL B CA 1
ATOM 2938 C C . VAL B 1 79 ? -12.797 1.622 8.508 1 95.25 79 VAL B C 1
ATOM 2940 O O . VAL B 1 79 ? -12.195 2.232 9.391 1 95.25 79 VAL B O 1
ATOM 2943 N N . ILE B 1 80 ? -13.867 2.131 7.883 1 97.25 80 ILE B N 1
ATOM 2944 C CA . ILE B 1 80 ? -14.367 3.467 8.188 1 97.25 80 ILE B CA 1
ATOM 2945 C C . ILE B 1 80 ? -14.812 3.531 9.648 1 97.25 80 ILE B C 1
ATOM 2947 O O . ILE B 1 80 ? -14.422 4.441 10.383 1 97.25 80 ILE B O 1
ATOM 2951 N N . SER B 1 81 ? -15.586 2.602 10.07 1 96.62 81 SER B N 1
ATOM 2952 C CA . SER B 1 81 ? -16.156 2.598 11.406 1 96.62 81 SER B CA 1
ATOM 2953 C C . SER B 1 81 ? -15.078 2.5 12.477 1 96.62 81 SER B C 1
ATOM 2955 O O . SER B 1 81 ? -15.055 3.301 13.414 1 96.62 81 SER B O 1
ATOM 2957 N N . ILE B 1 82 ? -14.203 1.578 12.352 1 92.56 82 ILE B N 1
ATOM 2958 C CA . ILE B 1 82 ? -13.172 1.36 13.359 1 92.56 82 ILE B CA 1
ATOM 2959 C C . ILE B 1 82 ? -12.203 2.541 13.367 1 92.56 82 ILE B C 1
ATOM 2961 O O . ILE B 1 82 ? -11.805 3.02 14.43 1 92.56 82 ILE B O 1
ATOM 2965 N N . SER B 1 83 ? -11.805 3.01 12.148 1 91.81 83 SER B N 1
ATOM 2966 C CA . SER B 1 83 ? -10.891 4.145 12.055 1 91.81 83 SER B CA 1
ATOM 2967 C C . SER B 1 83 ? -11.5 5.395 12.68 1 91.81 83 SER B C 1
ATOM 2969 O O . SER B 1 83 ? -10.812 6.141 13.383 1 91.81 83 SER B O 1
ATOM 2971 N N . LEU B 1 84 ? -12.773 5.625 12.414 1 93.5 84 LEU B N 1
ATOM 2972 C CA . LEU B 1 84 ? -13.461 6.809 12.93 1 93.5 84 LEU B CA 1
ATOM 2973 C C . LEU B 1 84 ? -13.484 6.801 14.453 1 93.5 84 LEU B C 1
ATOM 2975 O O . LEU B 1 84 ? -13.227 7.824 15.094 1 93.5 84 LEU B O 1
ATOM 2979 N N . VAL B 1 85 ? -13.828 5.707 15.016 1 89.94 85 VAL B N 1
ATOM 2980 C CA . VAL B 1 85 ? -13.859 5.574 16.469 1 89.94 85 VAL B CA 1
ATOM 2981 C C . VAL B 1 85 ? -12.445 5.746 17.031 1 89.94 85 VAL B C 1
ATOM 2983 O O . VAL B 1 85 ? -12.258 6.383 18.062 1 89.94 85 VAL B O 1
ATOM 2986 N N . THR B 1 86 ? -11.469 5.211 16.344 1 86.75 86 THR B N 1
ATOM 2987 C CA . THR B 1 86 ? -10.086 5.254 16.797 1 86.75 86 THR B CA 1
ATOM 2988 C C . THR B 1 86 ? -9.562 6.691 16.797 1 86.75 86 THR B C 1
ATOM 2990 O O . THR B 1 86 ? -9 7.148 17.797 1 86.75 86 THR B O 1
ATOM 2993 N N . VAL B 1 87 ? -9.75 7.367 15.695 1 87.69 87 VAL B N 1
ATOM 2994 C CA . VAL B 1 87 ? -9.203 8.719 15.594 1 87.69 87 VAL B CA 1
ATOM 2995 C C . VAL B 1 87 ? -9.961 9.648 16.531 1 87.69 87 VAL B C 1
ATOM 2997 O O . VAL B 1 87 ? -9.391 10.609 17.062 1 87.69 87 VAL B O 1
ATOM 3000 N N . PHE B 1 88 ? -11.258 9.398 16.812 1 89.25 88 PHE B N 1
ATOM 3001 C CA . PHE B 1 88 ? -12.016 10.188 17.781 1 89.25 88 PHE B CA 1
ATOM 3002 C C . PHE B 1 88 ? -11.469 9.992 19.188 1 89.25 88 PHE B C 1
ATOM 3004 O O . PHE B 1 88 ? -11.32 10.953 19.938 1 89.25 88 PHE B O 1
ATOM 3011 N N . ALA B 1 89 ? -11.273 8.719 19.484 1 83.56 89 ALA B N 1
ATOM 3012 C CA . ALA B 1 89 ? -10.703 8.398 20.797 1 83.56 89 ALA B CA 1
ATOM 3013 C C . ALA B 1 89 ? -9.352 9.086 20.969 1 83.56 89 ALA B C 1
ATOM 3015 O O . ALA B 1 89 ? -9.031 9.562 22.062 1 83.56 89 ALA B O 1
ATOM 3016 N N . MET B 1 90 ? -8.609 9.164 19.984 1 80 90 MET B N 1
ATOM 3017 C CA . MET B 1 90 ? -7.301 9.805 20.031 1 80 90 MET B CA 1
ATOM 3018 C C . MET B 1 90 ? -7.445 11.32 20.188 1 80 90 MET B C 1
ATOM 3020 O O . MET B 1 90 ? -6.645 11.953 20.891 1 80 90 MET B O 1
ATOM 3024 N N . TRP B 1 91 ? -8.391 11.812 19.5 1 80.81 91 TRP B N 1
ATOM 3025 C CA . TRP B 1 91 ? -8.656 13.242 19.562 1 80.81 91 TRP B CA 1
ATOM 3026 C C . TRP B 1 91 ? -9.102 13.656 20.953 1 80.81 91 TRP B C 1
ATOM 3028 O O . TRP B 1 91 ? -8.664 14.688 21.484 1 80.81 91 TRP B O 1
ATOM 3038 N N . LYS B 1 92 ? -9.914 12.961 21.484 1 79.06 92 LYS B N 1
ATOM 3039 C CA . LYS B 1 92 ? -10.438 13.266 22.812 1 79.06 92 LYS B CA 1
ATOM 3040 C C . LYS B 1 92 ? -9.352 13.156 23.875 1 79.06 92 LYS B C 1
ATOM 3042 O O . LYS B 1 92 ? -9.391 13.859 24.891 1 79.06 92 LYS B O 1
ATOM 3047 N N . GLN B 1 93 ? -8.438 12.188 23.547 1 69.69 93 GLN B N 1
ATOM 3048 C CA . GLN B 1 93 ? -7.383 11.961 24.531 1 69.69 93 GLN B CA 1
ATOM 3049 C C . GLN B 1 93 ? -6.379 13.109 24.531 1 69.69 93 GLN B C 1
ATOM 3051 O O . GLN B 1 93 ? -5.855 13.492 23.484 1 69.69 93 GLN B O 1
ATOM 3056 N N . LYS B 1 94 ? -6.438 14.086 25.266 1 56.81 94 LYS B N 1
ATOM 3057 C CA . LYS B 1 94 ? -5.617 15.281 25.484 1 56.81 94 LYS B CA 1
ATOM 3058 C C . LYS B 1 94 ? -4.145 14.906 25.641 1 56.81 94 LYS B C 1
ATOM 3060 O O . LYS B 1 94 ? -3.271 15.781 25.594 1 56.81 94 LYS B O 1
ATOM 3065 N N . ASN B 1 95 ? -3.877 13.641 26.047 1 53.75 95 ASN B N 1
ATOM 3066 C CA . ASN B 1 95 ? -2.488 13.375 26.406 1 53.75 95 ASN B CA 1
ATOM 3067 C C . ASN B 1 95 ? -1.589 13.328 25.172 1 53.75 95 ASN B C 1
ATOM 3069 O O . ASN B 1 95 ? -1.794 12.508 24.281 1 53.75 95 ASN B O 1
ATOM 3073 N N . LYS B 1 96 ? -0.83 14.336 24.953 1 54.97 96 LYS B N 1
ATOM 3074 C CA . LYS B 1 96 ? 0.126 14.617 23.891 1 54.97 96 LYS B CA 1
ATOM 3075 C C . LYS B 1 96 ? 0.993 13.398 23.594 1 54.97 96 LYS B C 1
ATOM 3077 O O . LYS B 1 96 ? 1.46 13.219 22.469 1 54.97 96 LYS B O 1
ATOM 3082 N N . ASN B 1 97 ? 1.259 12.57 24.625 1 53.94 97 ASN B N 1
ATOM 3083 C CA . ASN B 1 97 ? 2.143 11.422 24.438 1 53.94 97 ASN B CA 1
ATOM 3084 C C . ASN B 1 97 ? 1.502 10.367 23.547 1 53.94 97 ASN B C 1
ATOM 3086 O O . ASN B 1 97 ? 2.188 9.719 22.75 1 53.94 97 ASN B O 1
ATOM 3090 N N . TYR B 1 98 ? 0.286 10.234 23.656 1 51.06 98 TYR B N 1
ATOM 3091 C CA . TYR B 1 98 ? -0.475 9.281 22.859 1 51.06 98 TYR B CA 1
ATOM 3092 C C . TYR B 1 98 ? -0.463 9.68 21.391 1 51.06 98 TYR B C 1
ATOM 3094 O O . TYR B 1 98 ? -0.308 8.828 20.5 1 51.06 98 TYR B O 1
ATOM 3102 N N . SER B 1 99 ? -0.633 10.953 21.25 1 52.53 99 SER B N 1
ATOM 3103 C CA . SER B 1 99 ? -0.571 11.477 19.891 1 52.53 99 SER B CA 1
ATOM 3104 C C . SER B 1 99 ? 0.773 11.172 19.234 1 52.53 99 SER B C 1
ATOM 3106 O O . SER B 1 99 ? 0.835 10.852 18.047 1 52.53 99 SER B O 1
ATOM 3108 N N . ARG B 1 100 ? 1.707 11.203 20.109 1 54.66 100 ARG B N 1
ATOM 3109 C CA . ARG B 1 100 ? 3.051 10.93 19.609 1 54.66 100 ARG B CA 1
ATOM 3110 C C . ARG B 1 100 ? 3.209 9.461 19.234 1 54.66 100 ARG B C 1
ATOM 3112 O O . ARG B 1 100 ? 3.842 9.133 18.234 1 54.66 100 ARG B O 1
ATOM 3119 N N . ALA B 1 101 ? 2.668 8.688 20.141 1 52.03 101 ALA B N 1
ATOM 3120 C CA . ALA B 1 101 ? 2.773 7.254 19.891 1 52.03 101 ALA B CA 1
ATOM 3121 C C . ALA B 1 101 ? 2.014 6.871 18.609 1 52.03 101 ALA B C 1
ATOM 3123 O O . ALA B 1 101 ? 2.508 6.086 17.797 1 52.03 101 ALA B O 1
ATOM 3124 N N . VAL B 1 102 ? 0.926 7.461 18.531 1 51.31 102 VAL B N 1
ATOM 3125 C CA . VAL B 1 102 ? 0.109 7.164 17.359 1 51.31 102 VAL B CA 1
ATOM 3126 C C . VAL B 1 102 ? 0.794 7.699 16.094 1 51.31 102 VAL B C 1
ATOM 3128 O O . VAL B 1 102 ? 0.793 7.043 15.055 1 51.31 102 VAL B O 1
ATOM 3131 N N . ARG B 1 103 ? 1.331 8.844 16.328 1 52.09 103 ARG B N 1
ATOM 3132 C CA . ARG B 1 103 ? 2.076 9.398 15.203 1 52.09 103 ARG B CA 1
ATOM 3133 C C . ARG B 1 103 ? 3.242 8.492 14.812 1 52.09 103 ARG B C 1
ATOM 3135 O O . ARG B 1 103 ? 3.539 8.328 13.633 1 52.09 103 ARG B O 1
ATOM 3142 N N . ALA B 1 104 ? 3.814 8.062 15.914 1 49.47 104 ALA B N 1
ATOM 3143 C CA . ALA B 1 104 ? 4.945 7.168 15.68 1 49.47 104 ALA B CA 1
ATOM 3144 C C . ALA B 1 104 ? 4.492 5.871 15.016 1 49.47 104 ALA B C 1
ATOM 3146 O O . ALA B 1 104 ? 5.188 5.332 14.156 1 49.47 104 ALA B O 1
ATOM 3147 N N . VAL B 1 105 ? 3.471 5.371 15.578 1 47.75 105 VAL B N 1
ATOM 3148 C CA . VAL B 1 105 ? 2.934 4.133 15.031 1 47.75 105 VAL B CA 1
ATOM 3149 C C . VAL B 1 105 ? 2.352 4.387 13.641 1 47.75 105 VAL B C 1
ATOM 3151 O O . VAL B 1 105 ? 2.529 3.578 12.734 1 47.75 105 VAL B O 1
ATOM 3154 N N . ASN B 1 106 ? 1.579 5.414 13.672 1 45.06 106 ASN B N 1
ATOM 3155 C CA . ASN B 1 106 ? 0.884 5.703 12.422 1 45.06 106 ASN B CA 1
ATOM 3156 C C . ASN B 1 106 ? 1.853 6.156 11.336 1 45.06 106 ASN B C 1
ATOM 3158 O O . ASN B 1 106 ? 1.57 6.004 10.141 1 45.06 106 ASN B O 1
ATOM 3162 N N . ASN B 1 107 ? 2.854 7.031 11.93 1 42.91 107 ASN B N 1
ATOM 3163 C CA . ASN B 1 107 ? 3.879 7.301 10.93 1 42.91 107 ASN B CA 1
ATOM 3164 C C . ASN B 1 107 ? 4.66 6.039 10.57 1 42.91 107 ASN B C 1
ATOM 3166 O O . ASN B 1 107 ? 5.609 6.098 9.789 1 42.91 107 ASN B O 1
ATOM 3170 N N . ILE B 1 108 ? 4.523 5.16 11.422 1 45.38 108 ILE B N 1
ATOM 3171 C CA . ILE B 1 108 ? 5.16 3.883 11.125 1 45.38 108 ILE B CA 1
ATOM 3172 C C . ILE B 1 108 ? 4.559 3.287 9.859 1 45.38 108 ILE B C 1
ATOM 3174 O O . ILE B 1 108 ? 3.396 2.867 9.852 1 45.38 108 ILE B O 1
ATOM 3178 N N . PRO B 1 109 ? 4.848 4.043 8.977 1 44.59 109 PRO B N 1
ATOM 3179 C CA . PRO B 1 109 ? 4.516 3.385 7.707 1 44.59 109 PRO B CA 1
ATOM 3180 C C . PRO B 1 109 ? 4.309 1.88 7.859 1 44.59 109 PRO B C 1
ATOM 3182 O O . PRO B 1 109 ? 4.848 1.269 8.781 1 44.59 109 PRO B O 1
ATOM 3185 N N . PHE B 1 110 ? 3.348 1.339 7.027 1 50.56 110 PHE B N 1
ATOM 3186 C CA . PHE B 1 110 ? 2.773 0.237 6.266 1 50.56 110 PHE B CA 1
ATOM 3187 C C . PHE B 1 110 ? 3.834 -0.811 5.945 1 50.56 110 PHE B C 1
ATOM 3189 O O . PHE B 1 110 ? 3.977 -1.23 4.797 1 50.56 110 PHE B O 1
ATOM 3196 N N . ILE B 1 111 ? 4.836 -0.812 6.828 1 56.31 111 ILE B N 1
ATOM 3197 C CA . ILE B 1 111 ? 5.867 -1.761 6.426 1 56.31 111 ILE B CA 1
ATOM 3198 C C . ILE B 1 111 ? 5.406 -3.184 6.734 1 56.31 111 ILE B C 1
ATOM 3200 O O . ILE B 1 111 ? 5.848 -3.789 7.711 1 56.31 111 ILE B O 1
ATOM 3204 N N . ASN B 1 112 ? 4.109 -3.389 6.801 1 61.69 112 ASN B N 1
ATOM 3205 C CA . ASN B 1 112 ? 3.762 -4.797 6.969 1 61.69 112 ASN B CA 1
ATOM 3206 C C . ASN B 1 112 ? 3.893 -5.562 5.656 1 61.69 112 ASN B C 1
ATOM 3208 O O . ASN B 1 112 ? 3.322 -5.164 4.641 1 61.69 112 ASN B O 1
ATOM 3212 N N . PRO B 1 113 ? 4.777 -6.477 5.648 1 73.75 113 PRO B N 1
ATOM 3213 C CA . PRO B 1 113 ? 4.828 -7.336 4.461 1 73.75 113 PRO B CA 1
ATOM 3214 C C . PRO B 1 113 ? 3.508 -8.047 4.188 1 73.75 113 PRO B C 1
ATOM 3216 O O . PRO B 1 113 ? 3.078 -8.891 4.984 1 73.75 113 PRO B O 1
ATOM 3219 N N . ASP B 1 114 ? 2.873 -7.668 3.18 1 81.25 114 ASP B N 1
ATOM 3220 C CA . ASP B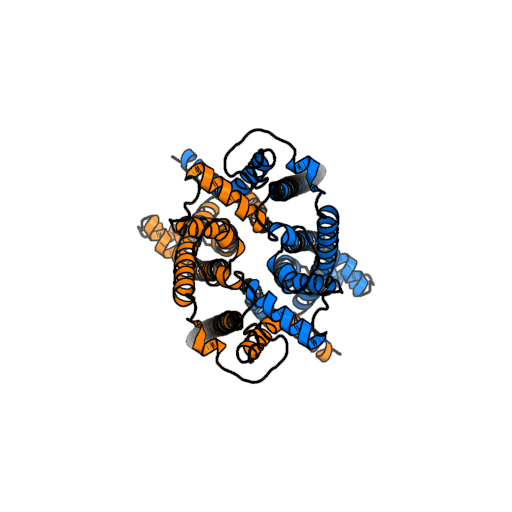 1 114 ? 1.555 -8.203 2.848 1 81.25 114 ASP B CA 1
ATOM 3221 C C . ASP B 1 114 ? 1.578 -9.727 2.789 1 81.25 114 ASP B C 1
ATOM 3223 O O . ASP B 1 114 ? 0.664 -10.383 3.285 1 81.25 114 ASP B O 1
ATOM 3227 N N . ASN B 1 115 ? 2.621 -10.328 2.287 1 84.94 115 ASN B N 1
ATOM 3228 C CA . ASN B 1 115 ? 2.719 -11.766 2.107 1 84.94 115 ASN B CA 1
ATOM 3229 C C . ASN B 1 115 ? 2.795 -12.5 3.447 1 84.94 115 ASN B C 1
ATOM 3231 O O . ASN B 1 115 ? 2.107 -13.5 3.654 1 84.94 115 ASN B O 1
ATOM 3235 N N . ILE B 1 116 ? 3.578 -11.883 4.27 1 82.81 116 ILE B N 1
ATOM 3236 C CA . ILE B 1 116 ? 3.793 -12.523 5.562 1 82.81 116 ILE B CA 1
ATOM 3237 C C . ILE B 1 116 ? 2.559 -12.344 6.441 1 82.81 116 ILE B C 1
ATOM 3239 O O . ILE B 1 116 ? 2.17 -13.258 7.172 1 82.81 116 ILE B O 1
ATOM 3243 N N . THR B 1 117 ? 1.997 -11.141 6.324 1 86.25 117 THR B N 1
ATOM 3244 C CA . THR B 1 117 ? 0.749 -10.914 7.043 1 86.25 117 THR B CA 1
ATOM 3245 C C . THR B 1 117 ? -0.318 -11.914 6.605 1 86.25 117 THR B C 1
ATOM 3247 O O . THR B 1 117 ? -1.063 -12.445 7.434 1 86.25 117 THR B O 1
ATOM 3250 N N . ALA B 1 118 ? -0.376 -12.211 5.387 1 90.31 118 ALA B N 1
ATOM 3251 C CA . ALA B 1 118 ? -1.363 -13.141 4.852 1 90.31 118 ALA B CA 1
ATOM 3252 C C . ALA B 1 118 ? -1.167 -14.539 5.43 1 90.31 118 ALA B C 1
ATOM 3254 O O . ALA B 1 118 ? -2.125 -15.172 5.879 1 90.31 118 ALA B O 1
ATOM 3255 N N . ILE B 1 119 ? 0.041 -15 5.438 1 88.19 119 ILE B N 1
ATOM 3256 C CA . ILE B 1 119 ? 0.341 -16.328 5.973 1 88.19 119 ILE B CA 1
ATOM 3257 C C . ILE B 1 119 ? 0.055 -16.344 7.473 1 88.19 119 ILE B C 1
ATOM 3259 O O . ILE B 1 119 ? -0.504 -17.312 7.988 1 88.19 119 ILE B O 1
ATOM 3263 N N . GLY B 1 120 ? 0.476 -15.281 8.109 1 88.94 120 GLY B N 1
ATOM 3264 C CA . GLY B 1 120 ? 0.167 -15.172 9.531 1 88.94 120 GLY B CA 1
ATOM 3265 C C . GLY B 1 120 ? -1.32 -15.219 9.82 1 88.94 120 GLY B C 1
ATOM 3266 O O . GLY B 1 120 ? -1.746 -15.828 10.805 1 88.94 120 GLY B O 1
ATOM 3267 N N . LEU B 1 121 ? -2.068 -14.617 9.008 1 90.75 121 LEU B N 1
ATOM 3268 C CA . LEU B 1 121 ? -3.516 -14.594 9.195 1 90.75 121 LEU B CA 1
ATOM 3269 C C . LEU B 1 121 ? -4.105 -15.992 9.039 1 90.75 121 LEU B C 1
ATOM 3271 O O . LEU B 1 121 ? -5.047 -16.344 9.75 1 90.75 121 LEU B O 1
ATOM 3275 N N . VAL B 1 122 ? -3.596 -16.797 8.125 1 89.88 122 VAL B N 1
ATOM 3276 C CA . VAL B 1 122 ? -4.062 -18.172 7.973 1 89.88 122 VAL B CA 1
ATOM 3277 C C . VAL B 1 122 ? -3.852 -18.938 9.273 1 89.88 122 VAL B C 1
ATOM 3279 O O . VAL B 1 122 ? -4.715 -19.703 9.695 1 89.88 122 VAL B O 1
ATOM 3282 N N . LEU B 1 123 ? -2.732 -18.672 9.828 1 89.81 123 LEU B N 1
ATOM 3283 C CA . LEU B 1 123 ? -2.398 -19.359 11.07 1 89.81 123 LEU B CA 1
ATOM 3284 C C . LEU B 1 123 ? -3.334 -18.922 12.195 1 89.81 123 LEU B C 1
ATOM 3286 O O . LEU B 1 123 ? -3.818 -19.766 12.961 1 89.81 123 LEU B O 1
ATOM 3290 N N . VAL B 1 124 ? -3.598 -17.656 12.242 1 89.31 124 VAL B N 1
ATOM 3291 C CA . VAL B 1 124 ? -4.488 -17.125 13.266 1 89.31 124 VAL B CA 1
ATOM 3292 C C . VAL B 1 124 ? -5.902 -17.672 13.062 1 89.31 124 VAL B C 1
ATOM 3294 O O . VAL B 1 124 ? -6.543 -18.125 14.008 1 89.31 124 VAL B O 1
ATOM 3297 N N . PHE B 1 125 ? -6.344 -17.625 11.828 1 90.44 125 PHE B N 1
ATOM 3298 C CA . PHE B 1 125 ? -7.691 -18.094 11.516 1 90.44 125 PHE B CA 1
ATOM 3299 C C . PHE B 1 125 ? -7.828 -19.578 11.82 1 90.44 125 PHE B C 1
ATOM 3301 O O . PHE B 1 125 ? -8.859 -20.016 12.328 1 90.44 125 PHE B O 1
ATOM 3308 N N . THR B 1 126 ? -6.836 -20.312 11.508 1 87.88 126 THR B N 1
ATOM 3309 C CA . THR B 1 126 ? -6.859 -21.734 11.766 1 87.88 126 THR B CA 1
ATOM 3310 C C . THR B 1 126 ? -6.867 -22.016 13.266 1 87.88 126 THR B C 1
ATOM 3312 O O . THR B 1 126 ? -7.57 -22.906 13.734 1 87.88 126 THR B O 1
ATOM 3315 N N . ALA B 1 127 ? -6.07 -21.281 14.008 1 85.62 127 ALA B N 1
ATOM 3316 C CA . ALA B 1 127 ? -6.004 -21.438 15.461 1 85.62 127 ALA B CA 1
ATOM 3317 C C . ALA B 1 127 ? -7.348 -21.109 16.109 1 85.62 127 ALA B C 1
ATOM 3319 O O . ALA B 1 127 ? -7.77 -21.781 17.062 1 85.62 127 ALA B O 1
ATOM 3320 N N . LEU B 1 128 ? -8.008 -20.141 15.523 1 84.81 128 LEU B N 1
ATOM 3321 C CA . LEU B 1 128 ? -9.234 -19.641 16.156 1 84.81 128 LEU B CA 1
ATOM 3322 C C . LEU B 1 128 ? -10.453 -20.391 15.625 1 84.81 128 LEU B C 1
ATOM 3324 O O . LEU B 1 128 ? -11.398 -20.656 16.375 1 84.81 128 LEU B O 1
ATOM 3328 N N . PHE B 1 129 ? -10.43 -20.734 14.289 1 85.19 129 PHE B N 1
ATOM 3329 C CA . PHE B 1 129 ? -11.664 -21.219 13.68 1 85.19 129 PHE B CA 1
ATOM 3330 C C . PHE B 1 129 ? -11.445 -22.547 12.984 1 85.19 129 PHE B C 1
ATOM 3332 O O . PHE B 1 129 ? -12.375 -23.109 12.398 1 85.19 129 PHE B O 1
ATOM 3339 N N . GLY B 1 130 ? -10.25 -23.094 13.039 1 82 130 GLY B N 1
ATOM 3340 C CA . GLY B 1 130 ? -9.969 -24.344 12.336 1 82 130 GLY B CA 1
ATOM 3341 C C . GLY B 1 130 ? -9.594 -24.125 10.883 1 82 130 GLY B C 1
ATOM 3342 O O . GLY B 1 130 ? -9.586 -23 10.391 1 82 130 GLY B O 1
ATOM 3343 N N . THR B 1 131 ? -9.156 -25.219 10.32 1 77.25 131 THR B N 1
ATOM 3344 C CA . THR B 1 131 ? -8.758 -25.156 8.914 1 77.25 131 THR B CA 1
ATOM 3345 C C . THR B 1 131 ? -9.969 -24.891 8.023 1 77.25 131 THR B C 1
ATOM 3347 O O . THR B 1 131 ? -11.07 -25.359 8.305 1 77.25 131 THR B O 1
ATOM 3350 N N . LEU B 1 132 ? -9.703 -23.969 7.102 1 71.31 132 LEU B N 1
ATOM 3351 C CA . LEU B 1 132 ? -10.773 -23.656 6.168 1 71.31 132 LEU B CA 1
ATOM 3352 C C . LEU B 1 132 ? -11.148 -24.875 5.332 1 71.31 132 LEU B C 1
ATOM 3354 O O . LEU B 1 132 ? -10.289 -25.469 4.68 1 71.31 132 LEU B O 1
ATOM 3358 N N . ALA B 1 133 ? -12.344 -25.188 5.508 1 66.12 133 ALA B N 1
ATOM 3359 C CA . ALA B 1 133 ? -12.828 -26.312 4.707 1 66.12 133 ALA B CA 1
ATOM 3360 C C . ALA B 1 133 ? -12.961 -25.922 3.238 1 66.12 133 ALA B C 1
ATOM 3362 O O . ALA B 1 133 ? -13.328 -24.781 2.922 1 66.12 133 ALA B O 1
ATOM 3363 N N . ASN B 1 134 ? -12.461 -26.75 2.473 1 63.59 134 ASN B N 1
ATOM 3364 C CA . ASN B 1 134 ? -12.555 -26.531 1.032 1 63.59 134 ASN B CA 1
ATOM 3365 C C . ASN B 1 134 ? -13.984 -26.203 0.606 1 63.59 134 ASN B C 1
ATOM 3367 O O . ASN B 1 134 ? -14.195 -25.516 -0.391 1 63.59 134 ASN B O 1
ATOM 3371 N N . THR B 1 135 ? -14.852 -26.672 1.378 1 58.56 135 THR B N 1
ATOM 3372 C CA . THR B 1 135 ? -16.25 -26.562 0.974 1 58.56 135 THR B CA 1
ATOM 3373 C C . THR B 1 135 ? -16.859 -25.25 1.442 1 58.56 135 THR B C 1
ATOM 3375 O O . THR B 1 135 ? -17.938 -24.859 0.996 1 58.56 135 THR B O 1
ATOM 3378 N N . LYS B 1 136 ? -16.328 -24.594 2.312 1 63.59 136 LYS B N 1
ATOM 3379 C CA . LYS B 1 136 ? -16.875 -23.344 2.816 1 63.59 136 LYS B CA 1
ATOM 3380 C C . LYS B 1 136 ? -16.125 -22.141 2.268 1 63.59 136 LYS B C 1
ATOM 3382 O O . LYS B 1 136 ? -14.898 -22.188 2.127 1 63.59 136 LYS B O 1
ATOM 3387 N N . GLU B 1 137 ? -17 -21.25 1.705 1 64.75 137 GLU B N 1
ATOM 3388 C CA . GLU B 1 137 ? -16.375 -20.031 1.183 1 64.75 137 GLU B CA 1
ATOM 3389 C C . GLU B 1 137 ? -15.844 -19.156 2.311 1 64.75 137 GLU B C 1
ATOM 3391 O O . GLU B 1 137 ? -16.547 -18.906 3.293 1 64.75 137 GLU B O 1
ATOM 3396 N N . GLY B 1 138 ? -14.664 -18.938 2.361 1 83.31 138 GLY B N 1
ATOM 3397 C CA . GLY B 1 138 ? -13.992 -18.188 3.408 1 83.31 138 GLY B CA 1
ATOM 3398 C C . GLY B 1 138 ? -14.055 -16.688 3.197 1 83.31 138 GLY B C 1
ATOM 3399 O O . GLY B 1 138 ? -13.055 -15.984 3.393 1 83.31 138 GLY B O 1
ATOM 3400 N N . MET B 1 139 ? -15.445 -16.266 2.852 1 91 139 MET B N 1
ATOM 3401 C CA . MET B 1 139 ? -15.609 -14.844 2.584 1 91 139 MET B CA 1
ATOM 3402 C C . MET B 1 139 ? -15.312 -14.016 3.834 1 91 139 MET B C 1
ATOM 3404 O O . MET B 1 139 ? -14.695 -12.953 3.75 1 91 139 MET B O 1
ATOM 3408 N N . ILE B 1 140 ? -15.711 -14.5 4.93 1 93.69 140 ILE B N 1
ATOM 3409 C CA . ILE B 1 140 ? -15.523 -13.773 6.18 1 93.69 140 ILE B CA 1
ATOM 3410 C C . ILE B 1 140 ? -14.031 -13.625 6.473 1 93.69 140 ILE B C 1
ATOM 3412 O O . ILE B 1 140 ? -13.586 -12.578 6.945 1 93.69 140 ILE B O 1
ATOM 3416 N N . ARG B 1 141 ? -13.273 -14.672 6.18 1 93.38 141 ARG B N 1
ATOM 3417 C CA . ARG B 1 141 ? -11.828 -14.594 6.371 1 93.38 141 ARG B CA 1
ATOM 3418 C C . ARG B 1 141 ? -11.219 -13.5 5.496 1 93.38 141 ARG B C 1
ATOM 3420 O O . ARG B 1 141 ? -10.305 -12.789 5.922 1 93.38 141 ARG B O 1
ATOM 3427 N N . GLY B 1 142 ? -11.789 -13.43 4.254 1 94.88 142 GLY B N 1
ATOM 3428 C CA . GLY B 1 142 ? -11.336 -12.383 3.355 1 94.88 142 GLY B CA 1
ATOM 3429 C C . GLY B 1 142 ? -11.672 -10.992 3.848 1 94.88 142 GLY B C 1
ATOM 3430 O O . GLY B 1 142 ? -10.82 -10.094 3.82 1 94.88 142 GLY B O 1
ATOM 3431 N N . ILE B 1 143 ? -12.828 -10.852 4.348 1 96.94 143 ILE B N 1
ATOM 3432 C CA . ILE B 1 143 ? -13.289 -9.555 4.828 1 96.94 143 ILE B CA 1
ATOM 3433 C C . ILE B 1 143 ? -12.461 -9.125 6.035 1 96.94 143 ILE B C 1
ATOM 3435 O O . ILE B 1 143 ? -11.977 -7.992 6.094 1 96.94 143 ILE B O 1
ATOM 3439 N N . VAL B 1 144 ? -12.25 -10.016 6.902 1 94.38 144 VAL B N 1
ATOM 3440 C CA . VAL B 1 144 ? -11.484 -9.711 8.102 1 94.38 144 VAL B CA 1
ATOM 3441 C C . VAL B 1 144 ? -10.031 -9.43 7.734 1 94.38 144 VAL B C 1
ATOM 3443 O O . VAL B 1 144 ? -9.43 -8.469 8.227 1 94.38 144 VAL B O 1
ATOM 3446 N N . GLY B 1 145 ? -9.477 -10.289 6.875 1 94.06 145 GLY B N 1
ATOM 3447 C CA . GLY B 1 145 ? -8.109 -10.078 6.434 1 94.06 145 GLY B CA 1
ATOM 3448 C C . GLY B 1 145 ? -7.895 -8.734 5.762 1 94.06 145 GLY B C 1
ATOM 3449 O O . GLY B 1 145 ? -6.949 -8.016 6.09 1 94.06 145 GLY B O 1
ATOM 3450 N N . HIS B 1 146 ? -8.828 -8.398 4.844 1 95.38 146 HIS B N 1
ATOM 3451 C CA . HIS B 1 146 ? -8.742 -7.113 4.152 1 95.38 146 HIS B CA 1
ATOM 3452 C C . HIS B 1 146 ? -8.938 -5.953 5.125 1 95.38 146 HIS B C 1
ATOM 3454 O O . HIS B 1 146 ? -8.328 -4.895 4.957 1 95.38 146 HIS B O 1
ATOM 3460 N N . THR B 1 147 ? -9.727 -6.133 6.078 1 94.06 147 THR B N 1
ATOM 3461 C CA . THR B 1 147 ? -9.953 -5.094 7.078 1 94.06 147 THR B CA 1
ATOM 3462 C C . THR B 1 147 ? -8.672 -4.82 7.863 1 94.06 147 THR B C 1
ATOM 3464 O O . THR B 1 147 ? -8.281 -3.664 8.039 1 94.06 147 THR B O 1
ATOM 3467 N N . ILE B 1 148 ? -8.062 -5.859 8.258 1 89.56 148 ILE B N 1
ATOM 3468 C CA . ILE B 1 148 ? -6.832 -5.738 9.031 1 89.56 148 ILE B CA 1
ATOM 3469 C C . ILE B 1 148 ? -5.762 -5.043 8.195 1 89.56 148 ILE B C 1
ATOM 3471 O O . ILE B 1 148 ? -5.047 -4.168 8.695 1 89.56 148 ILE B O 1
ATOM 3475 N N . MET B 1 149 ? -5.738 -5.395 6.984 1 87.25 149 MET B N 1
ATOM 3476 C CA . MET B 1 149 ? -4.73 -4.828 6.094 1 87.25 149 MET B CA 1
ATOM 3477 C C . MET B 1 149 ? -5.004 -3.348 5.836 1 87.25 149 MET B C 1
ATOM 3479 O O . MET B 1 149 ? -4.078 -2.539 5.801 1 87.25 149 MET B O 1
ATOM 3483 N N . ALA B 1 150 ? -6.227 -2.934 5.719 1 88.81 150 ALA B N 1
ATOM 3484 C CA . ALA B 1 150 ? -6.609 -1.593 5.281 1 88.81 150 ALA B CA 1
ATOM 3485 C C . ALA B 1 150 ? -6.766 -0.649 6.469 1 88.81 150 ALA B C 1
ATOM 3487 O O . ALA B 1 150 ? -6.785 0.572 6.301 1 88.81 150 ALA B O 1
ATOM 3488 N N . LEU B 1 151 ? -6.812 -1.126 7.641 1 88.69 151 LEU B N 1
ATOM 3489 C CA . LEU B 1 151 ? -7.121 -0.344 8.828 1 88.69 151 LEU B CA 1
ATOM 3490 C C . LEU B 1 151 ? -6.07 0.734 9.062 1 88.69 151 LEU B C 1
ATOM 3492 O O . LEU B 1 151 ? -6.406 1.893 9.32 1 88.69 151 LEU B O 1
ATOM 3496 N N . PRO B 1 152 ? -4.785 0.376 8.977 1 82.19 152 PRO B N 1
ATOM 3497 C CA . PRO B 1 152 ? -3.781 1.425 9.18 1 82.19 152 PRO B CA 1
ATOM 3498 C C . PRO B 1 152 ? -3.936 2.586 8.203 1 82.19 152 PRO B C 1
ATOM 3500 O O . PRO B 1 152 ? -3.707 3.74 8.562 1 82.19 152 PRO B O 1
ATOM 3503 N N . TYR B 1 153 ? -4.355 2.27 7.023 1 82.88 153 TYR B N 1
ATOM 3504 C CA . TYR B 1 153 ? -4.555 3.309 6.023 1 82.88 153 TYR B CA 1
ATOM 3505 C C . TYR B 1 153 ? -5.738 4.195 6.383 1 82.88 153 TYR B C 1
ATOM 3507 O O . TYR B 1 153 ? -5.668 5.422 6.262 1 82.88 153 TYR B O 1
ATOM 3515 N N . GLY B 1 154 ? -6.816 3.602 6.836 1 87.06 154 GLY B N 1
ATOM 3516 C CA . GLY B 1 154 ? -7.98 4.367 7.254 1 87.06 154 GLY B CA 1
ATOM 3517 C C . GLY B 1 154 ? -7.688 5.324 8.398 1 87.06 154 GLY B C 1
ATOM 3518 O O . GLY B 1 154 ? -8.07 6.492 8.352 1 87.06 154 GLY B O 1
ATOM 3519 N N . ILE B 1 155 ? -6.945 4.918 9.297 1 84.81 155 ILE B N 1
ATOM 3520 C CA . ILE B 1 155 ? -6.617 5.715 10.477 1 84.81 155 ILE B CA 1
ATOM 3521 C C . ILE B 1 155 ? -5.707 6.875 10.078 1 84.81 155 ILE B C 1
ATOM 3523 O O . ILE B 1 155 ? -5.945 8.023 10.469 1 84.81 155 ILE B O 1
ATOM 3527 N N . THR B 1 156 ? -4.734 6.539 9.305 1 80.62 156 THR B N 1
ATOM 3528 C CA . THR B 1 156 ? -3.77 7.555 8.898 1 80.62 156 THR B CA 1
ATOM 3529 C C . THR B 1 156 ? -4.449 8.641 8.07 1 80.62 156 THR B C 1
ATOM 3531 O O . THR B 1 156 ? -4.113 9.82 8.195 1 80.62 156 THR B O 1
ATOM 3534 N N . LEU B 1 157 ? -5.383 8.281 7.305 1 84 157 LEU B N 1
ATOM 3535 C CA . LEU B 1 157 ? -6.062 9.234 6.43 1 84 157 LEU B CA 1
ATOM 3536 C C . LEU B 1 157 ? -7.012 10.125 7.227 1 84 157 LEU B C 1
ATOM 3538 O O . LEU B 1 157 ? -7.188 11.297 6.902 1 84 157 LEU B O 1
ATOM 3542 N N . MET B 1 158 ? -7.52 9.602 8.281 1 89.06 158 MET B N 1
ATOM 3543 C CA . MET B 1 158 ? -8.547 10.336 9.023 1 89.06 158 MET B CA 1
ATOM 3544 C C . MET B 1 158 ? -7.922 11.133 10.172 1 89.06 158 MET B C 1
ATOM 3546 O O . MET B 1 158 ? -8.5 12.117 10.625 1 89.06 158 MET B O 1
ATOM 3550 N N . TYR B 1 159 ? -6.801 10.812 10.531 1 85 159 TYR B N 1
ATOM 3551 C CA . TYR B 1 159 ? -6.195 11.344 11.75 1 85 159 TYR B CA 1
ATOM 3552 C C . TYR B 1 159 ? -5.949 12.844 11.633 1 85 159 TYR B C 1
ATOM 3554 O O . TYR B 1 159 ? -6.316 13.609 12.531 1 85 159 TYR B O 1
ATOM 3562 N N . PRO B 1 160 ? -5.305 13.281 10.57 1 80.19 160 PRO B N 1
ATOM 3563 C CA . PRO B 1 160 ? -4.988 14.711 10.492 1 80.19 160 PRO B CA 1
ATOM 3564 C C . PRO B 1 160 ? -6.223 15.594 10.625 1 80.19 160 PRO B C 1
ATOM 3566 O O . PRO B 1 160 ? -6.18 16.625 11.289 1 80.19 160 PRO B O 1
ATOM 3569 N N . ARG B 1 161 ? -7.273 15.219 10.008 1 86.25 161 ARG B N 1
ATOM 3570 C CA . ARG B 1 161 ? -8.492 16.016 10.102 1 86.25 161 ARG B CA 1
ATOM 3571 C C . ARG B 1 161 ? -9.102 15.93 11.5 1 86.25 161 ARG B C 1
ATOM 3573 O O . ARG B 1 161 ? -9.586 16.938 12.031 1 86.25 161 ARG B O 1
ATOM 3580 N N . SER B 1 162 ? -9.07 14.797 12.047 1 89.5 162 SER B N 1
ATOM 3581 C CA . SER B 1 162 ? -9.602 14.609 13.391 1 89.5 162 SER B CA 1
ATOM 3582 C C . SER B 1 162 ? -8.859 15.492 14.398 1 89.5 162 SER B C 1
ATOM 3584 O O . SER B 1 162 ? -9.477 16.078 15.289 1 89.5 162 SER B O 1
ATOM 3586 N N . GLU B 1 163 ? -7.613 15.586 14.227 1 83.31 163 GLU B N 1
ATOM 3587 C CA . GLU B 1 163 ? -6.773 16.344 15.148 1 83.31 163 GLU B CA 1
ATOM 3588 C C . GLU B 1 163 ? -7.098 17.828 15.102 1 83.31 163 GLU B C 1
ATOM 3590 O O . GLU B 1 163 ? -6.973 18.531 16.109 1 83.31 163 GLU B O 1
ATOM 3595 N N . LYS B 1 164 ? -7.539 18.219 14.023 1 86.31 164 LYS B N 1
ATOM 3596 C CA . LYS B 1 164 ? -7.789 19.641 13.828 1 86.31 164 LYS B CA 1
ATOM 3597 C C . LYS B 1 164 ? -9.211 20.016 14.242 1 86.31 164 LYS B C 1
ATOM 3599 O O . LYS B 1 164 ? -9.586 21.188 14.211 1 86.31 164 LYS B O 1
ATOM 3604 N N . PHE B 1 165 ? -10.031 19.047 14.602 1 90.75 165 PHE B N 1
ATOM 3605 C CA . PHE B 1 165 ? -11.414 19.312 14.992 1 90.75 165 PHE B CA 1
ATOM 3606 C C . PHE B 1 165 ? -11.469 20.203 16.219 1 90.75 165 PHE B C 1
ATOM 3608 O O . PHE B 1 165 ? -10.75 19.969 17.203 1 90.75 165 PHE B O 1
ATOM 3615 N N . ASN B 1 166 ? -12.203 21.203 16.156 1 88.69 166 ASN B N 1
ATOM 3616 C CA . ASN B 1 166 ? -12.367 22.172 17.25 1 88.69 166 ASN B CA 1
ATOM 3617 C C . ASN B 1 166 ? -13.312 21.625 18.328 1 88.69 166 ASN B C 1
ATOM 3619 O O . ASN B 1 166 ? -14.516 21.484 18.078 1 88.69 166 ASN B O 1
ATOM 3623 N N . ALA B 1 167 ? -12.836 21.484 19.422 1 87.44 167 ALA B N 1
ATOM 3624 C CA . ALA B 1 167 ? -13.602 20.953 20.547 1 87.44 167 ALA B CA 1
ATOM 3625 C C . ALA B 1 167 ? -14.758 21.891 20.906 1 87.44 167 ALA B C 1
ATOM 3627 O O . ALA B 1 167 ? -15.773 21.438 21.453 1 87.44 167 ALA B O 1
ATOM 3628 N N . SER B 1 168 ? -14.531 23.125 20.625 1 89.5 168 SER B N 1
ATOM 3629 C CA . SER B 1 168 ? -15.547 24.109 20.984 1 89.5 168 SER B CA 1
ATOM 3630 C C . SER B 1 168 ? -16.875 23.812 20.297 1 89.5 168 SER B C 1
ATOM 3632 O O . SER B 1 168 ? -17.938 24.109 20.844 1 89.5 168 SER B O 1
ATOM 3634 N N . LEU B 1 169 ? -16.797 23.219 19.094 1 91.31 169 LEU B N 1
ATOM 3635 C CA . LEU B 1 169 ? -18.016 22.891 18.375 1 91.31 169 LEU B CA 1
ATOM 3636 C C . LEU B 1 169 ? -18.766 21.766 19.062 1 91.31 169 LEU B C 1
ATOM 3638 O O . LEU B 1 169 ? -20 21.797 19.156 1 91.31 169 LEU B O 1
ATOM 3642 N N . PHE B 1 170 ? -18.031 20.828 19.5 1 90.12 170 PHE B N 1
ATOM 3643 C CA . PHE B 1 170 ? -18.609 19.688 20.219 1 90.12 170 PHE B CA 1
ATOM 3644 C C . PHE B 1 170 ? -19.219 20.141 21.547 1 90.12 170 PHE B C 1
ATOM 3646 O O . PHE B 1 170 ? -20.344 19.766 21.891 1 90.12 170 PHE B O 1
ATOM 3653 N N . GLU B 1 171 ? -18.531 21.031 22.234 1 90.62 171 GLU B N 1
ATOM 3654 C CA . GLU B 1 171 ? -18.969 21.547 23.531 1 90.62 171 GLU B CA 1
ATOM 3655 C C . GLU B 1 171 ? -20.188 22.469 23.359 1 90.62 171 GLU B C 1
ATOM 3657 O O . GLU B 1 171 ? -21.109 22.438 24.172 1 90.62 171 GLU B O 1
ATOM 3662 N N . ALA B 1 172 ? -20.078 23.25 22.375 1 92.12 172 ALA B N 1
ATOM 3663 C CA . ALA B 1 172 ? -21.188 24.156 22.094 1 92.12 172 ALA B CA 1
ATOM 3664 C C . ALA B 1 172 ? -22.469 23.391 21.828 1 92.12 172 ALA B C 1
ATOM 3666 O O . ALA B 1 172 ? -23.547 23.797 22.25 1 92.12 172 ALA B O 1
ATOM 3667 N N . SER B 1 173 ? -22.344 22.266 21.125 1 92.75 173 SER B N 1
ATOM 3668 C CA . SER B 1 173 ? -23.5 21.422 20.844 1 92.75 173 SER B CA 1
ATOM 3669 C C . SER B 1 173 ? -24.094 20.844 22.125 1 92.75 173 SER B C 1
ATOM 3671 O O . SER B 1 173 ? -25.312 20.766 22.281 1 92.75 173 SER B O 1
ATOM 3673 N N . GLN B 1 174 ? -23.25 20.562 22.984 1 92.31 174 GLN B N 1
ATOM 3674 C CA . GLN B 1 174 ? -23.703 20.047 24.281 1 92.31 174 GLN B CA 1
ATOM 3675 C C . GLN B 1 174 ? -24.359 21.141 25.109 1 92.31 174 GLN B C 1
ATOM 3677 O O . GLN B 1 174 ? -25.344 20.891 25.812 1 92.31 174 GLN B O 1
ATOM 3682 N N . ASP B 1 175 ? -23.859 22.281 25 1 93.5 175 ASP B N 1
ATOM 3683 C CA . ASP B 1 175 ? -24.422 23.422 25.703 1 93.5 175 ASP B CA 1
ATOM 3684 C C . ASP B 1 175 ? -25.844 23.734 25.219 1 93.5 175 ASP B C 1
ATOM 3686 O O . ASP B 1 175 ? -26.672 24.234 25.969 1 93.5 175 ASP B O 1
ATOM 3690 N N . LEU B 1 176 ? -26.125 23.438 24 1 94.75 176 LEU B N 1
ATOM 3691 C CA . LEU B 1 176 ? -27.453 23.641 23.406 1 94.75 176 LEU B CA 1
ATOM 3692 C C . LEU B 1 176 ? -28.406 22.547 23.828 1 94.75 176 LEU B C 1
ATOM 3694 O O . LEU B 1 176 ? -29.594 22.594 23.5 1 94.75 176 LEU B O 1
ATOM 3698 N N . GLY B 1 177 ? -27.891 21.484 24.531 1 93.12 177 GLY B N 1
ATOM 3699 C CA . GLY B 1 177 ? -28.766 20.469 25.125 1 93.12 177 GLY B CA 1
ATOM 3700 C C . GLY B 1 177 ? -28.688 19.141 24.422 1 93.12 177 GLY B C 1
ATOM 3701 O O . GLY B 1 177 ? -29.391 18.188 24.781 1 93.12 177 GLY B O 1
ATOM 3702 N N . TYR B 1 178 ? -27.875 19.078 23.5 1 93.94 178 TYR B N 1
ATOM 3703 C CA . TYR B 1 178 ? -27.781 17.812 22.781 1 93.94 178 TYR B CA 1
ATOM 3704 C C . TYR B 1 178 ? -27 16.797 23.594 1 93.94 178 TYR B C 1
ATOM 3706 O O . TYR B 1 178 ? -26.078 17.156 24.328 1 93.94 178 TYR B O 1
ATOM 3714 N N . SER B 1 179 ? -27.359 15.539 23.422 1 95 179 SER B N 1
ATOM 3715 C CA . SER B 1 179 ? -26.609 14.453 24.047 1 95 179 SER B CA 1
ATOM 3716 C C . SER B 1 179 ? -25.234 14.273 23.406 1 95 179 SER B C 1
ATOM 3718 O O . SER B 1 179 ? -24.984 14.82 22.328 1 95 179 SER B O 1
ATOM 3720 N N . LYS B 1 180 ? -24.375 13.547 24.062 1 91.88 180 LYS B N 1
ATOM 3721 C CA . LYS B 1 180 ? -23.016 13.32 23.562 1 91.88 180 LYS B CA 1
ATOM 3722 C C . LYS B 1 180 ? -23.047 12.648 22.203 1 91.88 180 LYS B C 1
ATOM 3724 O O . LYS B 1 180 ? -22.281 13.023 21.297 1 91.88 180 LYS B O 1
ATOM 3729 N N . ILE B 1 181 ? -23.906 11.68 22.031 1 94.06 181 ILE B N 1
ATOM 3730 C CA . ILE B 1 181 ? -23.984 10.922 20.797 1 94.06 181 ILE B CA 1
ATOM 3731 C C . ILE B 1 181 ? -24.531 11.812 19.672 1 94.06 181 ILE B C 1
ATOM 3733 O O . ILE B 1 181 ? -24.031 11.797 18.562 1 94.06 181 ILE B O 1
ATOM 3737 N N . ARG B 1 182 ? -25.5 12.555 19.984 1 94.62 182 ARG B N 1
ATOM 3738 C CA . ARG B 1 182 ? -26.094 13.461 19 1 94.62 182 ARG B CA 1
ATOM 3739 C C . ARG B 1 182 ? -25.094 14.555 18.609 1 94.62 182 ARG B C 1
ATOM 3741 O O . ARG B 1 182 ? -25.031 14.953 17.438 1 94.62 182 ARG B O 1
ATOM 3748 N N . SER B 1 183 ? -24.406 15.047 19.625 1 94.62 183 SER B N 1
ATOM 3749 C C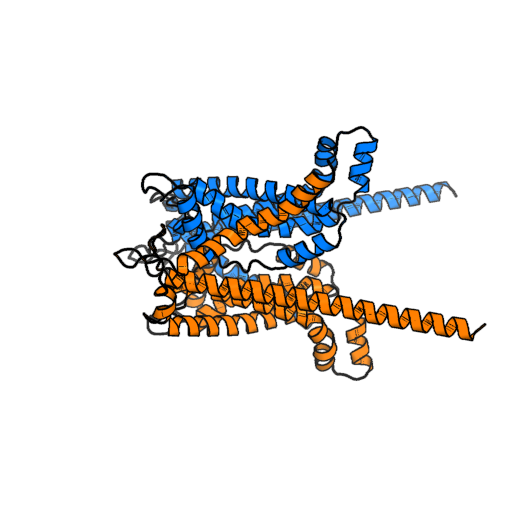A . SER B 1 183 ? -23.391 16.062 19.359 1 94.62 183 SER B CA 1
ATOM 3750 C C . SER B 1 183 ? -22.281 15.531 18.453 1 94.62 183 SER B C 1
ATOM 3752 O O . SER B 1 183 ? -21.812 16.234 17.578 1 94.62 183 SER B O 1
ATOM 3754 N N . TRP B 1 184 ? -21.969 14.25 18.703 1 94.81 184 TRP B N 1
ATOM 3755 C CA . TRP B 1 184 ? -20.938 13.617 17.891 1 94.81 184 TRP B CA 1
ATOM 3756 C C . TRP B 1 184 ? -21.359 13.562 16.422 1 94.81 184 TRP B C 1
ATOM 3758 O O . TRP B 1 184 ? -20.594 13.93 15.531 1 94.81 184 TRP B O 1
ATOM 3768 N N . PHE B 1 185 ? -22.547 13.18 16.156 1 95.31 185 PHE B N 1
ATOM 3769 C CA . PHE B 1 185 ? -23.031 13.008 14.789 1 95.31 185 PHE B CA 1
ATOM 3770 C C . PHE B 1 185 ? -23.219 14.367 14.109 1 95.31 185 PHE B C 1
ATOM 3772 O O . PHE B 1 185 ? -22.969 14.508 12.914 1 95.31 185 PHE B O 1
ATOM 3779 N N . LYS B 1 186 ? -23.562 15.398 14.883 1 94.62 186 LYS B N 1
ATOM 3780 C CA . LYS B 1 186 ? -23.906 16.703 14.312 1 94.62 186 LYS B CA 1
ATOM 3781 C C . LYS B 1 186 ? -22.641 17.531 14.062 1 94.62 186 LYS B C 1
ATOM 3783 O O . LYS B 1 186 ? -22.625 18.391 13.172 1 94.62 186 LYS B O 1
ATOM 3788 N N . THR B 1 187 ? -21.641 17.297 14.82 1 95.12 187 THR B N 1
ATOM 3789 C CA . THR B 1 187 ? -20.469 18.141 14.719 1 95.12 187 THR B CA 1
ATOM 3790 C C . THR B 1 187 ? -19.281 17.359 14.18 1 95.12 187 THR B C 1
ATOM 3792 O O . THR B 1 187 ? -18.969 17.422 12.984 1 95.12 187 THR B O 1
ATOM 3795 N N . TYR B 1 188 ? -18.844 16.312 14.906 1 95.5 188 TYR B N 1
ATOM 3796 C CA . TYR B 1 188 ? -17.625 15.586 14.578 1 95.5 188 TYR B CA 1
ATOM 3797 C C . TYR B 1 188 ? -17.812 14.766 13.305 1 95.5 188 TYR B C 1
ATOM 3799 O O . TYR B 1 188 ? -16.984 14.836 12.391 1 95.5 188 TYR B O 1
ATOM 3807 N N . PHE B 1 189 ? -18.859 14.055 13.25 1 96.62 189 PHE B N 1
ATOM 3808 C CA . PHE B 1 189 ? -19.125 13.195 12.109 1 96.62 189 PHE B CA 1
ATOM 3809 C C . PHE B 1 189 ? -19.234 14.008 10.82 1 96.62 189 PHE B C 1
ATOM 3811 O O . PHE B 1 189 ? -18.625 13.656 9.805 1 96.62 189 PHE B O 1
ATOM 3818 N N . VAL B 1 190 ? -19.984 15.047 10.898 1 94.69 190 VAL B N 1
ATOM 3819 C CA . VAL B 1 190 ? -20.172 15.914 9.734 1 94.69 190 VAL B CA 1
ATOM 3820 C C . VAL B 1 190 ? -18.828 16.531 9.328 1 94.69 190 VAL B C 1
ATOM 3822 O O . VAL B 1 190 ? -18.516 16.594 8.141 1 94.69 190 VAL B O 1
ATOM 3825 N N . TYR B 1 191 ? -18.062 16.891 10.312 1 94.12 191 TYR B N 1
ATOM 3826 C CA . TYR B 1 191 ? -16.75 17.469 10.07 1 94.12 191 TYR B CA 1
ATOM 3827 C C . TYR B 1 191 ? -15.828 16.453 9.383 1 94.12 191 TYR B C 1
ATOM 3829 O O . TYR B 1 191 ? -15.031 16.828 8.516 1 94.12 191 TYR B O 1
ATOM 3837 N N . MET B 1 192 ? -16.094 15.188 9.641 1 96.38 192 MET B N 1
ATOM 3838 C CA . MET B 1 192 ? -15.188 14.133 9.203 1 96.38 192 MET B CA 1
ATOM 3839 C C . MET B 1 192 ? -15.633 13.547 7.867 1 96.38 192 MET B C 1
ATOM 3841 O O . MET B 1 192 ? -14.922 12.734 7.27 1 96.38 192 MET B O 1
ATOM 3845 N N . ILE B 1 193 ? -16.688 13.938 7.301 1 94.62 193 ILE B N 1
ATOM 3846 C CA . ILE B 1 193 ? -17.297 13.312 6.133 1 94.62 193 ILE B CA 1
ATOM 3847 C C . ILE B 1 193 ? -16.297 13.273 4.98 1 94.62 193 ILE B C 1
ATOM 3849 O O . ILE B 1 193 ? -16.125 12.234 4.348 1 94.62 193 ILE B O 1
ATOM 3853 N N . PRO B 1 194 ? -15.586 14.32 4.668 1 88 194 PRO B N 1
ATOM 3854 C CA . PRO B 1 194 ? -14.633 14.242 3.555 1 88 194 PRO B CA 1
ATOM 3855 C C . PRO B 1 194 ? -13.57 13.172 3.762 1 88 194 PRO B C 1
ATOM 3857 O O . PRO B 1 194 ? -13.242 12.43 2.828 1 88 194 PRO B O 1
ATOM 3860 N N . SER B 1 195 ? -13.078 13.102 4.945 1 91.44 195 SER B N 1
ATOM 3861 C CA . SER B 1 195 ? -12.047 12.109 5.246 1 91.44 195 SER B CA 1
ATOM 3862 C C . SER B 1 195 ? -12.625 10.703 5.258 1 91.44 195 SER B C 1
ATOM 3864 O O . SER B 1 195 ? -11.945 9.742 4.891 1 91.44 195 SER B O 1
ATOM 3866 N N . ILE B 1 196 ? -13.898 10.602 5.688 1 95 196 ILE B N 1
ATOM 3867 C CA . ILE B 1 196 ? -14.586 9.312 5.703 1 95 196 ILE B CA 1
ATOM 3868 C C . ILE B 1 196 ? -14.742 8.797 4.277 1 95 196 ILE B C 1
ATOM 3870 O O . ILE B 1 196 ? -14.445 7.629 3.998 1 95 196 ILE B O 1
ATOM 3874 N N . VAL B 1 197 ? -15.133 9.641 3.408 1 89.88 197 VAL B N 1
ATOM 3875 C CA . VAL B 1 197 ? -15.336 9.273 2.012 1 89.88 197 VAL B CA 1
ATOM 3876 C C . VAL B 1 197 ? -14.008 8.852 1.39 1 89.88 197 VAL B C 1
ATOM 3878 O O . VAL B 1 197 ? -13.93 7.832 0.702 1 89.88 197 VAL B O 1
ATOM 3881 N N . PHE B 1 198 ? -12.992 9.555 1.714 1 85.5 198 PHE B N 1
ATOM 3882 C CA . PHE B 1 198 ? -11.672 9.258 1.152 1 85.5 198 PHE B CA 1
ATOM 3883 C C . PHE B 1 198 ? -11.141 7.934 1.681 1 85.5 198 PHE B C 1
ATOM 3885 O O . PHE B 1 198 ? -10.641 7.109 0.912 1 85.5 198 PHE B O 1
ATOM 3892 N N . ALA B 1 199 ? -11.219 7.777 2.93 1 90.12 199 ALA B N 1
ATOM 3893 C CA . ALA B 1 199 ? -10.766 6.523 3.539 1 90.12 199 ALA B CA 1
ATOM 3894 C C . ALA B 1 199 ? -11.578 5.34 3.014 1 90.12 199 ALA B C 1
ATOM 3896 O O . ALA B 1 199 ? -11.031 4.254 2.811 1 90.12 199 ALA B O 1
ATOM 3897 N N . GLY B 1 200 ? -12.867 5.578 2.838 1 92.12 200 GLY B N 1
ATOM 3898 C CA . GLY B 1 200 ? -13.719 4.539 2.279 1 92.12 200 GLY B CA 1
ATOM 3899 C C . GLY B 1 200 ? -13.32 4.141 0.869 1 92.12 200 GLY B C 1
ATOM 3900 O O . GLY B 1 200 ? -13.219 2.951 0.562 1 92.12 200 GLY B O 1
ATOM 3901 N N . LEU B 1 201 ? -13.07 5.094 0.068 1 85.81 201 LEU B N 1
ATOM 3902 C CA . LEU B 1 201 ? -12.68 4.828 -1.312 1 85.81 201 LEU B CA 1
ATOM 3903 C C . LEU B 1 201 ? -11.352 4.09 -1.37 1 85.81 201 LEU B C 1
ATOM 3905 O O . LEU B 1 201 ? -11.203 3.125 -2.125 1 85.81 201 LEU B O 1
ATOM 3909 N N . VAL B 1 202 ? -10.422 4.488 -0.577 1 85.75 202 VAL B N 1
ATOM 3910 C CA . VAL B 1 202 ? -9.102 3.871 -0.547 1 85.75 202 VAL B CA 1
ATOM 3911 C C . VAL B 1 202 ? -9.227 2.416 -0.097 1 85.75 202 VAL B C 1
ATOM 3913 O O . VAL B 1 202 ? -8.609 1.524 -0.689 1 85.75 202 VAL B O 1
ATOM 3916 N N . SER B 1 203 ? -10.008 2.213 0.917 1 92.38 203 SER B N 1
ATOM 3917 C CA . SER B 1 203 ? -10.164 0.853 1.423 1 92.38 203 SER B CA 1
ATOM 3918 C C . SER B 1 203 ? -10.852 -0.042 0.396 1 92.38 203 SER B C 1
ATOM 3920 O O . SER B 1 203 ? -10.516 -1.224 0.274 1 92.38 203 SER B O 1
ATOM 3922 N N . ILE B 1 204 ? -11.805 0.542 -0.318 1 91.69 204 ILE B N 1
ATOM 3923 C CA . ILE B 1 204 ? -12.469 -0.208 -1.374 1 91.69 204 ILE B CA 1
ATOM 3924 C C . ILE B 1 204 ? -11.461 -0.594 -2.453 1 91.69 204 ILE B C 1
ATOM 3926 O O . ILE B 1 204 ? -11.438 -1.74 -2.906 1 91.69 204 ILE B O 1
ATOM 3930 N N . PHE B 1 205 ? -10.672 0.255 -2.773 1 85.75 205 PHE B N 1
ATOM 3931 C CA . PHE B 1 205 ? -9.695 0.023 -3.828 1 85.75 205 PHE B CA 1
ATOM 3932 C C . PHE B 1 205 ? -8.672 -1.019 -3.395 1 85.75 205 PHE B C 1
ATOM 3934 O O . PHE B 1 205 ? -8.32 -1.914 -4.168 1 85.75 205 PHE B O 1
ATOM 3941 N N . LEU B 1 206 ? -8.195 -0.868 -2.193 1 88.38 206 LEU B N 1
ATOM 3942 C CA . LEU B 1 206 ? -7.203 -1.802 -1.677 1 88.38 206 LEU B CA 1
ATOM 3943 C C . LEU B 1 206 ? -7.77 -3.217 -1.613 1 88.38 206 LEU B C 1
ATOM 3945 O O . LEU B 1 206 ? -7.066 -4.184 -1.913 1 88.38 206 LEU B O 1
ATOM 3949 N N . SER B 1 207 ? -9 -3.26 -1.24 1 93.12 207 SER B N 1
ATOM 3950 C CA . SER B 1 207 ? -9.656 -4.559 -1.148 1 93.12 207 SER B CA 1
ATOM 3951 C C . SER B 1 207 ? -9.914 -5.145 -2.533 1 93.12 207 SER B C 1
ATOM 3953 O O . SER B 1 207 ? -9.641 -6.324 -2.775 1 93.12 207 SER B O 1
ATOM 3955 N N . PHE B 1 208 ? -10.375 -4.367 -3.393 1 90.06 208 PHE B N 1
ATOM 3956 C CA . PHE B 1 208 ? -10.797 -4.809 -4.719 1 90.06 208 PHE B CA 1
ATOM 3957 C C . PHE B 1 208 ? -9.609 -5.359 -5.504 1 90.06 208 PHE B C 1
ATOM 3959 O O . PHE B 1 208 ? -9.75 -6.316 -6.266 1 90.06 208 PHE B O 1
ATOM 3966 N N . ASP B 1 209 ? -8.57 -4.812 -5.332 1 86.25 209 ASP B N 1
ATOM 3967 C CA . ASP B 1 209 ? -7.41 -5.156 -6.145 1 86.25 209 ASP B CA 1
ATOM 3968 C C . ASP B 1 209 ? -6.547 -6.207 -5.457 1 86.25 209 ASP B C 1
ATOM 3970 O O . ASP B 1 209 ? -5.547 -6.664 -6.016 1 86.25 209 ASP B O 1
ATOM 3974 N N . ASP B 1 210 ? -6.887 -6.645 -4.344 1 90.94 210 ASP B N 1
ATOM 3975 C CA . ASP B 1 210 ? -6.023 -7.547 -3.584 1 90.94 210 ASP B CA 1
ATOM 3976 C C . ASP B 1 210 ? -6.051 -8.953 -4.172 1 90.94 210 ASP B C 1
ATOM 3978 O O . ASP B 1 210 ? -7.109 -9.445 -4.574 1 90.94 210 ASP B O 1
ATOM 3982 N N . PHE B 1 211 ? -4.945 -9.578 -4.176 1 89.12 211 PHE B N 1
ATOM 3983 C CA . PHE B 1 211 ? -4.762 -10.977 -4.539 1 89.12 211 PHE B CA 1
ATOM 3984 C C . PHE B 1 211 ? -4.16 -11.766 -3.379 1 89.12 211 PHE B C 1
ATOM 3986 O O . PHE B 1 211 ? -4.602 -12.875 -3.08 1 89.12 211 PHE B O 1
ATOM 3993 N N . ILE B 1 212 ? -3.275 -11.117 -2.66 1 90 212 ILE B N 1
ATOM 3994 C CA . ILE B 1 212 ? -2.389 -11.82 -1.735 1 90 212 ILE B CA 1
ATOM 3995 C C . ILE B 1 212 ? -3.188 -12.32 -0.534 1 90 212 ILE B C 1
ATOM 3997 O O . ILE B 1 212 ? -3.182 -13.516 -0.23 1 90 212 ILE B O 1
ATOM 4001 N N . ILE B 1 213 ? -3.912 -11.453 0.095 1 91.88 213 ILE B N 1
ATOM 4002 C CA . ILE B 1 213 ? -4.641 -11.812 1.306 1 91.88 213 ILE B CA 1
ATOM 4003 C C . ILE B 1 213 ? -5.746 -12.812 0.963 1 91.88 213 ILE B C 1
ATOM 4005 O O . ILE B 1 213 ? -5.91 -13.828 1.645 1 91.88 213 ILE B O 1
ATOM 4009 N N . LEU B 1 214 ? -6.465 -12.586 -0.09 1 92.94 214 LEU B N 1
ATOM 4010 C CA . LEU B 1 214 ? -7.598 -13.43 -0.452 1 92.94 214 LEU B CA 1
ATOM 4011 C C . LEU B 1 214 ? -7.121 -14.812 -0.884 1 92.94 214 LEU B C 1
ATOM 4013 O O . LEU B 1 214 ? -7.695 -15.828 -0.473 1 92.94 214 LEU B O 1
ATOM 4017 N N . GLN B 1 215 ? -6.133 -14.852 -1.696 1 90.25 215 GLN B N 1
ATOM 4018 C CA . GLN B 1 215 ? -5.621 -16.125 -2.186 1 90.25 215 GLN B CA 1
ATOM 4019 C C . GLN B 1 215 ? -5.09 -16.984 -1.04 1 90.25 215 GLN B C 1
ATOM 4021 O O . GLN B 1 215 ? -5.195 -18.219 -1.078 1 90.25 215 GLN B O 1
ATOM 4026 N N . THR B 1 216 ? -4.57 -16.359 -0.043 1 89.56 216 THR B N 1
ATOM 4027 C CA . THR B 1 216 ? -3.887 -17.078 1.031 1 89.56 216 THR B CA 1
ATOM 4028 C C . THR B 1 216 ? -4.863 -17.438 2.145 1 89.56 216 THR B C 1
ATOM 4030 O O . THR B 1 216 ? -4.766 -18.516 2.734 1 89.56 216 THR B O 1
ATOM 4033 N N . THR B 1 217 ? -5.863 -16.625 2.359 1 90.81 217 THR B N 1
ATOM 4034 C CA . THR B 1 217 ? -6.672 -16.797 3.564 1 90.81 217 THR B CA 1
ATOM 4035 C C . THR B 1 217 ? -8.047 -17.359 3.219 1 90.81 217 THR B C 1
ATOM 4037 O O . THR B 1 217 ? -8.773 -17.828 4.102 1 90.81 217 THR B O 1
ATOM 4040 N N . SER B 1 218 ? -8.391 -17.359 1.934 1 92 218 SER B N 1
ATOM 4041 C CA . SER B 1 218 ? -9.742 -17.75 1.544 1 92 218 SER B CA 1
ATOM 4042 C C . SER B 1 218 ? -9.734 -18.531 0.232 1 92 218 SER B C 1
ATOM 4044 O O . SER B 1 218 ? -8.703 -18.641 -0.428 1 92 218 SER B O 1
ATOM 4046 N N . ASN B 1 219 ? -10.906 -19.156 -0.063 1 90.75 219 ASN B N 1
ATOM 4047 C CA . ASN B 1 219 ? -11.086 -19.844 -1.34 1 90.75 219 ASN B CA 1
ATOM 4048 C C . ASN B 1 219 ? -12.117 -19.125 -2.211 1 90.75 219 ASN B C 1
ATOM 4050 O O . ASN B 1 219 ? -12.57 -19.688 -3.217 1 90.75 219 ASN B O 1
ATOM 4054 N N . VAL B 1 220 ? -12.414 -17.922 -1.779 1 92.75 220 VAL B N 1
ATOM 4055 C CA . VAL B 1 220 ? -13.406 -17.172 -2.539 1 92.75 220 VAL B CA 1
ATOM 4056 C C . VAL B 1 220 ? -12.789 -16.656 -3.84 1 92.75 220 VAL B C 1
ATOM 4058 O O . VAL B 1 220 ? -11.648 -16.188 -3.85 1 92.75 220 VAL B O 1
ATOM 4061 N N . SER B 1 221 ? -13.57 -16.812 -4.895 1 93.44 221 SER B N 1
ATOM 4062 C CA . SER B 1 221 ? -13.109 -16.312 -6.184 1 93.44 221 SER B CA 1
ATOM 4063 C C . SER B 1 221 ? -13.414 -14.82 -6.332 1 93.44 221 SER B C 1
ATOM 4065 O O . SER B 1 221 ? -14.57 -14.406 -6.242 1 93.44 221 SER B O 1
ATOM 4067 N N . THR B 1 222 ? -12.398 -14 -6.473 1 94.69 222 THR B N 1
ATOM 4068 C CA . THR B 1 222 ? -12.5 -12.578 -6.773 1 94.69 222 THR B CA 1
ATOM 4069 C C . THR B 1 222 ? -11.797 -12.25 -8.094 1 94.69 222 THR B C 1
ATOM 4071 O O . THR B 1 222 ? -11.117 -13.102 -8.664 1 94.69 222 THR B O 1
ATOM 4074 N N . LEU B 1 223 ? -12.055 -11.055 -8.586 1 93.12 223 LEU B N 1
ATOM 4075 C CA . LEU B 1 223 ? -11.359 -10.672 -9.812 1 93.12 223 LEU B CA 1
ATOM 4076 C C . LEU B 1 223 ? -9.852 -10.688 -9.602 1 93.12 223 LEU B C 1
ATOM 4078 O O . LEU B 1 223 ? -9.094 -11.07 -10.5 1 93.12 223 LEU B O 1
ATOM 4082 N N . GLY B 1 224 ? -9.414 -10.297 -8.422 1 91 224 GLY B N 1
ATOM 4083 C CA . GLY B 1 224 ? -8 -10.328 -8.094 1 91 224 GLY B CA 1
ATOM 4084 C C . GLY B 1 224 ? -7.41 -11.727 -8.133 1 91 224 GLY B C 1
ATOM 4085 O O . GLY B 1 224 ? -6.352 -11.938 -8.719 1 91 224 GLY B O 1
ATOM 4086 N N . THR B 1 225 ? -8.086 -12.68 -7.535 1 91.19 225 THR B N 1
ATOM 4087 C CA . THR B 1 225 ? -7.57 -14.047 -7.492 1 91.19 225 THR B CA 1
ATOM 4088 C C . THR B 1 225 ? -7.656 -14.695 -8.867 1 91.19 225 THR B C 1
ATOM 4090 O O . THR B 1 225 ? -6.785 -15.492 -9.242 1 91.19 225 THR B O 1
ATOM 4093 N N . LYS B 1 226 ? -8.641 -14.367 -9.648 1 91.19 226 LYS B N 1
ATOM 4094 C CA . LYS B 1 226 ? -8.797 -14.945 -10.984 1 91.19 226 LYS B CA 1
ATOM 4095 C C . LYS B 1 226 ? -7.691 -14.461 -11.922 1 91.19 226 LYS B C 1
ATOM 4097 O O . LYS B 1 226 ? -7.289 -15.188 -12.836 1 91.19 226 LYS B O 1
ATOM 4102 N N . LEU B 1 227 ? -7.234 -13.281 -11.664 1 88.12 227 LEU B N 1
ATOM 4103 C CA . LEU B 1 227 ? -6.176 -12.719 -12.492 1 88.12 227 LEU B CA 1
ATOM 4104 C C . LEU B 1 227 ? -4.922 -13.578 -12.43 1 88.12 227 LEU B C 1
ATOM 4106 O O . LEU B 1 227 ? -4.137 -13.609 -13.383 1 88.12 227 LEU B O 1
ATOM 4110 N N . TYR B 1 228 ? -4.77 -14.414 -11.352 1 83.69 228 TYR B N 1
ATOM 4111 C CA . TYR B 1 228 ? -3.521 -15.148 -11.172 1 83.69 228 TYR B CA 1
ATOM 4112 C C . TYR B 1 228 ? -3.756 -16.656 -11.25 1 83.69 228 TYR B C 1
ATOM 4114 O O . TYR B 1 228 ? -2.891 -17.438 -10.867 1 83.69 228 TYR B O 1
ATOM 4122 N N . GLU B 1 229 ? -4.879 -17.172 -11.594 1 82.19 229 GLU B N 1
ATOM 4123 C CA . GLU B 1 229 ? -5.18 -18.594 -11.766 1 82.19 229 GLU B CA 1
ATOM 4124 C C . GLU B 1 229 ? -4.473 -19.156 -12.984 1 82.19 229 GLU B C 1
ATOM 4126 O O . GLU B 1 229 ? -4.242 -20.375 -13.062 1 82.19 229 GLU B O 1
ATOM 4131 N N . GLY B 1 230 ? -3.734 -18.453 -13.789 1 77.44 230 GLY B N 1
ATOM 4132 C CA . GLY B 1 230 ? -3.059 -18.891 -15 1 77.44 230 GLY B CA 1
ATOM 4133 C C . GLY B 1 230 ? -2.324 -17.781 -15.711 1 77.44 230 GLY B C 1
ATOM 4134 O O . GLY B 1 230 ? -1.816 -16.859 -15.078 1 77.44 230 GLY B O 1
ATOM 4135 N N . GLN B 1 231 ? -2.246 -18.078 -16.969 1 79.56 231 GLN B N 1
ATOM 4136 C CA . GLN B 1 231 ? -1.605 -17.031 -17.766 1 79.56 231 GLN B CA 1
ATOM 4137 C C . GLN B 1 231 ? -2.521 -15.828 -17.938 1 79.56 231 GLN B C 1
ATOM 4139 O O . GLN B 1 231 ? -3.746 -15.961 -17.922 1 79.56 231 GLN B O 1
ATOM 4144 N N . PHE B 1 232 ? -1.908 -14.781 -18.062 1 83.38 232 PHE B N 1
ATOM 4145 C CA . PHE B 1 232 ? -2.648 -13.523 -18.141 1 83.38 232 PHE B CA 1
ATOM 4146 C C . PHE B 1 232 ? -3.482 -13.469 -19.422 1 83.38 232 PHE B C 1
ATOM 4148 O O . PHE B 1 232 ? -3.016 -13.852 -20.484 1 83.38 232 PHE B O 1
ATOM 4155 N N . LYS B 1 233 ? -4.734 -13.086 -19.188 1 88.56 233 LYS B N 1
ATOM 4156 C CA . LYS B 1 233 ? -5.656 -12.898 -20.297 1 88.56 233 LYS B CA 1
ATOM 4157 C C . LYS B 1 233 ? -6.078 -11.438 -20.422 1 88.56 233 LYS B C 1
ATOM 4159 O O . LYS B 1 233 ? -5.934 -10.656 -19.484 1 88.56 233 LYS B O 1
ATOM 4164 N N . ALA B 1 234 ? -6.676 -11.102 -21.531 1 90.88 234 ALA B N 1
ATOM 4165 C CA . ALA B 1 234 ? -6.965 -9.711 -21.891 1 90.88 234 ALA B CA 1
ATOM 4166 C C . ALA B 1 234 ? -8.078 -9.148 -21.031 1 90.88 234 ALA B C 1
ATOM 4168 O O . ALA B 1 234 ? -8.219 -7.926 -20.891 1 90.88 234 ALA B O 1
ATOM 4169 N N . TRP B 1 235 ? -8.883 -10.008 -20.469 1 91.19 235 TRP B N 1
ATOM 4170 C CA . TRP B 1 235 ? -9.984 -9.516 -19.656 1 91.19 235 TRP B CA 1
ATOM 4171 C C . TRP B 1 235 ? -9.469 -8.734 -18.453 1 91.19 235 TRP B C 1
ATOM 4173 O O . TRP B 1 235 ? -10.148 -7.836 -17.938 1 91.19 235 TRP B O 1
ATOM 4183 N N . GLY B 1 236 ? -8.25 -9.117 -18.016 1 90.56 236 GLY B N 1
ATOM 4184 C CA . GLY B 1 236 ? -7.637 -8.383 -16.922 1 90.56 236 GLY B CA 1
ATOM 4185 C C . GLY B 1 236 ? -7.418 -6.914 -17.234 1 90.56 236 GLY B C 1
ATOM 4186 O O . GLY B 1 236 ? -7.543 -6.062 -16.359 1 90.56 236 GLY B O 1
ATOM 4187 N N . LEU B 1 237 ? -7.195 -6.637 -18.469 1 92.19 237 LEU B N 1
ATOM 4188 C CA . LEU B 1 237 ? -6.953 -5.266 -18.906 1 92.19 237 LEU B CA 1
ATOM 4189 C C . LEU B 1 237 ? -8.25 -4.465 -18.922 1 92.19 237 LEU B C 1
ATOM 4191 O O . LEU B 1 237 ? -8.234 -3.244 -18.766 1 92.19 237 LEU B O 1
ATOM 4195 N N . VAL B 1 238 ? -9.336 -5.141 -19.047 1 93.06 238 VAL B N 1
ATOM 4196 C CA . VAL B 1 238 ? -10.641 -4.492 -18.984 1 93.06 238 VAL B CA 1
ATOM 4197 C C . VAL B 1 238 ? -10.875 -3.932 -17.594 1 93.06 238 VAL B C 1
ATOM 4199 O O . VAL B 1 238 ? -11.375 -2.816 -17.438 1 93.06 238 VAL B O 1
ATOM 4202 N N . VAL B 1 239 ? -10.484 -4.734 -16.594 1 88.69 239 VAL B N 1
ATOM 4203 C CA . VAL B 1 239 ? -10.602 -4.289 -15.211 1 88.69 239 VAL B CA 1
ATOM 4204 C C . VAL B 1 239 ? -9.758 -3.033 -15 1 88.69 239 VAL B C 1
ATOM 4206 O O . VAL B 1 239 ? -10.219 -2.064 -14.391 1 88.69 239 VAL B O 1
ATOM 4209 N N . GLY B 1 240 ? -8.539 -3.078 -15.531 1 84.19 240 GLY B N 1
ATOM 4210 C CA . GLY B 1 240 ? -7.664 -1.924 -15.438 1 84.19 240 GLY B CA 1
ATOM 4211 C C . GLY B 1 240 ? -8.227 -0.689 -16.125 1 84.19 240 GLY B C 1
ATOM 4212 O O . GLY B 1 240 ? -8.141 0.416 -15.578 1 84.19 240 GLY B O 1
ATOM 4213 N N . ALA B 1 241 ? -8.812 -0.891 -17.219 1 87.12 241 ALA B N 1
ATOM 4214 C CA . ALA B 1 241 ? -9.414 0.205 -17.969 1 87.12 241 ALA B CA 1
ATOM 4215 C C . ALA B 1 241 ? -10.578 0.828 -17.188 1 87.12 241 ALA B C 1
ATOM 4217 O O . ALA B 1 241 ? -10.695 2.055 -17.125 1 87.12 241 ALA B O 1
ATOM 4218 N N . CYS B 1 242 ? -11.336 -0.018 -16.609 1 86.75 242 CYS B N 1
ATOM 4219 C CA . CYS B 1 242 ? -12.461 0.463 -15.82 1 86.75 242 CYS B CA 1
ATOM 4220 C C . CYS B 1 242 ? -11.984 1.222 -14.586 1 86.75 242 CYS B C 1
ATOM 4222 O O . CYS B 1 242 ? -12.523 2.275 -14.25 1 86.75 242 CYS B O 1
ATOM 4224 N N . LEU B 1 243 ? -10.977 0.664 -13.984 1 76.88 243 LEU B N 1
ATOM 4225 C CA . LEU B 1 243 ? -10.43 1.312 -12.797 1 76.88 243 LEU B CA 1
ATOM 4226 C C . LEU B 1 243 ? -9.82 2.666 -13.148 1 76.88 243 LEU B C 1
ATOM 4228 O O . LEU B 1 243 ? -9.961 3.631 -12.391 1 76.88 243 LEU B O 1
ATOM 4232 N N . LEU B 1 244 ? -9.109 2.746 -14.281 1 75.69 244 LEU B N 1
ATOM 4233 C CA . LEU B 1 244 ? -8.562 4.016 -14.734 1 75.69 244 LEU B CA 1
ATOM 4234 C C . LEU B 1 244 ? -9.672 5.027 -15.008 1 75.69 244 LEU B C 1
ATOM 4236 O O . LEU B 1 244 ? -9.555 6.195 -14.633 1 75.69 244 LEU B O 1
ATOM 4240 N N . PHE B 1 245 ? -10.672 4.531 -15.602 1 79.81 245 PHE B N 1
ATOM 4241 C CA . PHE B 1 245 ? -11.805 5.402 -15.891 1 79.81 245 PHE B CA 1
ATOM 4242 C C . PHE B 1 245 ? -12.422 5.945 -14.609 1 79.81 245 PHE B C 1
ATOM 4244 O O . PHE B 1 245 ? -12.664 7.148 -14.484 1 79.81 245 PHE B O 1
ATOM 4251 N N . VAL B 1 246 ? -12.633 5.074 -13.656 1 74.56 246 VAL B N 1
ATOM 4252 C CA . VAL B 1 246 ? -13.219 5.465 -12.383 1 74.56 246 VAL B CA 1
ATOM 4253 C C . VAL B 1 246 ? -12.297 6.461 -11.68 1 74.56 246 VAL B C 1
ATOM 4255 O O . VAL B 1 246 ? -12.766 7.449 -11.109 1 74.56 246 VAL B O 1
ATOM 4258 N N . THR B 1 247 ? -11.039 6.215 -11.781 1 70.25 247 THR B N 1
ATOM 4259 C CA . THR B 1 247 ? -10.07 7.094 -11.141 1 70.25 247 THR B CA 1
ATOM 4260 C C . THR B 1 247 ? -10.078 8.477 -11.789 1 70.25 247 THR B C 1
ATOM 4262 O O . THR B 1 247 ? -10.07 9.492 -11.094 1 70.25 247 THR B O 1
ATOM 4265 N N . ILE B 1 248 ? -10.094 8.547 -13.086 1 71.38 248 ILE B N 1
ATOM 4266 C CA . ILE B 1 248 ? -10.102 9.812 -13.82 1 71.38 248 ILE B CA 1
ATOM 4267 C C . ILE B 1 248 ? -11.391 10.57 -13.531 1 71.38 248 ILE B C 1
ATOM 4269 O O . ILE B 1 248 ? -11.359 11.781 -13.273 1 71.38 248 ILE B O 1
ATOM 4273 N N . VAL B 1 249 ? -12.461 9.836 -13.484 1 74.75 249 VAL B N 1
ATOM 4274 C CA . VAL B 1 249 ? -13.758 10.461 -13.234 1 74.75 249 VAL B CA 1
ATOM 4275 C C . VAL B 1 249 ? -13.812 10.969 -11.789 1 74.75 249 VAL B C 1
ATOM 4277 O O . VAL B 1 249 ? -14.273 12.086 -11.539 1 74.75 249 VAL B O 1
ATOM 4280 N N . ALA B 1 250 ? -13.383 10.094 -10.883 1 69.31 250 ALA B N 1
ATOM 4281 C CA . ALA B 1 250 ? -13.375 10.484 -9.477 1 69.31 250 ALA B CA 1
ATOM 4282 C C . ALA B 1 250 ? -12.508 11.719 -9.25 1 69.31 250 ALA B C 1
ATOM 4284 O O . ALA B 1 250 ? -12.898 12.633 -8.516 1 69.31 250 ALA B O 1
ATOM 4285 N N . ASN B 1 251 ? -11.375 11.805 -9.93 1 65.69 251 ASN B N 1
ATOM 4286 C CA . ASN B 1 251 ? -10.5 12.969 -9.82 1 65.69 251 ASN B CA 1
ATOM 4287 C C . ASN B 1 251 ? -11.125 14.203 -10.453 1 65.69 251 ASN B C 1
ATOM 4289 O O . ASN B 1 251 ? -11 15.312 -9.922 1 65.69 251 ASN B O 1
ATOM 4293 N N . ALA B 1 252 ? -11.711 13.992 -11.57 1 69.94 252 ALA B N 1
ATOM 4294 C CA . ALA B 1 252 ? -12.391 15.094 -12.25 1 69.94 252 ALA B CA 1
ATOM 4295 C C . ALA B 1 252 ? -13.523 15.656 -11.398 1 69.94 252 ALA B C 1
ATOM 4297 O O . ALA B 1 252 ? -13.688 16.875 -11.297 1 69.94 252 ALA B O 1
ATOM 4298 N N . CYS B 1 253 ? -14.227 14.75 -10.797 1 71.38 253 CYS B N 1
ATOM 4299 C CA . CYS B 1 253 ? -15.312 15.172 -9.914 1 71.38 253 CYS B CA 1
ATOM 4300 C C . CYS B 1 253 ? -14.766 15.898 -8.688 1 71.38 253 CYS B C 1
ATOM 4302 O O . CYS B 1 253 ? -15.344 16.891 -8.25 1 71.38 253 CYS B O 1
ATOM 4304 N N . TYR B 1 254 ? -13.758 15.445 -8.18 1 65.88 254 TYR B N 1
ATOM 4305 C CA . TYR B 1 254 ? -13.141 16.062 -7.016 1 65.88 254 TYR B CA 1
ATOM 4306 C C . TYR B 1 254 ? -12.633 17.469 -7.348 1 65.88 254 TYR B C 1
ATOM 4308 O O . TYR B 1 254 ? -12.867 18.406 -6.59 1 65.88 254 TYR B O 1
ATOM 4316 N N . ILE B 1 255 ? -11.977 17.625 -8.469 1 63 255 ILE B N 1
ATOM 4317 C CA . ILE B 1 255 ? -11.461 18.922 -8.914 1 63 255 ILE B CA 1
ATOM 4318 C C . ILE B 1 255 ? -12.617 19.875 -9.195 1 63 255 ILE B C 1
ATOM 4320 O O . ILE B 1 255 ? -12.562 21.047 -8.844 1 63 255 ILE B O 1
ATOM 4324 N N . GLY B 1 256 ? -13.594 19.328 -9.867 1 68 256 GLY B N 1
ATOM 4325 C CA . GLY B 1 256 ? -14.773 20.125 -10.117 1 68 256 GLY B CA 1
ATOM 4326 C C . GLY B 1 256 ? -15.445 20.625 -8.852 1 68 256 GLY B C 1
ATOM 4327 O O . GLY B 1 256 ? -15.852 21.781 -8.758 1 68 256 GLY B O 1
ATOM 4328 N N . TYR B 1 257 ? -15.531 19.734 -7.906 1 69.62 257 TYR B N 1
ATOM 4329 C CA . TYR B 1 257 ? -16.141 20.078 -6.625 1 69.62 257 TYR B CA 1
ATOM 4330 C C . TYR B 1 257 ? -15.328 21.141 -5.906 1 69.62 257 TYR B C 1
ATOM 4332 O O . TYR B 1 257 ? -15.883 22.109 -5.383 1 69.62 257 TYR B O 1
ATOM 4340 N N . LYS B 1 258 ? -14.109 21 -5.891 1 62.28 258 LYS B N 1
ATOM 4341 C CA . LYS B 1 258 ? -13.227 21.969 -5.242 1 62.28 258 LYS B CA 1
ATOM 4342 C C . LYS B 1 258 ? -13.305 23.328 -5.938 1 62.28 258 LYS B C 1
ATOM 4344 O O . LYS B 1 258 ? -13.312 24.359 -5.277 1 62.28 258 LYS B O 1
ATOM 4349 N N . ALA B 1 259 ? -13.336 23.266 -7.227 1 64.38 259 ALA B N 1
ATOM 4350 C CA . ALA B 1 259 ? -13.461 24.484 -8.008 1 64.38 259 ALA B CA 1
ATOM 4351 C C . ALA B 1 259 ? -14.789 25.188 -7.719 1 64.38 259 ALA B C 1
ATOM 4353 O O . ALA B 1 259 ? -14.836 26.422 -7.602 1 64.38 259 ALA B O 1
ATOM 4354 N N . TYR B 1 260 ? -15.719 24.375 -7.602 1 71.94 260 TYR B N 1
ATOM 4355 C CA . TYR B 1 260 ? -17.047 24.906 -7.297 1 71.94 260 TYR B CA 1
ATOM 4356 C C . TYR B 1 260 ? -17.078 25.547 -5.91 1 71.94 260 TYR B C 1
ATOM 4358 O O . TYR B 1 260 ? -17.641 26.625 -5.73 1 71.94 260 TYR B O 1
ATOM 4366 N N . MET B 1 261 ? -16.406 24.922 -4.953 1 69.19 261 MET B N 1
ATOM 4367 C CA . MET B 1 261 ? -16.391 25.422 -3.578 1 69.19 261 MET B CA 1
ATOM 4368 C C . MET B 1 261 ? -15.578 26.703 -3.475 1 69.19 261 MET B C 1
ATOM 4370 O O . MET B 1 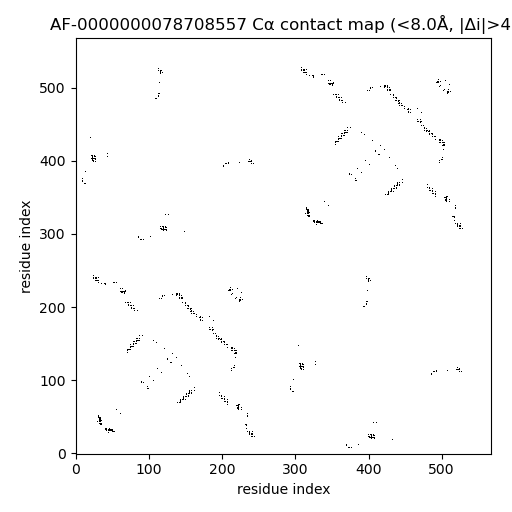261 ? -15.93 27.609 -2.713 1 69.19 261 MET B O 1
ATOM 4374 N N . ILE B 1 262 ? -14.523 26.781 -4.18 1 63.03 262 ILE B N 1
ATOM 4375 C CA . ILE B 1 262 ? -13.68 27.969 -4.191 1 63.03 262 ILE B CA 1
ATOM 4376 C C . ILE B 1 262 ? -14.438 29.125 -4.828 1 63.03 262 ILE B C 1
ATOM 4378 O O . ILE B 1 262 ? -14.406 30.25 -4.324 1 63.03 262 ILE B O 1
ATOM 4382 N N . LYS B 1 263 ? -15.086 28.859 -5.859 1 70.12 263 LYS B N 1
ATOM 4383 C CA . LYS B 1 263 ? -15.875 29.891 -6.52 1 70.12 263 LYS B CA 1
ATOM 4384 C C . LYS B 1 263 ? -16.984 30.406 -5.617 1 70.12 263 LYS B C 1
ATOM 4386 O O . LYS B 1 263 ? -17.266 31.594 -5.566 1 70.12 263 LYS B O 1
ATOM 4391 N N . ARG B 1 264 ? -17.531 29.484 -4.957 1 70.44 264 ARG B N 1
ATOM 4392 C CA . ARG B 1 264 ? -18.625 29.859 -4.051 1 70.44 264 ARG B CA 1
ATOM 4393 C C . ARG B 1 264 ? -18.094 30.672 -2.879 1 70.44 264 ARG B C 1
ATOM 4395 O O . ARG B 1 264 ? -18.719 31.641 -2.459 1 70.44 264 ARG B O 1
ATOM 4402 N N . SER B 1 265 ? -16.969 30.281 -2.387 1 65.88 265 SER B N 1
ATOM 4403 C CA . SER B 1 265 ? -16.359 31.016 -1.282 1 65.88 265 SER B CA 1
ATOM 4404 C C . SER B 1 265 ? -15.922 32.406 -1.715 1 65.88 265 SER B C 1
ATOM 4406 O O . SER B 1 265 ? -16.094 33.375 -0.968 1 65.88 265 SER B O 1
ATOM 4408 N N . ASN B 1 266 ? -15.453 32.5 -2.918 1 68.62 266 ASN B N 1
ATOM 4409 C CA . ASN B 1 266 ? -15.062 33.781 -3.449 1 68.62 266 ASN B CA 1
ATOM 4410 C C . ASN B 1 266 ? -16.281 34.688 -3.695 1 68.62 266 ASN B C 1
ATOM 4412 O O . ASN B 1 266 ? -16.219 35.875 -3.449 1 68.62 266 ASN B O 1
ATOM 4416 N N . LYS B 1 267 ? -17.297 34.094 -4.125 1 70.06 267 LYS B N 1
ATOM 4417 C CA . LYS B 1 267 ? -18.516 34.875 -4.344 1 70.06 267 LYS B CA 1
ATOM 4418 C C . LYS B 1 267 ? -19.094 35.375 -3.02 1 70.06 267 LYS B C 1
ATOM 4420 O O . LYS B 1 267 ? -19.562 36.5 -2.932 1 70.06 267 LYS B O 1
ATOM 4425 N N . LYS B 1 268 ? -19 34.594 -2.018 1 69.62 268 LYS B N 1
ATOM 4426 C CA . LYS B 1 268 ? -19.484 35 -0.7 1 69.62 268 LYS B CA 1
ATOM 4427 C C . LYS B 1 268 ? -18.594 36.125 -0.123 1 69.62 268 LYS B C 1
ATOM 4429 O O . LYS B 1 268 ? -19.109 37.094 0.452 1 69.62 268 LYS B O 1
ATOM 4434 N N . ALA B 1 269 ? -17.328 36 -0.294 1 70.44 269 ALA B N 1
ATOM 4435 C CA . ALA B 1 269 ? -16.406 37.031 0.178 1 70.44 269 ALA B CA 1
ATOM 4436 C C . ALA B 1 269 ? -16.641 38.375 -0.554 1 70.44 269 ALA B C 1
ATOM 4438 O O . ALA B 1 269 ? -16.594 39.438 0.057 1 70.44 269 ALA B O 1
ATOM 4439 N N . LYS B 1 270 ? -16.906 38.375 -1.798 1 72.38 270 LYS B N 1
ATOM 4440 C CA . LYS B 1 270 ? -17.203 39.562 -2.58 1 72.38 270 LYS B CA 1
ATOM 4441 C C . LYS B 1 270 ? -18.531 40.188 -2.16 1 72.38 270 LYS B C 1
ATOM 4443 O O . LYS B 1 270 ? -18.641 41.438 -2.086 1 72.38 270 LYS B O 1
ATOM 4448 N N . ARG B 1 271 ? -19.469 39.344 -1.895 1 73.31 271 ARG B N 1
ATOM 4449 C CA . ARG B 1 271 ? -20.75 39.875 -1.445 1 73.31 271 ARG B CA 1
ATOM 4450 C C . ARG B 1 271 ? -20.625 40.594 -0.106 1 73.31 271 ARG B C 1
ATOM 4452 O O . ARG B 1 271 ? -21.203 41.656 0.095 1 73.31 271 ARG B O 1
ATOM 4459 N N . ILE B 1 272 ? -19.828 40.031 0.78 1 71.69 272 ILE B N 1
ATOM 4460 C CA . ILE B 1 272 ? -19.609 40.656 2.08 1 71.69 272 ILE B CA 1
ATOM 4461 C C . ILE B 1 272 ? -18.859 41.969 1.898 1 71.69 272 ILE B C 1
ATOM 4463 O O . ILE B 1 272 ? -19.203 42.969 2.539 1 71.69 272 ILE B O 1
ATOM 4467 N N . LYS B 1 273 ? -17.906 42.031 1.006 1 78 273 LYS B N 1
ATOM 4468 C CA . LYS B 1 273 ? -17.141 43.25 0.727 1 78 273 LYS B CA 1
ATOM 4469 C C . LYS B 1 273 ? -18.047 44.312 0.114 1 78 273 LYS B C 1
ATOM 4471 O O . LYS B 1 273 ? -17.953 45.5 0.466 1 78 273 LYS B O 1
ATOM 4476 N N . ASN B 1 274 ? -18.859 43.875 -0.764 1 76.06 274 ASN B N 1
ATOM 4477 C CA . ASN B 1 274 ? -19.781 44.812 -1.38 1 76.06 274 ASN B CA 1
ATOM 4478 C C . ASN B 1 274 ? -20.781 45.344 -0.366 1 76.06 274 ASN B C 1
ATOM 4480 O O . ASN B 1 274 ? -21.109 46.531 -0.395 1 76.06 274 ASN B O 1
ATOM 4484 N N . GLU B 1 275 ? -21.188 44.469 0.501 1 75.88 275 GLU B N 1
ATOM 4485 C CA . GLU B 1 275 ? -22.109 44.906 1.547 1 75.88 275 GLU B CA 1
ATOM 4486 C C . GLU B 1 275 ? -21.422 45.875 2.521 1 75.88 275 GLU B C 1
ATOM 4488 O O . GLU B 1 275 ? -22.031 46.844 2.955 1 75.88 275 GLU B O 1
ATOM 4493 N N . GLN B 1 276 ? -20.203 45.656 2.793 1 78.38 276 GLN B N 1
ATOM 4494 C CA . GLN B 1 276 ? -19.438 46.531 3.678 1 78.38 276 GLN B CA 1
ATOM 4495 C C . GLN B 1 276 ? -19.172 47.875 3.014 1 78.38 276 GLN B C 1
ATOM 4497 O O . GLN B 1 276 ? -19.234 48.906 3.666 1 78.38 276 GLN B O 1
ATOM 4502 N N . GLN B 1 277 ? -18.906 47.875 1.8 1 79.56 277 GLN B N 1
ATOM 4503 C CA . GLN B 1 277 ? -18.703 49.125 1.046 1 79.56 277 GLN B CA 1
ATOM 4504 C C . GLN B 1 277 ? -20 49.906 0.968 1 79.56 277 GLN B C 1
ATOM 4506 O O . GLN B 1 277 ? -19.984 51.156 1.099 1 79.56 277 GLN B O 1
ATOM 4511 N N . GLN B 1 278 ? -21.078 49.281 0.751 1 77.88 278 GLN B N 1
ATOM 4512 C CA . GLN B 1 278 ? -22.359 49.969 0.7 1 77.88 278 GLN B CA 1
ATOM 4513 C C . GLN B 1 278 ? -22.719 50.562 2.055 1 77.88 278 GLN B C 1
ATOM 4515 O O . GLN B 1 278 ? -23.25 51.688 2.121 1 77.88 278 GLN B O 1
ATOM 4520 N N . THR B 1 279 ? -22.391 49.906 3.086 1 75.44 279 THR B N 1
ATOM 4521 C CA . THR B 1 279 ? -22.672 50.406 4.426 1 75.44 279 THR B CA 1
ATOM 4522 C C . THR B 1 279 ? -21.781 51.625 4.746 1 75.44 279 THR B C 1
ATOM 4524 O O . THR B 1 279 ? -22.234 52.562 5.383 1 75.44 279 THR B O 1
ATOM 4527 N N . LYS B 1 280 ? -20.641 51.75 4.27 1 82.69 280 LYS B N 1
ATOM 4528 C CA . LYS B 1 280 ? -19.734 52.875 4.449 1 82.69 280 LYS B CA 1
ATOM 4529 C C . LYS B 1 280 ? -20.188 54.094 3.65 1 82.69 280 LYS B C 1
ATOM 4531 O O . LYS B 1 280 ? -20.094 55.219 4.121 1 82.69 280 LYS B O 1
ATOM 4536 N N . GLU B 1 281 ? -20.688 53.812 2.637 1 79 281 GLU B N 1
ATOM 4537 C CA . GLU B 1 281 ? -21.156 54.906 1.786 1 79 281 GLU B CA 1
ATOM 4538 C C . GLU B 1 281 ? -22.438 55.531 2.346 1 79 281 GLU B C 1
ATOM 4540 O O . GLU B 1 281 ? -22.672 56.719 2.172 1 79 281 GLU B O 1
ATOM 4545 N N . GLN B 1 282 ? -23.141 54.844 3.068 1 73.94 282 GLN B N 1
ATOM 4546 C CA . GLN B 1 282 ? -24.359 55.344 3.672 1 73.94 282 GLN B CA 1
ATOM 4547 C C . GLN B 1 282 ? -24.062 56.156 4.945 1 73.94 282 GLN B C 1
ATOM 4549 O O . GLN B 1 282 ? -24.859 56.969 5.383 1 73.94 282 GLN B O 1
ATOM 4554 N N . GLN B 1 283 ? -22.984 55.969 5.484 1 69 283 GLN B N 1
ATOM 4555 C CA . GLN B 1 283 ? -22.609 56.656 6.711 1 69 283 GLN B CA 1
ATOM 4556 C C . GLN B 1 283 ? -21.891 57.969 6.398 1 69 283 GLN B C 1
ATOM 4558 O O . GLN B 1 283 ? -21.656 58.781 7.293 1 69 283 GLN B O 1
ATOM 4563 N N . ILE B 1 284 ? -21.688 58.281 5.188 1 62.5 284 ILE B N 1
ATOM 4564 C CA . ILE B 1 284 ? -21.234 59.594 4.781 1 62.5 284 ILE B CA 1
ATOM 4565 C C . ILE B 1 284 ? -22.406 60.375 4.211 1 62.5 284 ILE B C 1
ATOM 4567 O O . ILE B 1 284 ? -23.156 59.875 3.361 1 62.5 284 ILE B O 1
#

Solvent-accessible surface area (backbone atoms only — not comparable to full-atom values): 28709 Å² total; per-residue (Å²): 119,66,64,60,50,44,45,51,54,56,38,47,58,50,48,54,50,42,60,61,43,46,20,43,51,46,20,41,59,47,23,29,35,28,53,37,97,85,60,32,52,43,70,54,92,58,50,82,37,59,58,29,66,73,50,44,57,50,95,61,37,49,57,10,44,51,44,28,50,52,41,14,49,53,23,16,54,50,22,42,52,53,23,53,54,49,35,48,48,51,50,69,46,76,58,64,65,54,54,46,48,44,43,51,53,56,62,40,61,82,69,64,46,61,63,41,41,19,54,7,40,36,39,50,44,23,71,76,70,40,74,80,49,88,85,49,73,27,54,66,47,30,29,52,49,43,25,52,66,36,30,64,56,24,32,56,58,34,31,67,60,44,64,65,57,59,61,64,57,44,50,50,37,38,73,75,66,40,51,72,69,58,19,40,55,68,38,55,46,57,72,38,44,67,40,46,54,50,31,27,51,49,32,26,44,56,42,42,46,39,32,63,47,35,60,59,44,22,75,54,60,23,55,30,40,58,54,65,75,55,77,54,42,38,43,55,22,42,55,34,32,52,51,50,49,51,49,53,51,52,50,50,49,50,53,50,50,50,52,48,51,51,53,50,52,52,51,51,52,49,51,52,49,50,50,52,51,53,54,54,56,67,74,100,118,66,63,61,51,45,46,50,55,57,37,46,58,50,48,53,49,43,61,59,42,44,20,44,51,46,20,42,61,46,23,30,37,27,52,38,96,85,60,31,53,44,69,53,91,59,50,83,37,60,58,30,66,73,50,44,57,49,94,59,36,51,58,10,44,53,45,28,50,51,40,14,51,53,22,16,53,49,23,41,52,52,23,51,54,49,36,48,48,53,49,68,46,75,57,65,65,54,55,47,48,43,44,51,52,57,63,40,62,82,71,62,47,61,62,42,42,20,54,8,41,36,38,51,43,22,71,75,72,39,75,81,49,89,84,49,71,26,54,65,48,31,29,50,50,43,24,51,67,36,30,66,55,22,32,56,57,34,33,66,60,45,64,65,56,61,62,64,56,44,50,50,35,38,73,76,66,42,50,72,68,56,20,38,56,67,37,56,46,57,71,38,43,69,42,47,55,49,31,27,52,50,31,25,45,56,42,43,46,41,33,61,46,35,60,59,44,23,74,54,61,23,56,30,41,58,55,65,76,56,77,54,42,38,40,54,22,43,55,34,30,51,50,50,48,50,49,54,49,53,48,49,49,51,52,50,50,52,51,50,50,50,51,50,52,50,51,52,53,48,50,51,50,52,51,51,52,53,54,54,56,67,74,100

Organism: Mycoplasmopsis fermentans (strain ATCC 19989 / NBRC 14854 / NCTC 10117 / PG18) (NCBI:txid496833)

Secondary structure (DSSP, 8-state):
-HHHHHHHHHHHHHHHHHHHHHHHHHHHHHTTBPP-TTSSPPSS---B--HHHHTTTTTTHHHHHHHHHHHHHHHHHHHHHHHHHHHHHHHH---HHHHHHHHHHHSS-----HHHHHHHHHHHHHHHH-SPPTTS--HHHHHHHHHHHHHHHHHHHHHHHHHT--HHHHHHHHHTT--HHHHIIIIIIHHHHHHHHHHHHHHHHHHHT--HHHHHH-----HHHHTTSSS--THHHHHHHHHHHHHHHHHHHHHHHHHHHHHHHHHHHHHHHHHHHHHHHHH-/-HHHHHHHHHHHHHHHHHHHHHHHHHHHHHTTBPP-TTSSPPSS---B--HHHHTTTTTTHHHHHHHHHHHHHHHHHHHHHHHHHHHHHHHH---HHHHHHHHHHHSS-----HHHHHHHHHHHHHHHH-SPPTTS--HHHHHHHHHHHHHHHHHHHHHHHHHT--HHHHHHHHHTT--HHHHIIIIIIHHHHHHHHHHHHHHHHHHHT--HHHHHH-----HHHHTTSSS--THHHHHHHHHHHHHHHHHHHHHHHHHHHHHHHHHHHHHHHHHHHHHHHHT-